Protein AF-0000000078653778 (afdb_homodimer)

Foldseek 3Di:
DPCPVFWDFAQVVVVVQLLAWFKKWKWFQDPVGIDIDIFGKFKDADPVVPPGRRDGDDWDADPVGHTDAHPRDKMKIKGKAFCDDDVNVRCVVVVQWTKMKMKTKDDWDWDDDPDPVLIDIWIKMKIFIFTKGWDDDPVVLQVRVQRRCCRNVVDHPDDDDPVRSVRMIMMMTMTPDMIMTTGDRPPDPPDD/DPCPVFWDFALVVVVVLLLAWFKKWKWFQDPVGIDIDIFGKFKDADPVVPPGRRDGDDWDADPVGHTDAHPRDKMKIKGKAACDDDVNVRCVVVVQWTKMKMKTKDDWDWDDDPDPVLIDIWIKMKIFIFTKGWDDDPVVLQVRVQRRCCRNVVDHPDDDDPVRSVRMIMMMTMTPDMIMTTGDRPPPPDDD

Structure (mmCIF, N/CA/C/O backbone):
data_AF-0000000078653778-model_v1
#
loop_
_entity.id
_entity.type
_entity.pdbx_description
1 polymer 'Antibiotic resistance protein'
#
loop_
_atom_site.group_PDB
_atom_site.id
_atom_site.type_symbol
_atom_site.label_atom_id
_atom_site.label_alt_id
_atom_site.label_comp_id
_atom_site.label_asym_id
_atom_site.label_entity_id
_atom_site.label_seq_id
_atom_site.pdbx_PDB_ins_code
_atom_site.Cartn_x
_atom_site.Cartn_y
_atom_site.Cartn_z
_atom_site.occupancy
_atom_site.B_iso_or_equiv
_atom_site.auth_seq_id
_atom_site.auth_comp_id
_atom_site.auth_asym_id
_atom_site.auth_atom_id
_atom_site.pdbx_PDB_model_num
ATOM 1 N N . MET A 1 1 ? 24.938 -0.867 0.561 1 30.3 1 MET A N 1
ATOM 2 C CA . MET A 1 1 ? 24.719 0.503 1.015 1 30.3 1 MET A CA 1
ATOM 3 C C . MET A 1 1 ? 23.25 0.903 0.84 1 30.3 1 MET A C 1
ATOM 5 O O . MET A 1 1 ? 22.688 0.719 -0.235 1 30.3 1 MET A O 1
ATOM 9 N N . ARG A 1 2 ? 22.375 0.804 1.741 1 43.84 2 ARG A N 1
ATOM 10 C CA . ARG A 1 2 ? 21 1.279 1.598 1 43.84 2 ARG A CA 1
ATOM 11 C C . ARG A 1 2 ? 20.953 2.6 0.835 1 43.84 2 ARG A C 1
ATOM 13 O O . ARG A 1 2 ? 21.766 3.492 1.08 1 43.84 2 ARG A O 1
ATOM 20 N N . ARG A 1 3 ? 20.5 2.605 -0.414 1 50.75 3 ARG A N 1
ATOM 21 C CA . ARG A 1 3 ? 20.594 3.717 -1.354 1 50.75 3 ARG A CA 1
ATOM 22 C C . ARG A 1 3 ? 20.125 5.02 -0.711 1 50.75 3 ARG A C 1
ATOM 24 O O . ARG A 1 3 ? 18.953 5.379 -0.816 1 50.75 3 ARG A O 1
ATOM 31 N N . ALA A 1 4 ? 20.875 5.512 0.414 1 53.5 4 ALA A N 1
ATOM 32 C CA . ALA A 1 4 ? 20.75 6.844 1 1 53.5 4 ALA A CA 1
ATOM 33 C C . ALA A 1 4 ? 20.531 7.898 -0.078 1 53.5 4 ALA A C 1
ATOM 35 O O . ALA A 1 4 ? 20.016 8.984 0.201 1 53.5 4 ALA A O 1
ATOM 36 N N . ASP A 1 5 ? 20.844 7.426 -1.317 1 60.72 5 ASP A N 1
ATOM 37 C CA . ASP A 1 5 ? 20.781 8.398 -2.404 1 60.72 5 ASP A CA 1
ATOM 38 C C . ASP A 1 5 ? 19.344 8.688 -2.811 1 60.72 5 ASP A C 1
ATOM 40 O O . ASP A 1 5 ? 19.062 9.68 -3.486 1 60.72 5 ASP A O 1
ATOM 44 N N . ARG A 1 6 ? 18.484 7.961 -2.145 1 79.12 6 ARG A N 1
ATOM 45 C CA . ARG A 1 6 ? 17.109 8.125 -2.586 1 79.12 6 ARG A CA 1
ATOM 46 C C . ARG A 1 6 ? 16.25 8.734 -1.481 1 79.12 6 ARG A C 1
ATOM 48 O O . ARG A 1 6 ? 15.086 9.07 -1.706 1 79.12 6 ARG A O 1
ATOM 55 N N . GLU A 1 7 ? 16.984 9 -0.361 1 87.5 7 GLU A N 1
ATOM 56 C CA . GLU A 1 7 ? 16.219 9.492 0.783 1 87.5 7 GLU A CA 1
ATOM 57 C C . GLU A 1 7 ? 15.883 10.969 0.628 1 87.5 7 GLU A C 1
ATOM 59 O O . GLU A 1 7 ? 16.75 11.781 0.282 1 87.5 7 GLU A O 1
ATOM 64 N N . VAL A 1 8 ? 14.695 11.289 0.898 1 92.06 8 VAL A N 1
ATOM 65 C CA . VAL A 1 8 ? 14.25 12.68 0.886 1 92.06 8 VAL A CA 1
ATOM 66 C C . VAL A 1 8 ? 14.656 13.367 2.186 1 92.06 8 VAL A C 1
ATOM 68 O O . VAL A 1 8 ? 14.391 12.852 3.275 1 92.06 8 VAL A O 1
ATOM 71 N N . ARG A 1 9 ? 15.172 14.555 2.02 1 92.75 9 ARG A N 1
ATOM 72 C CA . ARG A 1 9 ? 15.617 15.25 3.225 1 92.75 9 ARG A CA 1
ATOM 73 C C . ARG A 1 9 ? 15.031 16.656 3.287 1 92.75 9 ARG A C 1
ATOM 75 O O . ARG A 1 9 ? 15.18 17.359 4.293 1 92.75 9 ARG A O 1
ATOM 82 N N . SER A 1 10 ? 14.414 17.078 2.295 1 95.38 10 SER A N 1
ATOM 83 C CA . SER A 1 10 ? 13.781 18.406 2.266 1 95.38 10 SER A CA 1
ATOM 84 C C . SER A 1 10 ? 12.32 18.312 2.688 1 95.38 10 SER A C 1
ATOM 86 O O . SER A 1 10 ? 11.547 17.547 2.117 1 95.38 10 SER A O 1
ATOM 88 N N . PRO A 1 11 ? 11.938 19.141 3.664 1 97.12 11 PRO A N 1
ATOM 89 C CA . PRO A 1 11 ? 10.523 19.172 4.043 1 97.12 11 PRO A CA 1
ATOM 90 C C . PRO A 1 11 ? 9.609 19.516 2.871 1 97.12 11 PRO A C 1
ATOM 92 O O . PRO A 1 11 ? 8.492 18.984 2.777 1 97.12 11 PRO A O 1
ATOM 95 N N . GLN A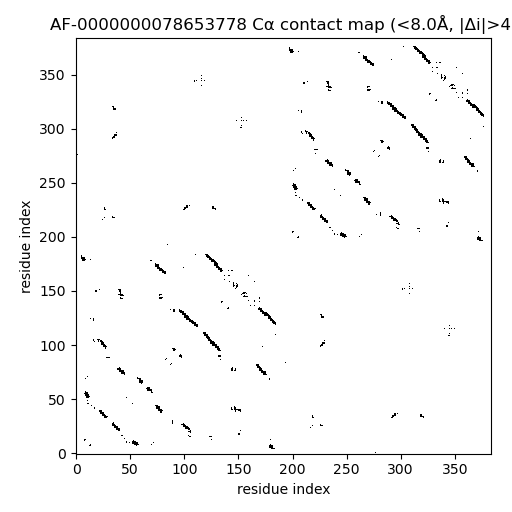 1 12 ? 10.078 20.328 2.029 1 97.44 12 GLN A N 1
ATOM 96 C CA . GLN A 1 12 ? 9.281 20.703 0.867 1 97.44 12 GLN A CA 1
ATOM 97 C C . GLN A 1 12 ? 9.031 19.5 -0.033 1 97.44 12 GLN A C 1
ATOM 99 O O . GLN A 1 12 ? 7.934 19.344 -0.581 1 97.44 12 GLN A O 1
ATOM 104 N N . GLN A 1 13 ? 9.992 18.656 -0.194 1 95.69 13 GLN A N 1
ATOM 105 C CA . GLN A 1 13 ? 9.844 17.453 -1.012 1 95.69 13 GLN A CA 1
ATOM 106 C C . GLN A 1 13 ? 8.82 16.5 -0.4 1 95.69 13 GLN A C 1
ATOM 108 O O . GLN A 1 13 ? 8.062 15.844 -1.121 1 95.69 13 GLN A O 1
ATOM 113 N N . ILE A 1 14 ? 8.812 16.422 0.907 1 97.44 14 ILE A N 1
ATOM 114 C CA . ILE A 1 14 ? 7.805 15.609 1.587 1 97.44 14 ILE A CA 1
ATOM 115 C C . ILE A 1 14 ? 6.41 16.125 1.26 1 97.44 14 ILE A C 1
ATOM 117 O O . ILE A 1 14 ? 5.52 15.359 0.89 1 97.44 14 ILE A O 1
ATOM 121 N N . LYS A 1 15 ? 6.316 17.438 1.4 1 97.69 15 LYS A N 1
ATOM 122 C CA . LYS A 1 15 ? 5.035 18.062 1.097 1 97.69 15 LYS A CA 1
ATOM 123 C C . LYS A 1 15 ? 4.617 17.797 -0.345 1 97.69 15 LYS A C 1
ATOM 125 O O . LYS A 1 15 ? 3.445 17.531 -0.616 1 97.69 15 LYS A O 1
ATOM 130 N N . ASP A 1 16 ? 5.547 17.875 -1.261 1 96.69 16 ASP A N 1
ATOM 131 C CA . ASP A 1 16 ? 5.27 17.641 -2.674 1 96.69 16 ASP A CA 1
ATOM 132 C C . ASP A 1 16 ? 4.758 16.219 -2.898 1 96.69 16 ASP A C 1
ATOM 134 O O . ASP A 1 16 ? 3.852 16 -3.705 1 96.69 16 ASP A O 1
ATOM 138 N N . ILE A 1 17 ? 5.328 15.266 -2.193 1 97 17 ILE A N 1
ATOM 139 C CA . ILE A 1 17 ? 4.906 13.875 -2.314 1 97 17 ILE A CA 1
ATOM 140 C C . ILE A 1 17 ? 3.498 13.711 -1.75 1 97 17 ILE A C 1
ATOM 142 O O . ILE A 1 17 ? 2.646 13.07 -2.367 1 97 17 ILE A O 1
ATOM 146 N N . LEU A 1 18 ? 3.242 14.312 -0.627 1 97.62 18 LEU A N 1
ATOM 147 C CA . LEU A 1 18 ? 1.921 14.266 -0.008 1 97.62 18 LEU A CA 1
ATOM 148 C C . LEU A 1 18 ? 0.864 14.859 -0.936 1 97.62 18 LEU A C 1
ATOM 150 O O . LEU A 1 18 ? -0.246 14.328 -1.033 1 97.62 18 LEU A O 1
ATOM 154 N N . ASP A 1 19 ? 1.27 15.914 -1.582 1 95.94 19 ASP A N 1
ATOM 155 C CA . ASP A 1 19 ? 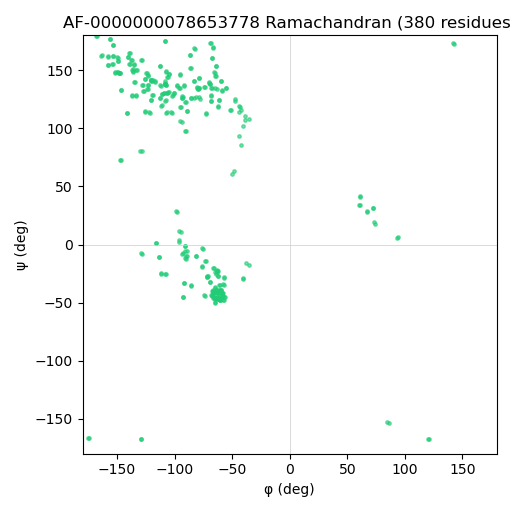0.352 16.578 -2.496 1 95.94 19 ASP A CA 1
ATOM 156 C C . ASP A 1 19 ? 0.07 15.727 -3.725 1 95.94 19 ASP A C 1
ATOM 158 O O . ASP A 1 19 ? -1.044 15.734 -4.254 1 95.94 19 ASP A O 1
ATOM 162 N N . ALA A 1 20 ? 1.016 14.961 -4.141 1 94.69 20 ALA A N 1
ATOM 163 C CA . ALA A 1 20 ? 0.935 14.242 -5.406 1 94.69 20 ALA A CA 1
ATOM 164 C C . ALA A 1 20 ? 0.213 12.906 -5.23 1 94.69 20 ALA A C 1
ATOM 166 O O . ALA A 1 20 ? -0.497 12.461 -6.133 1 94.69 20 ALA A O 1
ATOM 167 N N . CYS A 1 21 ? 0.378 12.266 -4.141 1 95.25 21 CYS A N 1
ATOM 168 C CA . CYS A 1 21 ? -0.183 10.938 -3.928 1 95.25 21 CYS A CA 1
ATOM 169 C C . CYS A 1 21 ? -1.666 11.016 -3.586 1 95.25 21 CYS A C 1
ATOM 171 O O . CYS A 1 21 ? -2.082 11.883 -2.811 1 95.25 21 CYS A O 1
ATOM 173 N N . GLU A 1 22 ? -2.418 10.047 -4.082 1 92.62 22 GLU A N 1
ATOM 174 C CA . GLU A 1 22 ? -3.861 10.102 -3.881 1 92.62 22 GLU A CA 1
ATOM 175 C C . GLU A 1 22 ? -4.324 9.047 -2.879 1 92.62 22 GLU A C 1
ATOM 177 O O . GLU A 1 22 ? -5.387 9.188 -2.268 1 92.62 22 GLU A O 1
ATOM 182 N N . VAL A 1 23 ? -3.529 8.016 -2.789 1 95.81 23 VAL A N 1
ATOM 183 C CA . VAL A 1 23 ? -3.955 6.863 -1.999 1 95.81 23 VAL A CA 1
ATOM 184 C C . VAL A 1 23 ? -2.908 6.555 -0.929 1 95.81 23 VAL A C 1
ATOM 186 O O . VAL A 1 23 ? -1.706 6.602 -1.196 1 95.81 23 VAL A O 1
ATOM 189 N N . VAL A 1 24 ? -3.334 6.328 0.263 1 97.94 24 VAL A N 1
ATOM 190 C CA . VAL A 1 24 ? -2.488 5.816 1.335 1 97.94 24 VAL A CA 1
ATOM 191 C C . VAL A 1 24 ? -2.842 4.359 1.622 1 97.94 24 VAL A C 1
ATOM 193 O O . VAL A 1 24 ? -4.016 3.982 1.596 1 97.94 24 VAL A O 1
ATOM 196 N N . ARG A 1 25 ? -1.89 3.529 1.802 1 98.44 25 ARG A N 1
ATOM 197 C CA . ARG A 1 25 ? -2.07 2.154 2.26 1 98.44 25 ARG A CA 1
ATOM 198 C C . ARG A 1 25 ? -1.765 2.029 3.748 1 98.44 25 ARG A C 1
ATOM 200 O O . ARG A 1 25 ? -0.719 2.486 4.215 1 98.44 25 ARG A O 1
ATOM 207 N N . ILE A 1 26 ? -2.662 1.409 4.465 1 98.75 26 ILE A N 1
ATOM 208 C CA . ILE A 1 26 ? -2.551 1.307 5.918 1 98.75 26 ILE A CA 1
ATOM 209 C C . ILE A 1 26 ? -2.506 -0.163 6.328 1 98.75 26 ILE A C 1
ATOM 211 O O . ILE A 1 26 ? -3.395 -0.941 5.973 1 98.75 26 ILE A O 1
ATOM 215 N N . ALA A 1 27 ? -1.493 -0.511 7.035 1 98.75 27 ALA A N 1
ATOM 216 C CA . ALA A 1 27 ? -1.37 -1.862 7.574 1 98.75 27 ALA A CA 1
ATOM 217 C C . ALA A 1 27 ? -1.571 -1.87 9.086 1 98.75 27 ALA A C 1
ATOM 219 O O . ALA A 1 27 ? -1.087 -0.979 9.789 1 98.75 27 ALA A O 1
ATOM 220 N N . TYR A 1 28 ? -2.264 -2.801 9.562 1 98.44 28 TYR A N 1
ATOM 221 C CA . TYR A 1 28 ? -2.471 -2.979 11 1 98.44 28 TYR A CA 1
ATOM 222 C C . TYR A 1 28 ? -2.75 -4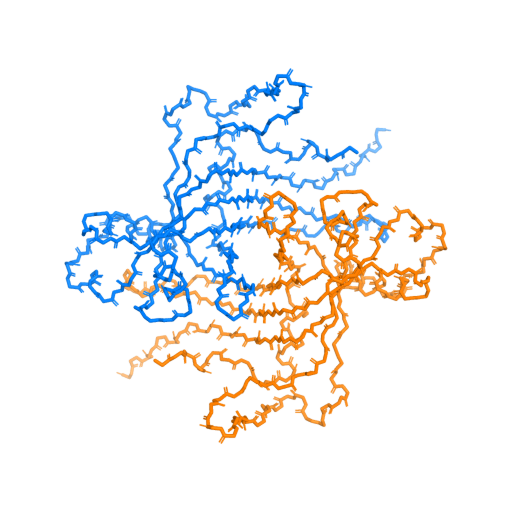.438 11.328 1 98.44 28 TYR A C 1
ATOM 224 O O . TYR A 1 28 ? -3.023 -5.246 10.438 1 98.44 28 TYR A O 1
ATOM 232 N N . GLN A 1 29 ? -2.596 -4.758 12.555 1 96.88 29 GLN A N 1
ATOM 233 C CA . GLN A 1 29 ? -2.939 -6.07 13.094 1 96.88 29 GLN A CA 1
ATOM 234 C C . GLN A 1 29 ? -4.258 -6.02 13.859 1 96.88 29 GLN A C 1
ATOM 236 O O . GLN A 1 29 ? -4.465 -5.141 14.695 1 96.88 29 GLN A O 1
ATOM 241 N N . ASP A 1 30 ? -5.121 -6.918 13.492 1 95.5 30 ASP A N 1
ATOM 242 C CA . ASP A 1 30 ? -6.359 -7.051 14.258 1 95.5 30 ASP A CA 1
ATOM 243 C C . ASP A 1 30 ? -6.605 -8.5 14.656 1 95.5 30 ASP A C 1
ATOM 245 O O . ASP A 1 30 ? -5.684 -9.32 14.648 1 95.5 30 ASP A O 1
ATOM 249 N N . ALA A 1 31 ? -7.801 -8.805 15.125 1 92.44 31 ALA A N 1
ATOM 250 C CA . ALA A 1 31 ? -8.117 -10.141 15.625 1 92.44 31 ALA A CA 1
ATOM 251 C C . ALA A 1 31 ? -7.977 -11.188 14.523 1 92.44 31 ALA A C 1
ATOM 253 O O . ALA A 1 31 ? -7.656 -12.352 14.797 1 92.44 31 ALA A O 1
ATOM 254 N N . GLU A 1 32 ? -8.164 -10.773 13.242 1 91.69 32 GLU A N 1
ATOM 255 C CA . GLU A 1 32 ? -8.086 -11.695 12.109 1 91.69 32 GLU A CA 1
ATOM 256 C C . GLU A 1 32 ? -6.66 -11.781 11.57 1 91.69 32 GLU A C 1
ATOM 258 O O . GLU A 1 32 ? -6.352 -12.664 10.758 1 91.69 32 GLU A O 1
ATOM 263 N N . GLY A 1 33 ? -5.836 -10.859 12.023 1 94.88 33 GLY A N 1
ATOM 264 C CA . GLY A 1 33 ? -4.449 -10.891 11.586 1 94.88 33 GLY A CA 1
ATOM 265 C C . GLY A 1 33 ? -4.02 -9.617 10.883 1 94.88 33 GLY A C 1
ATOM 266 O O . GLY A 1 33 ? -4.684 -8.586 10.992 1 94.88 33 GLY A O 1
ATOM 267 N N . LEU A 1 34 ? -2.875 -9.703 10.25 1 97.25 34 LEU A N 1
ATOM 268 C CA . LEU A 1 34 ? -2.279 -8.594 9.523 1 97.25 34 LEU A CA 1
ATOM 269 C C . LEU A 1 34 ? -3.08 -8.273 8.266 1 97.25 34 LEU A C 1
ATOM 271 O O . LEU A 1 34 ? -3.516 -9.18 7.551 1 97.25 34 LEU A O 1
ATOM 275 N N . THR A 1 35 ? -3.264 -7 7.992 1 97.56 35 THR A N 1
ATOM 276 C CA . THR A 1 35 ? -3.992 -6.59 6.797 1 97.56 35 THR A CA 1
ATOM 277 C C . THR A 1 35 ? -3.482 -5.25 6.285 1 97.56 35 THR A C 1
ATOM 279 O O . THR A 1 35 ? -2.771 -4.535 6.996 1 97.56 35 THR A O 1
ATOM 282 N N . ILE A 1 36 ? -3.754 -4.941 5.059 1 98.19 36 ILE A N 1
ATOM 283 C CA . ILE A 1 36 ? -3.494 -3.656 4.418 1 98.19 36 ILE A CA 1
ATOM 284 C C . ILE A 1 36 ? -4.766 -3.15 3.74 1 98.19 36 ILE A C 1
ATOM 286 O O . ILE A 1 36 ? -5.473 -3.916 3.082 1 98.19 36 ILE A O 1
ATOM 290 N N . VAL A 1 37 ? -5.023 -1.916 3.887 1 96.56 37 VAL A N 1
ATOM 291 C CA . VAL A 1 37 ? -6.184 -1.348 3.205 1 96.56 37 VAL A CA 1
ATOM 292 C C . VAL A 1 37 ? -5.789 -0.04 2.521 1 96.56 37 VAL A C 1
ATOM 294 O O . VAL A 1 37 ? -5.145 0.817 3.129 1 96.56 37 VAL A O 1
ATOM 297 N N . PRO A 1 38 ? -6.086 0.088 1.267 1 96.25 38 PRO A N 1
ATOM 298 C CA . PRO A 1 38 ? -5.895 1.373 0.59 1 96.25 38 PRO A CA 1
ATOM 299 C C . PRO A 1 38 ? -7.059 2.336 0.811 1 96.25 38 PRO A C 1
ATOM 301 O O . PRO A 1 38 ? -8.219 1.918 0.819 1 96.25 38 PRO A O 1
ATOM 304 N N . MET A 1 39 ? -6.754 3.617 0.992 1 95.44 39 MET A N 1
ATOM 305 C CA . MET A 1 39 ? -7.797 4.617 1.207 1 95.44 39 MET A CA 1
ATOM 306 C C . MET A 1 39 ? -7.367 5.977 0.66 1 95.44 39 MET A C 1
ATOM 308 O O . MET A 1 39 ? -6.176 6.285 0.621 1 95.44 39 MET A O 1
ATOM 312 N N . ASN A 1 40 ? -8.344 6.711 0.215 1 94.06 40 ASN A N 1
ATOM 313 C CA . ASN A 1 40 ? -8.062 8.125 0.01 1 94.06 40 ASN A CA 1
ATOM 314 C C . ASN A 1 40 ? -7.816 8.844 1.333 1 94.06 40 ASN A C 1
ATOM 316 O O . ASN A 1 40 ? -8.242 8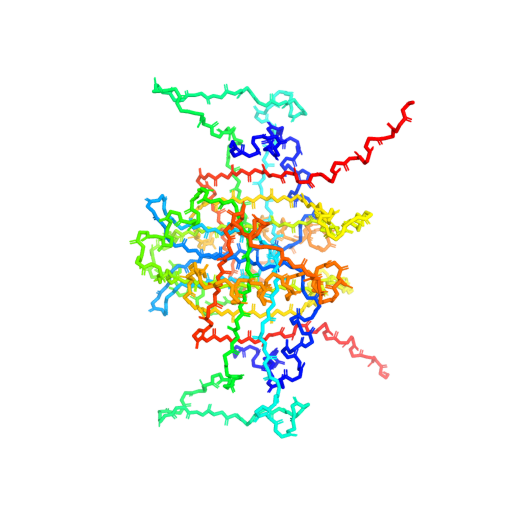.375 2.389 1 94.06 40 ASN A O 1
ATOM 320 N N . PHE A 1 41 ? -7.16 9.992 1.19 1 97 41 PHE A N 1
ATOM 321 C CA . PHE A 1 41 ? -6.789 10.625 2.451 1 97 41 PHE A CA 1
ATOM 322 C C . PHE A 1 41 ? -6.652 12.133 2.281 1 97 41 PHE A C 1
ATOM 324 O O . PHE A 1 41 ? -6.512 12.625 1.161 1 97 41 PHE A O 1
ATOM 331 N N . GLY A 1 42 ? -6.816 12.812 3.359 1 97.31 42 GLY A N 1
ATOM 332 C CA . GLY A 1 42 ? -6.289 14.148 3.578 1 97.31 42 GLY A CA 1
ATOM 333 C C . GLY A 1 42 ? -5.141 14.18 4.57 1 97.31 42 GLY A C 1
ATOM 334 O O . GLY A 1 42 ? -4.805 13.156 5.172 1 97.31 42 GLY A O 1
ATOM 335 N N . TYR A 1 43 ? -4.543 15.43 4.734 1 98.44 43 TYR A N 1
ATOM 336 C CA . TYR A 1 43 ? -3.439 15.43 5.688 1 98.44 43 TYR A CA 1
ATOM 337 C C . TYR A 1 43 ? -3.189 16.828 6.238 1 98.44 43 TYR A C 1
ATOM 339 O O . TYR A 1 43 ? -3.68 17.812 5.684 1 98.44 43 TYR A O 1
ATOM 347 N N . ASP A 1 44 ? -2.502 16.828 7.316 1 98 44 ASP A N 1
ATOM 348 C CA . ASP A 1 44 ? -1.923 18.031 7.906 1 98 44 ASP A CA 1
ATOM 349 C C . ASP A 1 44 ? -0.422 17.875 8.133 1 98 44 ASP A C 1
ATOM 351 O O . ASP A 1 44 ? 0.004 16.984 8.883 1 98 44 ASP A O 1
ATOM 355 N N . PHE A 1 45 ? 0.381 18.625 7.445 1 98.12 45 PHE A N 1
ATOM 356 C CA . PHE A 1 45 ? 1.835 18.703 7.523 1 98.12 45 PHE A CA 1
ATOM 357 C C . PHE A 1 45 ? 2.311 20.141 7.371 1 98.12 45 PHE A C 1
ATOM 359 O O . PHE A 1 45 ? 2.225 20.719 6.285 1 98.12 45 PHE A O 1
ATOM 366 N N . SER A 1 46 ? 2.83 20.656 8.367 1 95.12 46 SER A N 1
ATOM 367 C CA . SER A 1 46 ? 3.166 22.078 8.352 1 95.12 46 SER A CA 1
ATOM 368 C C . SER A 1 46 ? 4.641 22.281 8.023 1 95.12 46 SER A C 1
ATOM 370 O O . SER A 1 46 ? 5.516 21.656 8.617 1 95.12 46 SER A O 1
ATOM 372 N N . LEU A 1 47 ? 4.902 23.25 7.168 1 95.56 47 LEU A N 1
ATOM 373 C CA . LEU A 1 47 ? 6.262 23.656 6.836 1 95.56 47 LEU A CA 1
ATOM 374 C C . LEU A 1 47 ? 6.723 24.797 7.723 1 95.56 47 LEU A C 1
ATOM 376 O O . LEU A 1 47 ? 7.891 25.188 7.684 1 95.56 47 LEU A O 1
ATOM 380 N N . ALA A 1 48 ? 5.855 25.328 8.5 1 93.75 48 ALA A N 1
ATOM 381 C CA . ALA A 1 48 ? 6.09 26.578 9.234 1 93.75 48 ALA A CA 1
ATOM 382 C C . ALA A 1 48 ? 7.242 26.406 10.219 1 93.75 48 ALA A C 1
ATOM 384 O O . ALA A 1 48 ? 7.891 27.391 10.586 1 93.75 48 ALA A O 1
ATOM 385 N N . ARG A 1 49 ? 7.555 25.281 10.602 1 91.75 49 ARG A N 1
ATOM 386 C CA . ARG A 1 49 ? 8.594 25.047 11.594 1 91.75 49 ARG A CA 1
ATOM 387 C C . ARG A 1 49 ? 9.984 25.094 10.953 1 91.75 49 ARG A C 1
ATOM 389 O O . ARG A 1 49 ? 10.992 25.125 11.656 1 91.75 49 ARG A O 1
ATOM 396 N N . PHE A 1 50 ? 9.953 25.125 9.648 1 94.94 50 PHE A N 1
ATOM 397 C CA . PHE A 1 50 ? 11.227 25.109 8.93 1 94.94 50 PHE A CA 1
ATOM 398 C C . PHE A 1 50 ? 11.516 26.484 8.312 1 94.94 50 PHE A C 1
ATOM 400 O O . PHE A 1 50 ? 10.742 26.969 7.488 1 94.94 50 PHE A O 1
ATOM 407 N N . ALA A 1 51 ? 12.594 27.047 8.602 1 94.75 51 ALA A N 1
ATOM 408 C CA . ALA A 1 51 ? 12.961 28.359 8.055 1 94.75 51 ALA A CA 1
ATOM 409 C C . ALA A 1 51 ? 13.188 28.281 6.551 1 94.75 51 ALA A C 1
ATOM 411 O O . ALA A 1 51 ? 12.781 29.188 5.812 1 94.75 51 ALA A O 1
ATOM 412 N N . HIS A 1 52 ? 13.828 27.188 6.152 1 96.06 52 HIS A N 1
ATOM 413 C CA . HIS A 1 52 ? 14.109 26.953 4.742 1 96.06 52 HIS A CA 1
ATOM 414 C C . HIS A 1 52 ? 13.664 25.547 4.324 1 96.06 52 HIS A C 1
ATOM 416 O O . HIS A 1 52 ? 14.492 24.656 4.156 1 96.06 52 HIS A O 1
ATOM 422 N N . PRO A 1 53 ? 12.398 25.328 4.059 1 96.19 53 PRO A N 1
ATOM 423 C CA . PRO A 1 53 ? 11.859 23.984 3.809 1 96.19 53 PRO A CA 1
ATOM 424 C C . PRO A 1 53 ? 12.398 23.359 2.529 1 96.19 53 PRO A C 1
ATOM 426 O O . PRO A 1 53 ? 12.336 22.141 2.359 1 96.19 53 PRO A O 1
ATOM 429 N N . GLU A 1 54 ? 12.914 24.172 1.607 1 95.56 54 GLU A N 1
ATOM 430 C CA . GLU A 1 54 ? 13.453 23.672 0.345 1 95.56 54 GLU A CA 1
ATOM 431 C C . GLU A 1 54 ? 14.82 23.031 0.543 1 95.56 54 GLU A C 1
ATOM 433 O O . GLU A 1 54 ? 15.289 22.281 -0.314 1 95.56 54 GLU A O 1
ATOM 438 N N . ASP A 1 55 ? 15.461 23.359 1.646 1 95.12 55 ASP A N 1
ATOM 439 C CA . ASP A 1 55 ? 16.797 22.828 1.923 1 95.12 55 ASP A CA 1
ATOM 440 C C . ASP A 1 55 ? 16.719 21.469 2.609 1 95.12 55 ASP A C 1
ATOM 442 O O . ASP A 1 55 ? 15.789 21.203 3.375 1 95.12 55 ASP A O 1
ATOM 446 N N . ASP A 1 56 ? 17.766 20.703 2.363 1 93.81 56 ASP A N 1
ATOM 447 C CA . ASP A 1 56 ? 17.875 19.422 3.053 1 93.81 56 ASP A CA 1
ATOM 448 C C . ASP A 1 56 ? 18.109 19.625 4.547 1 93.81 56 ASP A C 1
ATOM 450 O O . ASP A 1 56 ? 18.922 20.469 4.941 1 93.81 56 ASP A O 1
ATOM 454 N N . LEU A 1 57 ? 17.422 18.906 5.312 1 93.25 57 LEU A N 1
ATOM 455 C CA . LEU A 1 57 ? 17.75 18.875 6.734 1 93.25 57 LEU A CA 1
ATOM 456 C C . LEU A 1 57 ? 19.109 18.25 6.973 1 93.25 57 LEU A C 1
ATOM 458 O O . LEU A 1 57 ? 19.547 17.375 6.219 1 93.25 57 LEU A O 1
ATOM 462 N N . PRO A 1 58 ? 19.703 18.75 7.988 1 87.75 58 PRO A N 1
ATOM 463 C CA . PRO A 1 58 ? 21.031 18.188 8.266 1 87.75 58 PRO A CA 1
ATOM 464 C C . PRO A 1 58 ? 20.969 16.719 8.656 1 87.75 58 PRO A C 1
ATOM 466 O O . PRO A 1 58 ? 19.984 16.266 9.227 1 87.75 58 PRO A O 1
ATOM 469 N N . ALA A 1 59 ? 22.031 16.047 8.195 1 84.88 59 ALA A N 1
ATOM 470 C CA . ALA A 1 59 ? 22.156 14.664 8.625 1 84.88 59 ALA A CA 1
ATOM 471 C C . ALA A 1 59 ? 22.344 14.578 10.141 1 84.88 59 ALA A C 1
ATOM 473 O O . ALA A 1 59 ? 23.031 15.406 10.734 1 84.88 59 ALA A O 1
ATOM 474 N N . ASN A 1 60 ? 21.562 13.641 10.766 1 82.12 60 ASN A N 1
ATOM 475 C CA . ASN A 1 60 ? 21.719 13.422 12.203 1 82.12 60 ASN A CA 1
ATOM 476 C C . ASN A 1 60 ? 22.141 11.992 12.516 1 82.12 60 ASN A C 1
ATOM 478 O O . ASN A 1 60 ? 21.828 11.062 11.766 1 82.12 60 ASN A O 1
ATOM 482 N N . VAL A 1 61 ? 23.016 11.82 13.492 1 83.31 61 VAL A N 1
ATOM 483 C CA . VAL A 1 61 ? 23.469 10.508 13.922 1 83.31 61 VAL A CA 1
ATOM 484 C C . VAL A 1 61 ? 23.188 10.328 15.414 1 83.31 61 VAL A C 1
ATOM 486 O O . VAL A 1 61 ? 23.188 11.305 16.172 1 83.31 61 VAL A O 1
ATOM 489 N N . SER A 1 62 ? 22.891 9.141 15.727 1 84.62 62 SER A N 1
ATOM 490 C CA . SER A 1 62 ? 22.719 8.828 17.141 1 84.62 62 SER A CA 1
ATOM 491 C C . SER A 1 62 ? 24.047 8.883 17.875 1 84.62 62 SER A C 1
ATOM 493 O O . SER A 1 62 ? 25.094 9.094 17.266 1 84.62 62 SER A O 1
ATOM 495 N N . ALA A 1 63 ? 23.922 8.734 19.219 1 87.44 63 ALA A N 1
ATOM 496 C CA . ALA A 1 63 ? 25.109 8.773 20.062 1 87.44 63 ALA A CA 1
ATOM 497 C C . ALA A 1 63 ? 26.125 7.715 19.641 1 87.44 63 ALA A C 1
ATOM 499 O O . ALA A 1 63 ? 27.328 7.93 19.75 1 87.44 63 ALA A O 1
ATOM 500 N N . ASP A 1 64 ? 25.672 6.695 19.094 1 89 64 ASP A N 1
ATOM 501 C CA . ASP A 1 64 ? 26.547 5.594 18.688 1 89 64 ASP A CA 1
ATOM 502 C C . ASP A 1 64 ? 26.922 5.699 17.219 1 89 64 ASP A C 1
ATOM 504 O O . ASP A 1 64 ? 27.547 4.789 16.672 1 89 64 ASP A O 1
ATOM 508 N N . GLY A 1 65 ? 26.484 6.75 16.609 1 84.44 65 GLY A N 1
ATOM 509 C CA . GLY A 1 65 ? 26.922 7.031 15.25 1 84.44 65 GLY A CA 1
ATOM 510 C C . GLY A 1 65 ? 25.984 6.473 14.195 1 84.44 65 GLY A C 1
ATOM 511 O O . GLY A 1 65 ? 26.281 6.52 13 1 84.44 65 GLY A O 1
ATOM 512 N N . THR A 1 66 ? 24.906 5.949 14.594 1 82.69 66 THR A N 1
ATOM 513 C CA . THR A 1 66 ? 23.969 5.395 13.633 1 82.69 66 THR A CA 1
ATOM 514 C C . THR A 1 66 ? 23.156 6.504 12.969 1 82.69 66 THR A C 1
ATOM 516 O O . THR A 1 66 ? 22.625 7.383 13.648 1 82.69 66 THR A O 1
ATOM 519 N N . PRO A 1 67 ? 23.172 6.5 11.656 1 81 67 PRO A N 1
ATOM 520 C CA . PRO A 1 67 ? 22.375 7.527 10.977 1 81 67 PRO A CA 1
ATOM 521 C C . PRO A 1 67 ? 20.906 7.512 11.398 1 81 67 PRO A C 1
ATOM 523 O O . PRO A 1 67 ? 20.312 6.441 11.547 1 81 67 PRO A O 1
ATOM 526 N N . LEU A 1 68 ? 20.391 8.758 11.672 1 83.38 68 LEU A N 1
ATOM 527 C CA . LEU A 1 68 ? 18.984 8.914 12.023 1 83.38 68 LEU A CA 1
ATOM 528 C C . LEU A 1 68 ? 18.203 9.523 10.859 1 83.38 68 LEU A C 1
ATOM 530 O O . LEU A 1 68 ? 18.719 10.367 10.125 1 83.38 68 LEU A O 1
ATOM 534 N N . PRO A 1 69 ? 17.016 9.094 10.711 1 84.06 69 PRO A N 1
ATOM 535 C CA . PRO A 1 69 ? 16.203 9.727 9.68 1 84.06 69 PRO A CA 1
ATOM 536 C C . PRO A 1 69 ? 15.93 11.203 9.961 1 84.06 69 PRO A C 1
ATOM 538 O O . PRO A 1 69 ? 16 11.633 11.117 1 84.06 69 PRO A O 1
ATOM 541 N N . PRO A 1 70 ? 15.695 11.945 8.898 1 90.62 70 PRO A N 1
ATOM 542 C CA . PRO A 1 70 ? 15.359 13.352 9.125 1 90.62 70 PRO A CA 1
ATOM 543 C C . PRO A 1 70 ? 14.102 13.531 9.984 1 90.62 70 PRO A C 1
ATOM 545 O O . PRO A 1 70 ? 13.148 12.766 9.852 1 90.62 70 PRO A O 1
ATOM 548 N N . ASP A 1 71 ? 14.172 14.508 10.852 1 92.44 71 ASP A N 1
ATOM 549 C CA . ASP A 1 71 ? 13.031 14.82 11.695 1 92.44 71 ASP A CA 1
ATOM 550 C C . ASP A 1 71 ? 12.125 15.859 11.031 1 92.44 71 ASP A C 1
ATOM 552 O O . ASP A 1 71 ? 12.344 17.062 11.172 1 92.44 71 ASP A O 1
ATOM 556 N N . PHE A 1 72 ? 11.078 15.414 10.398 1 95.12 72 PHE A N 1
ATOM 557 C CA . PHE A 1 72 ? 10.164 16.312 9.688 1 95.12 72 PHE A CA 1
ATOM 558 C C . PHE A 1 72 ? 9.031 16.766 10.594 1 95.12 72 PHE A C 1
ATOM 560 O O . PHE A 1 72 ? 8.133 17.484 10.164 1 95.12 72 PHE A O 1
ATOM 567 N N . GLY A 1 73 ? 8.992 16.312 11.789 1 93.88 73 GLY A N 1
ATOM 568 C CA . GLY A 1 73 ? 7.879 16.641 12.672 1 93.88 73 GLY A CA 1
ATOM 569 C C . GLY A 1 73 ? 6.703 15.695 12.508 1 93.88 73 GLY A C 1
ATOM 570 O O . GLY A 1 73 ? 6.871 14.539 12.102 1 93.88 73 GLY A O 1
ATOM 571 N N . GLU A 1 74 ? 5.562 16.219 12.82 1 96.19 74 GLU A N 1
ATOM 572 C CA . GLU A 1 74 ? 4.379 15.367 12.844 1 96.19 74 GLU A CA 1
ATOM 573 C C . GLU A 1 74 ? 3.611 15.461 11.523 1 96.19 74 GLU A C 1
ATOM 575 O O . GLU A 1 74 ? 3.428 16.547 10.984 1 96.19 74 GLU A O 1
ATOM 580 N N . LEU A 1 75 ? 3.264 14.359 11.078 1 98.31 75 LEU A N 1
ATOM 581 C CA . LEU A 1 75 ? 2.326 14.219 9.969 1 98.31 75 LEU A CA 1
ATOM 582 C C . LEU A 1 75 ? 1.017 13.594 10.445 1 98.31 75 LEU A C 1
ATOM 584 O O . LEU A 1 75 ? 1.024 12.555 11.109 1 98.31 75 LEU A O 1
ATOM 588 N N . ARG A 1 76 ? -0.05 14.266 10.156 1 98.81 76 ARG A N 1
ATOM 589 C CA . ARG A 1 76 ? -1.367 13.695 10.414 1 98.81 76 ARG A CA 1
ATOM 590 C C . ARG A 1 76 ? -2.07 13.336 9.109 1 98.81 76 ARG A C 1
ATOM 592 O O . ARG A 1 76 ? -2.145 14.148 8.188 1 98.81 76 ARG A O 1
ATOM 599 N N . ILE A 1 77 ? -2.557 12.156 9.062 1 98.81 77 ILE A N 1
ATOM 600 C CA . ILE A 1 77 ? -3.311 11.664 7.918 1 98.81 77 ILE A CA 1
ATOM 601 C C . ILE A 1 77 ? -4.777 11.477 8.305 1 98.81 77 ILE A C 1
ATOM 603 O O . ILE A 1 77 ? -5.078 10.859 9.328 1 98.81 77 ILE A O 1
ATOM 607 N N . PHE A 1 78 ? -5.641 12.016 7.527 1 98.69 78 PHE A N 1
ATOM 608 C CA . PHE A 1 78 ? -7.07 11.984 7.82 1 98.69 78 PHE A CA 1
ATOM 609 C C . PHE A 1 78 ? -7.793 11.031 6.871 1 98.69 78 PHE A C 1
ATOM 611 O O . PHE A 1 78 ? -7.562 11.062 5.664 1 98.69 78 PHE A O 1
ATOM 618 N N . LEU A 1 79 ? -8.711 10.281 7.469 1 97.69 79 LEU A N 1
ATOM 619 C CA . LEU A 1 79 ? -9.469 9.273 6.727 1 97.69 79 LEU A CA 1
ATOM 620 C C . LEU A 1 79 ? -10.922 9.25 7.168 1 97.69 79 LEU A C 1
ATOM 622 O O . LEU A 1 79 ? -11.258 9.703 8.266 1 97.69 79 LEU A O 1
ATOM 626 N N . HIS A 1 80 ? -11.719 8.68 6.312 1 95.06 80 HIS A N 1
ATOM 627 C CA . HIS A 1 80 ? -13.117 8.516 6.691 1 95.06 80 HIS A CA 1
ATOM 628 C C . HIS A 1 80 ? -13.633 7.129 6.32 1 95.06 80 HIS A C 1
ATOM 630 O O . HIS A 1 80 ? -13.125 6.508 5.383 1 95.06 80 HIS A O 1
ATOM 636 N N . SER A 1 81 ? -14.586 6.648 7.07 1 94.75 81 SER A N 1
ATOM 637 C CA . SER A 1 81 ? -15.227 5.367 6.805 1 94.75 81 SER A CA 1
ATOM 638 C C . SER A 1 81 ? -16.625 5.309 7.418 1 94.75 81 SER A C 1
ATOM 640 O O . SER A 1 81 ? -17.078 6.281 8.016 1 94.75 81 SER A O 1
ATOM 642 N N . ALA A 1 82 ? -17.266 4.188 7.152 1 93.12 82 ALA A N 1
ATOM 643 C CA . ALA A 1 82 ? -18.5 3.91 7.863 1 93.12 82 ALA A CA 1
ATOM 644 C C . ALA A 1 82 ? -18.25 3.689 9.352 1 93.12 82 ALA A C 1
ATOM 646 O O . ALA A 1 82 ? -17.094 3.533 9.773 1 93.12 82 ALA A O 1
ATOM 647 N N . HIS A 1 83 ? -19.234 3.643 10.094 1 93.56 83 HIS A N 1
ATOM 648 C CA . HIS A 1 83 ? -19.125 3.488 11.539 1 93.56 83 HIS A CA 1
ATOM 649 C C . HIS A 1 83 ? -18.688 2.074 11.906 1 93.56 83 HIS A C 1
ATOM 651 O O . HIS A 1 83 ? -18.047 1.869 12.945 1 93.56 83 HIS A O 1
ATOM 657 N N . GLU A 1 84 ? -19.062 1.179 10.992 1 91.62 84 GLU A N 1
ATOM 658 C CA . GLU A 1 84 ? -18.766 -0.226 11.242 1 91.62 84 GLU A CA 1
ATOM 659 C C . GLU A 1 84 ? -17.734 -0.751 10.242 1 91.62 84 GLU A C 1
ATOM 661 O O . GLU A 1 84 ? -17.672 -0.288 9.102 1 91.62 84 GLU A O 1
ATOM 666 N N . GLY A 1 85 ? -17.047 -1.792 10.812 1 92.19 85 GLY A N 1
ATOM 667 C CA . GLY A 1 85 ? -16.062 -2.422 9.945 1 92.19 85 GLY A CA 1
ATOM 668 C C . GLY A 1 85 ? -14.805 -2.846 10.68 1 92.19 85 GLY A C 1
ATOM 669 O O . GLY A 1 85 ? -14.562 -2.406 11.805 1 92.19 85 GLY A O 1
ATOM 670 N N . ARG A 1 86 ? -14.023 -3.521 9.938 1 92.94 86 ARG A N 1
ATOM 671 C CA . ARG A 1 86 ? -12.828 -4.148 10.492 1 92.94 86 ARG A CA 1
ATOM 672 C C . ARG A 1 86 ? -11.867 -3.104 11.047 1 92.94 86 ARG A C 1
ATOM 674 O O . ARG A 1 86 ? -11.297 -3.285 12.133 1 92.94 86 ARG A O 1
ATOM 681 N N . LYS A 1 87 ? -11.672 -2.012 10.383 1 94.88 87 LYS A N 1
ATOM 682 C CA . LYS A 1 87 ? -10.742 -0.965 10.789 1 94.88 87 LYS A CA 1
ATOM 683 C C . LYS A 1 87 ? -11.188 -0.311 12.094 1 94.88 87 LYS A C 1
ATOM 685 O O . LYS A 1 87 ? -10.391 -0.167 13.023 1 94.88 87 LYS A O 1
ATOM 690 N N . ILE A 1 88 ? -12.383 0.062 12.141 1 96.19 88 ILE A N 1
ATOM 691 C CA . ILE A 1 88 ? -12.914 0.764 13.305 1 96.19 88 ILE A CA 1
ATOM 692 C C . ILE A 1 88 ? -12.945 -0.179 14.508 1 96.19 88 ILE A C 1
ATOM 694 O O . ILE A 1 88 ? -12.625 0.222 15.625 1 96.19 88 ILE A O 1
ATOM 698 N N . ASP A 1 89 ? -13.32 -1.445 14.242 1 96.88 89 ASP A N 1
ATOM 699 C CA . ASP A 1 89 ? -13.273 -2.449 15.305 1 96.88 89 ASP A CA 1
ATOM 700 C C . ASP A 1 89 ? -11.867 -2.58 15.875 1 96.88 89 ASP A C 1
ATOM 702 O O . ASP A 1 89 ? -11.695 -2.686 17.094 1 96.88 89 ASP A O 1
ATOM 706 N N . ALA A 1 90 ? -10.891 -2.566 15.031 1 97.88 90 ALA A N 1
ATOM 707 C CA . ALA A 1 90 ? -9.5 -2.693 15.461 1 97.88 90 ALA A CA 1
ATOM 708 C C . ALA A 1 90 ? -9.078 -1.495 16.312 1 97.88 90 ALA A C 1
ATOM 710 O O . ALA A 1 90 ? -8.438 -1.657 17.344 1 97.88 90 ALA A O 1
ATOM 711 N N . ILE A 1 91 ? -9.414 -0.297 15.836 1 98.19 91 ILE A N 1
ATOM 712 C CA . ILE A 1 91 ? -9.07 0.92 16.562 1 98.19 91 ILE A CA 1
ATOM 713 C C . ILE A 1 91 ? -9.711 0.894 17.953 1 98.19 91 ILE A C 1
ATOM 715 O O . ILE A 1 91 ? -9.062 1.198 18.953 1 98.19 91 ILE A O 1
ATOM 719 N N . SER A 1 92 ? -10.953 0.521 17.953 1 97.44 92 SER A N 1
ATOM 720 C CA . SER A 1 92 ? -11.688 0.441 19.219 1 97.44 92 SER A CA 1
ATOM 721 C C . SER A 1 92 ? -11.047 -0.58 20.156 1 97.44 92 SER A C 1
ATOM 723 O O . SER A 1 92 ? -10.836 -0.295 21.344 1 97.44 92 SER A O 1
ATOM 725 N N . ALA A 1 93 ? -10.734 -1.732 19.641 1 97.75 93 ALA A N 1
ATOM 726 C CA . ALA A 1 93 ? -10.148 -2.807 20.438 1 97.75 93 ALA A CA 1
ATOM 727 C C . ALA A 1 93 ? -8.789 -2.398 21 1 97.75 93 ALA A C 1
ATOM 729 O O . ALA A 1 93 ? -8.367 -2.896 22.047 1 97.75 93 ALA A O 1
ATOM 730 N N . ALA A 1 94 ? -8.141 -1.449 20.359 1 97.94 94 ALA A N 1
ATOM 731 C CA . ALA A 1 94 ? -6.82 -0.989 20.781 1 97.94 94 ALA A CA 1
ATOM 732 C C . ALA A 1 94 ? -6.926 0.242 21.688 1 97.94 94 ALA A C 1
ATOM 734 O O . ALA A 1 94 ? -5.941 0.952 21.891 1 97.94 94 ALA A O 1
ATOM 735 N N . GLY A 1 95 ? -8.148 0.575 22.141 1 98 95 GLY A N 1
ATOM 736 C CA . GLY A 1 95 ? -8.336 1.717 23.016 1 98 95 GLY A CA 1
ATOM 737 C C . GLY A 1 95 ? -8.172 3.049 22.312 1 98 95 GLY A C 1
ATOM 738 O O . GLY A 1 95 ? -7.625 3.996 22.875 1 98 95 GLY A O 1
ATOM 739 N N . ASN A 1 96 ? -8.516 3.076 21.062 1 98.25 96 ASN A N 1
ATOM 740 C CA . ASN A 1 96 ? -8.438 4.262 20.219 1 98.25 96 ASN A CA 1
ATOM 741 C C . ASN A 1 96 ? -6.996 4.691 19.984 1 98.25 96 ASN A C 1
ATOM 743 O O . ASN A 1 96 ? -6.711 5.887 19.891 1 98.25 96 ASN A O 1
ATOM 747 N N . ALA A 1 97 ? -6.09 3.771 20 1 98.44 97 ALA A N 1
ATOM 748 C CA . ALA A 1 97 ? -4.672 3.955 19.703 1 98.44 97 ALA A CA 1
ATOM 749 C C . ALA A 1 97 ? -4.086 2.707 19.047 1 98.44 97 ALA A C 1
ATOM 751 O O . ALA A 1 97 ? -3.289 1.993 19.656 1 98.44 97 ALA A O 1
ATOM 752 N N . LEU A 1 98 ? -4.426 2.49 17.844 1 98.5 98 LEU A N 1
ATOM 753 C CA . LEU A 1 98 ? -4 1.312 17.094 1 98.5 98 LEU A CA 1
ATOM 754 C C . LEU A 1 98 ? -2.68 1.571 16.375 1 98.5 98 LEU A C 1
ATOM 756 O O . LEU A 1 98 ? -2.6 2.447 15.516 1 98.5 98 LEU A O 1
ATOM 760 N N . PRO A 1 99 ? -1.603 0.874 16.75 1 98.44 99 PRO A N 1
ATOM 761 C CA . PRO A 1 99 ? -0.372 1.002 15.969 1 98.44 99 PRO A CA 1
ATOM 762 C C . PRO A 1 99 ? -0.562 0.607 14.508 1 98.44 99 PRO A C 1
ATOM 764 O O . PRO A 1 99 ? -1.154 -0.435 14.211 1 98.44 99 PRO A O 1
ATOM 767 N N . VAL A 1 100 ? -0.078 1.439 13.594 1 98.81 100 VAL A N 1
ATOM 768 C CA . VAL A 1 100 ? -0.227 1.163 12.164 1 98.81 100 VAL A CA 1
ATOM 769 C C . VAL A 1 100 ? 1.066 1.514 11.438 1 98.81 100 VAL A C 1
ATOM 771 O O . VAL A 1 100 ? 1.901 2.256 11.961 1 98.81 100 VAL A O 1
ATOM 774 N N . ALA A 1 101 ? 1.296 0.917 10.336 1 98.81 101 ALA A N 1
ATOM 775 C CA . ALA A 1 101 ? 2.223 1.393 9.312 1 98.81 101 ALA A CA 1
ATOM 776 C C . ALA A 1 101 ? 1.47 1.979 8.125 1 98.81 101 ALA A C 1
ATOM 778 O O . ALA A 1 101 ? 0.355 1.552 7.812 1 98.81 101 ALA A O 1
ATOM 779 N N . PHE A 1 102 ? 2.023 2.975 7.484 1 98.81 102 PHE A N 1
ATOM 780 C CA . PHE A 1 102 ? 1.372 3.557 6.316 1 98.81 102 PHE A CA 1
ATOM 781 C C . PHE A 1 102 ? 2.377 3.781 5.191 1 98.81 102 PHE A C 1
ATOM 783 O O . PHE A 1 102 ? 3.578 3.895 5.438 1 98.81 102 PHE A O 1
ATOM 790 N N . GLU A 1 103 ? 1.901 3.805 4.023 1 98.56 103 GLU A N 1
ATOM 791 C CA . GLU A 1 103 ? 2.699 3.967 2.812 1 98.56 103 GLU A CA 1
ATOM 792 C C . GLU A 1 103 ? 1.928 4.734 1.742 1 98.56 103 GLU A C 1
ATOM 794 O O . GLU A 1 103 ? 0.733 4.5 1.544 1 98.56 103 GLU A O 1
ATOM 799 N N . LEU A 1 104 ? 2.57 5.688 1.149 1 97.62 104 LEU A N 1
ATOM 800 C CA . LEU A 1 104 ? 2.127 6.41 -0.039 1 97.62 104 LEU A CA 1
ATOM 801 C C . LEU A 1 104 ? 3.131 6.25 -1.177 1 97.62 104 LEU A C 1
ATOM 803 O O . LEU A 1 104 ? 4.344 6.285 -0.951 1 97.62 104 LEU A O 1
ATOM 807 N N . ASP A 1 105 ? 2.607 6.125 -2.346 1 95.38 105 ASP A N 1
ATOM 808 C CA . ASP A 1 105 ? 3.508 6.184 -3.492 1 95.38 105 ASP A CA 1
ATOM 809 C C . ASP A 1 105 ? 2.785 6.715 -4.73 1 95.38 105 ASP A C 1
ATOM 811 O O . ASP A 1 105 ? 1.569 6.555 -4.859 1 95.38 105 ASP A O 1
ATOM 815 N N . CYS A 1 106 ? 3.525 7.422 -5.598 1 92.31 106 CYS A N 1
ATOM 816 C CA . CYS A 1 106 ? 2.975 8.023 -6.805 1 92.31 106 CYS A CA 1
ATOM 817 C C . CYS A 1 106 ? 4.047 8.18 -7.875 1 92.31 106 CYS A C 1
ATOM 819 O O . CYS A 1 106 ? 5.219 7.879 -7.633 1 92.31 106 CYS A O 1
ATOM 821 N N . ASP A 1 107 ? 3.592 8.57 -9.086 1 87.62 107 ASP A N 1
ATOM 822 C CA . ASP A 1 107 ? 4.43 8.891 -10.234 1 87.62 107 ASP A CA 1
ATOM 823 C C . ASP A 1 107 ? 5.266 7.68 -10.656 1 87.62 107 ASP A C 1
ATOM 825 O O . ASP A 1 107 ? 6.469 7.801 -10.891 1 87.62 107 ASP A O 1
ATOM 829 N N . HIS A 1 108 ? 4.566 6.578 -10.609 1 83.25 108 HIS A N 1
ATOM 830 C CA . HIS A 1 108 ? 5.242 5.379 -11.086 1 83.25 108 HIS A CA 1
ATOM 831 C C . HIS A 1 108 ? 5.469 5.434 -12.594 1 83.25 108 HIS A C 1
ATOM 833 O O . HIS A 1 108 ? 4.539 5.715 -13.352 1 83.25 108 HIS A O 1
ATOM 839 N N . GLN A 1 109 ? 6.691 5.297 -12.969 1 78.62 109 GLN A N 1
ATOM 840 C CA . GLN A 1 109 ? 7.051 5.184 -14.383 1 78.62 109 GLN A CA 1
ATOM 841 C C . GLN A 1 109 ? 8.102 4.098 -14.594 1 78.62 109 GLN A C 1
ATOM 843 O O . GLN A 1 109 ? 9.062 3.994 -13.828 1 78.62 109 GLN A O 1
ATOM 848 N N . VAL A 1 110 ? 7.797 3.234 -15.5 1 71.31 110 VAL A N 1
ATOM 849 C CA . VAL A 1 110 ? 8.773 2.223 -15.883 1 71.31 110 VAL A CA 1
ATOM 850 C C . VAL A 1 110 ? 9.578 2.707 -17.094 1 71.31 110 VAL A C 1
ATOM 852 O O . VAL A 1 110 ? 9.008 3.215 -18.062 1 71.31 110 VAL A O 1
ATOM 855 N N . HIS A 1 111 ? 10.852 2.68 -16.938 1 73 111 HIS A N 1
ATOM 856 C CA . HIS A 1 111 ? 11.742 3.107 -18.016 1 73 111 HIS A CA 1
ATOM 857 C C . HIS A 1 111 ? 12.438 1.915 -18.656 1 73 111 HIS A C 1
ATOM 859 O O . HIS A 1 111 ? 13.086 1.124 -17.969 1 73 111 HIS A O 1
ATOM 865 N N . GLU A 1 112 ? 12.094 1.69 -19.875 1 65.75 112 GLU A N 1
ATOM 866 C CA . GLU A 1 112 ? 12.688 0.572 -20.594 1 65.75 112 GLU A CA 1
ATOM 867 C C . GLU A 1 112 ? 14.141 0.859 -20.969 1 65.75 112 GLU A C 1
ATOM 869 O O . GLU A 1 112 ? 14.469 1.962 -21.406 1 65.75 112 GLU A O 1
ATOM 874 N N . GLY A 1 113 ? 15.07 0.13 -20.375 1 60.34 113 GLY A N 1
ATOM 875 C CA . GLY A 1 113 ? 16.453 0.246 -20.828 1 60.34 113 GLY A CA 1
ATOM 876 C C . GLY A 1 113 ? 16.75 -0.605 -22.047 1 60.34 113 GLY A C 1
ATOM 877 O O . GLY A 1 113 ? 15.883 -1.344 -22.516 1 60.34 113 GLY A O 1
ATOM 878 N N . ARG A 1 114 ? 17.969 -0.335 -22.656 1 54.12 114 ARG A N 1
ATOM 879 C CA . ARG A 1 114 ? 18.453 -1.017 -23.844 1 54.12 114 ARG A CA 1
ATOM 880 C C . ARG A 1 114 ? 18.703 -2.496 -23.578 1 54.12 114 ARG A C 1
ATOM 882 O O . ARG A 1 114 ? 18.734 -3.307 -24.5 1 54.12 114 ARG A O 1
ATOM 889 N N . THR A 1 115 ? 18.922 -2.828 -22.375 1 57.47 115 THR A N 1
ATOM 890 C CA . THR A 1 115 ? 19.156 -4.219 -22 1 57.47 115 THR A CA 1
ATOM 891 C C . THR A 1 115 ? 18.125 -4.703 -21 1 57.47 115 THR A C 1
ATOM 893 O O . THR A 1 115 ? 17.594 -3.916 -20.219 1 57.47 115 THR A O 1
ATOM 896 N N . PRO A 1 116 ? 17.703 -5.918 -21.156 1 55.38 116 PRO A N 1
ATOM 897 C CA . PRO A 1 116 ? 16.703 -6.508 -20.266 1 55.38 116 PRO A CA 1
ATOM 898 C C . PRO A 1 116 ? 16.922 -6.148 -18.812 1 55.38 116 PRO A C 1
ATOM 900 O O . PRO A 1 116 ? 15.961 -5.992 -18.047 1 55.38 116 PRO A O 1
ATOM 903 N N . CYS A 1 117 ? 18.203 -5.898 -18.406 1 58.06 117 CYS A N 1
ATOM 904 C CA . CYS A 1 117 ? 18.484 -5.664 -17 1 58.06 117 CYS A CA 1
ATOM 905 C C . CYS A 1 117 ? 18.406 -4.18 -16.672 1 58.06 117 CYS A C 1
ATOM 907 O O . CYS A 1 117 ? 18.516 -3.795 -15.5 1 58.06 117 CYS A O 1
ATOM 909 N N . ASN A 1 118 ? 18.219 -3.498 -17.734 1 61.38 118 ASN A N 1
ATOM 910 C CA . ASN A 1 118 ? 18.281 -2.059 -17.5 1 61.38 118 ASN A CA 1
ATOM 911 C C . ASN A 1 118 ? 16.891 -1.452 -17.375 1 61.38 118 ASN A C 1
ATOM 913 O O . ASN A 1 118 ? 16.656 -0.325 -17.812 1 61.38 118 ASN A O 1
ATOM 917 N N . TRP A 1 119 ? 16.031 -2.285 -16.922 1 67.25 119 TRP A N 1
ATOM 918 C CA . TRP A 1 119 ? 14.75 -1.674 -16.609 1 67.25 119 TRP A CA 1
ATOM 919 C C . TRP A 1 119 ? 14.766 -1.003 -15.242 1 67.25 119 TRP A C 1
ATOM 921 O O . TRP A 1 119 ? 15.438 -1.48 -14.32 1 67.25 119 TRP A O 1
ATOM 931 N N . SER A 1 120 ? 14.344 0.331 -15.289 1 71.62 120 SER A N 1
ATOM 932 C CA . SER A 1 120 ? 14.266 1.043 -14.023 1 71.62 120 SER A CA 1
ATOM 933 C C . SER A 1 120 ? 1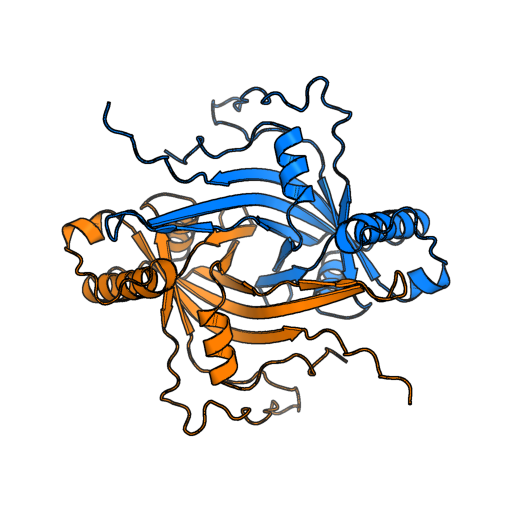2.883 1.64 -13.805 1 71.62 120 SER A C 1
ATOM 935 O O . SER A 1 120 ? 12.102 1.774 -14.75 1 71.62 120 SER A O 1
ATOM 937 N N . ALA A 1 121 ? 12.531 1.683 -12.57 1 75.62 121 ALA A N 1
ATOM 938 C CA . ALA A 1 121 ? 11.266 2.316 -12.203 1 75.62 121 ALA A CA 1
ATOM 939 C C . ALA A 1 121 ? 11.508 3.596 -11.406 1 75.62 121 ALA A C 1
ATOM 941 O O . ALA A 1 121 ? 12.453 3.672 -10.609 1 75.62 121 ALA A O 1
ATOM 942 N N . SER A 1 122 ? 10.734 4.625 -11.75 1 84.44 122 SER A N 1
ATOM 943 C CA . SER A 1 122 ? 10.758 5.844 -10.953 1 84.44 122 SER A CA 1
ATOM 944 C C . SER A 1 122 ? 9.469 6.004 -10.156 1 84.44 122 SER A C 1
ATOM 946 O O . SER A 1 122 ? 8.383 5.664 -10.641 1 84.44 122 SER A O 1
ATOM 948 N N . PHE A 1 123 ? 9.656 6.418 -8.977 1 90.31 123 PHE A N 1
ATOM 949 C CA . PHE A 1 123 ? 8.508 6.727 -8.125 1 90.31 123 PHE A CA 1
ATOM 950 C C . PHE A 1 123 ? 8.93 7.578 -6.938 1 90.31 123 PHE A C 1
ATOM 952 O O . PHE A 1 123 ? 10.117 7.715 -6.652 1 90.31 123 PHE A O 1
ATOM 959 N N . ARG A 1 124 ? 8.008 8.203 -6.297 1 94.69 124 ARG A N 1
ATOM 960 C CA . ARG A 1 124 ? 8.141 8.875 -5.008 1 94.69 124 ARG A CA 1
ATOM 961 C C . ARG A 1 124 ? 7.25 8.227 -3.957 1 94.69 124 ARG A C 1
ATOM 963 O O . ARG A 1 124 ? 6.117 7.84 -4.25 1 94.69 124 ARG A O 1
ATOM 970 N N . SER A 1 125 ? 7.824 8.133 -2.766 1 96.31 125 SER A N 1
ATOM 971 C CA . SER A 1 125 ? 7.039 7.438 -1.753 1 96.31 125 SER A CA 1
ATOM 972 C C . SER A 1 125 ? 7.328 7.98 -0.358 1 96.31 125 SER A C 1
ATOM 974 O O . SER A 1 125 ? 8.336 8.664 -0.147 1 96.31 125 SER A O 1
ATOM 976 N N . ILE A 1 126 ? 6.449 7.793 0.524 1 97.44 126 ILE A N 1
ATOM 977 C CA . ILE A 1 126 ? 6.598 7.988 1.962 1 97.44 126 ILE A CA 1
ATOM 978 C C . ILE A 1 126 ? 6.188 6.719 2.701 1 97.44 126 ILE A C 1
ATOM 980 O O . ILE A 1 126 ? 5.176 6.098 2.369 1 97.44 126 ILE A O 1
ATOM 984 N N . VAL A 1 127 ? 6.98 6.309 3.594 1 97.31 127 VAL A N 1
ATOM 985 C CA . VAL A 1 127 ? 6.672 5.191 4.48 1 97.31 127 VAL A CA 1
ATOM 986 C C . VAL A 1 127 ? 6.82 5.633 5.938 1 97.31 127 VAL A C 1
ATOM 988 O O . VAL A 1 127 ? 7.738 6.387 6.27 1 97.31 127 VAL A O 1
ATOM 991 N N . GLY A 1 128 ? 5.922 5.117 6.77 1 97.56 128 GLY A N 1
ATOM 992 C CA . GLY A 1 128 ? 6.004 5.504 8.172 1 97.56 128 GLY A CA 1
ATOM 993 C C . GLY A 1 128 ? 5.133 4.652 9.078 1 97.56 128 GLY A C 1
ATOM 994 O O . GLY A 1 128 ? 4.543 3.666 8.625 1 97.56 128 GLY A O 1
ATOM 995 N N . THR A 1 129 ? 5.211 4.996 10.352 1 98.12 129 THR A N 1
ATOM 996 C CA . THR A 1 129 ? 4.391 4.383 11.391 1 98.12 129 THR A CA 1
ATOM 997 C C . THR A 1 129 ? 3.689 5.449 12.227 1 98.12 129 THR A C 1
ATOM 999 O O . THR A 1 129 ? 4.074 6.621 12.195 1 98.12 129 THR A O 1
ATOM 1002 N N . GLY A 1 130 ? 2.662 5.02 12.852 1 98.44 130 GLY A N 1
ATOM 1003 C CA . GLY A 1 130 ? 1.907 5.922 13.711 1 98.44 130 GLY A CA 1
ATOM 1004 C C . GLY A 1 130 ? 0.793 5.227 14.469 1 98.44 130 GLY A C 1
ATOM 1005 O O . GLY A 1 130 ? 0.773 3.998 14.57 1 98.44 130 GLY A O 1
ATOM 1006 N N . MET A 1 131 ? -0.081 6.047 15.031 1 98.75 131 MET A N 1
ATOM 1007 C CA . MET A 1 131 ? -1.233 5.57 15.789 1 98.75 131 MET A CA 1
ATOM 1008 C C . MET A 1 131 ? -2.537 6.031 15.148 1 98.75 131 MET A C 1
ATOM 1010 O O . MET A 1 131 ? -2.701 7.215 14.852 1 98.75 131 MET A O 1
ATOM 1014 N N . ALA A 1 132 ? -3.408 5.09 14.938 1 98.81 132 ALA A N 1
ATOM 1015 C CA . ALA A 1 132 ? -4.73 5.406 14.406 1 98.81 132 ALA A CA 1
ATOM 1016 C C . ALA A 1 132 ? -5.73 5.645 15.539 1 98.81 132 ALA A C 1
ATOM 1018 O O . ALA A 1 132 ? -5.73 4.918 16.531 1 98.81 132 ALA A O 1
ATOM 1019 N N . SER A 1 133 ? -6.535 6.645 15.414 1 98.81 133 SER A N 1
ATOM 1020 C CA . SER A 1 133 ? -7.551 6.98 16.406 1 98.81 133 SER A CA 1
ATOM 1021 C C . SER A 1 133 ? -8.773 7.617 15.75 1 98.81 133 SER A C 1
ATOM 1023 O O . SER A 1 133 ? -8.648 8.328 14.75 1 98.81 133 SER A O 1
ATOM 1025 N N . VAL A 1 134 ? -9.898 7.359 16.328 1 98.56 134 VAL A N 1
ATOM 1026 C CA . VAL A 1 134 ? -11.125 8 15.875 1 98.56 134 VAL A CA 1
ATOM 1027 C C . VAL A 1 134 ? -11.211 9.414 16.438 1 98.56 134 VAL A C 1
ATOM 1029 O O . VAL A 1 134 ? -10.906 9.633 17.625 1 98.56 134 VAL A O 1
ATOM 1032 N N . ILE A 1 135 ? -11.555 10.359 15.602 1 98.25 135 ILE A N 1
ATOM 1033 C CA . ILE A 1 135 ? -11.758 11.742 16.031 1 98.25 135 ILE A CA 1
ATOM 1034 C C . ILE A 1 135 ? -13.18 11.922 16.531 1 98.25 135 ILE A C 1
ATOM 1036 O O . ILE A 1 135 ? -14.148 11.703 15.797 1 98.25 135 ILE A O 1
ATOM 1040 N N . THR A 1 136 ? -13.328 12.414 17.703 1 96.25 136 THR A N 1
ATOM 1041 C CA . THR A 1 136 ? -14.664 12.531 18.281 1 96.25 136 THR A CA 1
ATOM 1042 C C . THR A 1 136 ? -15.07 14 18.406 1 96.25 136 THR A C 1
ATOM 1044 O O . THR A 1 136 ? -16.266 14.32 18.453 1 96.25 136 THR A O 1
ATOM 1047 N N . ASN A 1 137 ? -14.094 14.891 18.5 1 96.94 137 ASN A N 1
ATOM 1048 C CA . ASN A 1 137 ? -14.375 16.312 18.562 1 96.94 137 ASN A CA 1
ATOM 1049 C C . ASN A 1 137 ? -14.922 16.844 17.25 1 96.94 137 ASN A C 1
ATOM 1051 O O . ASN A 1 137 ? -14.297 16.656 16.188 1 96.94 137 ASN A O 1
ATOM 1055 N N . LEU A 1 138 ? -16.031 17.531 17.281 1 96.62 138 LEU A N 1
ATOM 1056 C CA . LEU A 1 138 ? -16.719 17.953 16.078 1 96.62 138 LEU A CA 1
ATOM 1057 C C . LEU A 1 138 ? -15.852 18.906 15.25 1 96.62 138 LEU A C 1
ATOM 1059 O O . LEU A 1 138 ? -15.75 18.766 14.031 1 96.62 138 LEU A O 1
ATOM 1063 N N . ASP A 1 139 ? -15.258 19.859 15.891 1 96.69 139 ASP A N 1
ATOM 1064 C CA . ASP A 1 139 ? -14.438 20.828 15.18 1 96.69 139 ASP A CA 1
ATOM 1065 C C . ASP A 1 139 ? -13.266 20.141 14.477 1 96.69 139 ASP A C 1
ATOM 1067 O O . ASP A 1 139 ? -12.93 20.469 13.336 1 96.69 139 ASP A O 1
ATOM 1071 N N . GLU A 1 140 ? -12.672 19.219 15.117 1 97 140 GLU A N 1
ATOM 1072 C CA . GLU A 1 140 ? -11.562 18.469 14.531 1 97 140 GLU A CA 1
ATOM 1073 C C . GLU A 1 140 ? -12.031 17.609 13.359 1 97 140 GLU A C 1
ATOM 1075 O O . GLU A 1 140 ? -11.328 17.484 12.359 1 97 140 GLU A O 1
ATOM 1080 N N . LYS A 1 141 ? -13.172 17.047 13.602 1 96.94 141 LYS A N 1
ATOM 1081 C CA . LYS A 1 141 ? -13.758 16.25 12.523 1 96.94 141 LYS A CA 1
ATOM 1082 C C . LYS A 1 141 ? -13.953 17.094 11.266 1 96.94 141 LYS A C 1
ATOM 1084 O O . LYS A 1 141 ? -13.617 16.672 10.164 1 96.94 141 LYS A O 1
ATOM 1089 N N . ILE A 1 142 ? -14.508 18.203 11.461 1 96.06 142 ILE A N 1
ATOM 1090 C CA . ILE A 1 142 ? -14.781 19.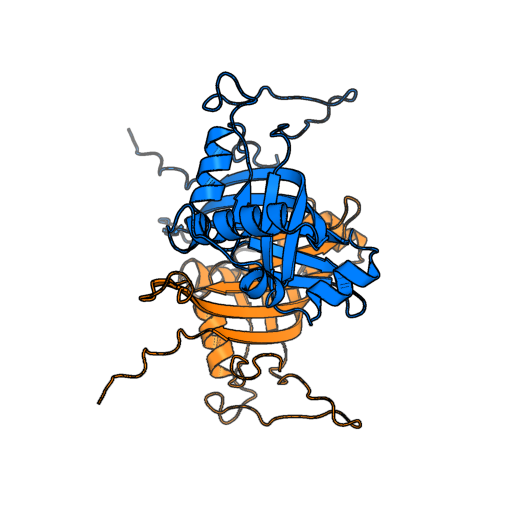109 10.352 1 96.06 142 ILE A CA 1
ATOM 1091 C C . ILE A 1 142 ? -13.469 19.5 9.656 1 96.06 142 ILE A C 1
ATOM 1093 O O . ILE A 1 142 ? -13.375 19.453 8.43 1 96.06 142 ILE A O 1
ATOM 1097 N N . THR A 1 143 ? -12.484 19.859 10.453 1 96.31 143 THR A N 1
ATOM 1098 C CA . THR A 1 143 ? -11.18 20.234 9.906 1 96.31 143 THR A CA 1
ATOM 1099 C C . THR A 1 143 ? -10.594 19.078 9.094 1 96.31 143 THR A C 1
ATOM 1101 O O . THR A 1 143 ? -10.07 19.297 7.996 1 96.31 143 THR A O 1
ATOM 1104 N N . ALA A 1 144 ? -10.656 17.906 9.57 1 97.25 144 ALA A N 1
ATOM 1105 C CA . ALA A 1 144 ? -10.133 16.719 8.898 1 97.25 144 ALA A CA 1
ATOM 1106 C C . ALA A 1 144 ? -10.867 16.469 7.582 1 97.25 144 ALA A C 1
ATOM 1108 O O . ALA A 1 144 ? -10.234 16.188 6.559 1 97.25 144 ALA A O 1
ATOM 1109 N N . MET A 1 145 ? -12.133 16.562 7.625 1 95.12 145 MET A N 1
ATOM 1110 C CA . MET A 1 145 ? -12.93 16.344 6.422 1 95.12 145 MET A CA 1
ATOM 1111 C C . MET A 1 145 ? -12.641 17.406 5.371 1 95.12 145 MET A C 1
ATOM 1113 O O . MET A 1 145 ? -12.609 17.125 4.176 1 95.12 145 MET A O 1
ATOM 1117 N N . GLN A 1 146 ? -12.523 18.594 5.82 1 95.06 146 GLN A N 1
ATOM 1118 C CA . GLN A 1 146 ? -12.172 19.672 4.895 1 95.06 146 GLN A CA 1
ATOM 1119 C C . GLN A 1 146 ? -10.836 19.406 4.219 1 95.06 146 GLN A C 1
ATOM 1121 O O . GLN A 1 146 ? -10.672 19.656 3.021 1 95.06 146 GLN A O 1
ATOM 1126 N N . ALA A 1 147 ? -9.867 18.922 4.98 1 95.88 147 ALA A N 1
ATOM 1127 C CA . ALA A 1 147 ? -8.57 18.562 4.41 1 95.88 147 ALA A CA 1
ATOM 1128 C C . ALA A 1 147 ? -8.719 17.453 3.365 1 95.88 147 ALA A C 1
ATOM 1130 O O . ALA A 1 147 ? -8.078 17.5 2.311 1 95.88 147 ALA A O 1
ATOM 1131 N N . LEU A 1 148 ? -9.539 16.516 3.65 1 93.75 148 LEU A N 1
ATOM 1132 C CA . LEU A 1 148 ? -9.82 15.422 2.725 1 93.75 148 LEU A CA 1
ATOM 1133 C C . LEU A 1 148 ? -10.453 15.945 1.44 1 93.75 148 LEU A C 1
ATOM 1135 O O . LEU A 1 148 ? -10.008 15.602 0.341 1 93.75 148 LEU A O 1
ATOM 1139 N N . MET A 1 149 ? -11.422 16.781 1.597 1 91.06 149 MET A N 1
ATOM 1140 C CA . MET A 1 149 ? -12.133 17.312 0.439 1 91.06 149 MET A CA 1
ATOM 1141 C C . MET A 1 149 ? -11.219 18.203 -0.396 1 91.06 149 MET A C 1
ATOM 1143 O O . MET A 1 149 ? -11.266 18.156 -1.627 1 91.06 149 MET A O 1
ATOM 1147 N N . SER A 1 150 ? -10.516 18.984 0.31 1 91.81 150 SER A N 1
ATOM 1148 C CA . SER A 1 150 ? -9.57 19.859 -0.39 1 91.81 150 SER A CA 1
ATOM 1149 C C . SER A 1 150 ? -8.594 19.047 -1.237 1 91.81 150 SER A C 1
ATOM 1151 O O . SER A 1 150 ? -8.391 19.344 -2.414 1 91.81 150 SER A O 1
ATOM 1153 N N . LYS A 1 151 ? -8.078 18.016 -0.691 1 91.12 151 LYS A N 1
ATOM 1154 C CA . LYS A 1 151 ? -7.062 17.219 -1.364 1 91.12 151 LYS A CA 1
ATOM 1155 C C . LYS A 1 151 ? -7.672 16.375 -2.479 1 91.12 151 LYS A C 1
ATOM 1157 O O . LYS A 1 151 ? -7.125 16.297 -3.58 1 91.12 151 LYS A O 1
ATOM 1162 N N . GLN A 1 152 ? -8.734 15.781 -2.246 1 87.94 152 GLN A N 1
ATOM 1163 C CA . GLN A 1 152 ? -9.266 14.75 -3.135 1 87.94 152 GLN A CA 1
ATOM 1164 C C . GLN A 1 152 ? -10.219 15.352 -4.164 1 87.94 152 GLN A C 1
ATOM 1166 O O . GLN A 1 152 ? -10.266 14.898 -5.312 1 87.94 152 GLN A O 1
ATOM 1171 N N . ALA A 1 153 ? -10.906 16.359 -3.768 1 84.38 153 ALA A N 1
ATOM 1172 C CA . ALA A 1 153 ? -11.914 16.906 -4.664 1 84.38 153 ALA A CA 1
ATOM 1173 C C . ALA A 1 153 ? -11.539 18.312 -5.117 1 84.38 153 ALA A C 1
ATOM 1175 O O . ALA A 1 153 ? -12.227 18.906 -5.949 1 84.38 153 ALA A O 1
ATOM 1176 N N . GLY A 1 154 ? -10.508 18.875 -4.465 1 86.38 154 GLY A N 1
ATOM 1177 C CA . GLY A 1 154 ? -10.125 20.25 -4.793 1 86.38 154 GLY A CA 1
ATOM 1178 C C . GLY A 1 154 ? -11.102 21.281 -4.266 1 86.38 154 GLY A C 1
ATOM 1179 O O . GLY A 1 154 ? -11.219 22.375 -4.836 1 86.38 154 GLY A O 1
ATOM 1180 N N . MET A 1 155 ? -11.891 20.859 -3.295 1 85.88 155 MET A N 1
ATOM 1181 C CA . MET A 1 155 ? -12.875 21.766 -2.693 1 85.88 155 MET A CA 1
ATOM 1182 C C . MET A 1 155 ? -12.398 22.266 -1.337 1 85.88 155 MET A C 1
ATOM 1184 O O . MET A 1 155 ? -12.406 21.516 -0.355 1 85.88 155 MET A O 1
ATOM 1188 N N . ASP A 1 156 ? -12.164 23.469 -1.304 1 87 156 ASP A N 1
ATOM 1189 C CA . ASP A 1 156 ? -11.656 24.047 -0.062 1 87 156 ASP A CA 1
ATOM 1190 C C . ASP A 1 156 ? -12.797 24.625 0.772 1 87 156 ASP A C 1
ATOM 1192 O O . ASP A 1 156 ? -13.789 25.109 0.226 1 87 156 ASP A O 1
ATOM 1196 N N . HIS A 1 157 ? -12.703 24.578 2.066 1 86.31 157 HIS A N 1
ATOM 1197 C CA . HIS A 1 157 ? -13.562 25.25 3.039 1 86.31 157 HIS A CA 1
ATOM 1198 C C . HIS A 1 157 ? -15.016 24.797 2.885 1 86.31 157 HIS A C 1
ATOM 1200 O O . HIS A 1 157 ? -15.922 25.625 2.906 1 86.31 157 HIS A O 1
ATOM 1206 N N . VAL A 1 158 ? -15.188 23.562 2.531 1 85.25 158 VAL A N 1
ATOM 1207 C CA . VAL A 1 158 ? -16.531 23.016 2.465 1 85.25 158 VAL A CA 1
ATOM 1208 C C . VAL A 1 158 ? -17.188 23.062 3.846 1 85.25 158 VAL A C 1
ATOM 1210 O O . VAL A 1 158 ? -16.594 22.625 4.836 1 85.25 158 VAL A O 1
ATOM 1213 N N . PRO A 1 159 ? -18.312 23.688 3.887 1 90.5 159 PRO A N 1
ATOM 1214 C CA . PRO A 1 159 ? -19.016 23.656 5.172 1 90.5 159 PRO A CA 1
ATOM 1215 C C . PRO A 1 159 ? -19.656 22.312 5.461 1 90.5 159 PRO A C 1
ATOM 1217 O O . PRO A 1 159 ? -20.188 21.672 4.551 1 90.5 159 PRO A O 1
ATOM 1220 N N . PHE A 1 160 ? -19.516 21.859 6.625 1 91 160 PHE A N 1
ATOM 1221 C CA . PHE A 1 160 ? -20.156 20.625 7.062 1 91 160 PHE A CA 1
ATOM 1222 C C . PHE A 1 160 ? -21.031 20.875 8.281 1 91 160 PHE A C 1
ATOM 1224 O O . PHE A 1 160 ? -20.656 21.625 9.188 1 91 160 PHE A O 1
ATOM 1231 N N . THR A 1 161 ? -22.188 20.266 8.234 1 91.88 161 THR A N 1
ATOM 1232 C CA . THR A 1 161 ? -23.062 20.328 9.398 1 91.88 161 THR A CA 1
ATOM 1233 C C . THR A 1 161 ? -22.734 19.219 10.391 1 91.88 161 THR A C 1
ATOM 1235 O O . THR A 1 161 ? -22.047 18.25 10.047 1 91.88 161 THR A O 1
ATOM 1238 N N . ALA A 1 162 ? -23.25 19.438 11.609 1 92.94 162 ALA A N 1
ATOM 1239 C CA . ALA A 1 162 ? -23.078 18.391 12.625 1 92.94 162 ALA A CA 1
ATOM 1240 C C . ALA A 1 162 ? -23.75 17.094 12.188 1 92.94 162 ALA A C 1
ATOM 1242 O O . ALA A 1 162 ? -23.234 16 12.461 1 92.94 162 ALA A O 1
ATOM 1243 N N . GLN A 1 163 ? -24.812 17.203 11.531 1 91.94 163 GLN A N 1
ATOM 1244 C CA . GLN A 1 163 ? -25.562 16.031 11.062 1 91.94 163 GLN A CA 1
ATOM 1245 C C . GLN A 1 163 ? -24.75 15.258 10.023 1 91.94 163 GLN A C 1
ATOM 1247 O O . GLN A 1 163 ? -24.688 14.023 10.07 1 91.94 163 GLN A O 1
ATOM 1252 N N . GLN A 1 164 ? -24.203 15.977 9.109 1 88.81 164 GLN A N 1
ATOM 1253 C CA . GLN A 1 164 ? -23.375 15.344 8.094 1 88.81 164 GLN A CA 1
ATOM 1254 C C . GLN A 1 164 ? -22.172 14.625 8.727 1 88.81 164 GLN A C 1
ATOM 1256 O O . GLN A 1 164 ? -21.844 13.5 8.344 1 88.81 164 GLN A O 1
ATOM 1261 N N . MET A 1 165 ? -21.625 15.219 9.703 1 92 165 MET A N 1
ATOM 1262 C CA . MET A 1 165 ? -20.438 14.656 10.359 1 92 165 MET A CA 1
ATOM 1263 C C . MET A 1 165 ? -20.812 13.43 11.188 1 92 165 MET A C 1
ATOM 1265 O O . MET A 1 165 ? -20 12.539 11.391 1 92 165 MET A O 1
ATOM 1269 N N . ALA A 1 166 ? -22.047 13.406 11.641 1 92.12 166 ALA A N 1
ATOM 1270 C CA . ALA A 1 166 ? -22.516 12.281 12.453 1 92.12 166 ALA A CA 1
ATOM 1271 C C . ALA A 1 166 ? -22.719 11.039 11.594 1 92.12 166 ALA A C 1
ATOM 1273 O O . ALA A 1 166 ? -22.781 9.922 12.117 1 92.12 166 ALA A O 1
ATOM 1274 N N . SER A 1 167 ? -22.75 11.164 10.32 1 91.44 167 SER A N 1
ATOM 1275 C CA . SER A 1 167 ? -23.078 10.047 9.43 1 91.44 167 SER A CA 1
ATOM 1276 C C . SER A 1 167 ? -21.828 9.281 9.023 1 91.44 167 SER A C 1
ATOM 1278 O O . SER A 1 167 ? -21.922 8.211 8.406 1 91.44 167 SER A O 1
ATOM 1280 N N . VAL A 1 168 ? -20.688 9.844 9.352 1 92.69 168 VAL A N 1
ATOM 1281 C CA . VAL A 1 168 ? -19.469 9.18 8.945 1 92.69 168 VAL A CA 1
ATOM 1282 C C . VAL A 1 168 ? -18.5 9.109 10.125 1 92.69 168 VAL A C 1
ATOM 1284 O O . VAL A 1 168 ? -18.578 9.922 11.047 1 92.69 168 VAL A O 1
ATOM 1287 N N . THR A 1 169 ? -17.734 8.164 10.141 1 96.69 169 THR A N 1
ATOM 1288 C CA . THR A 1 169 ? -16.609 8.094 11.07 1 96.69 169 THR A CA 1
ATOM 1289 C C . THR A 1 169 ? -15.359 8.711 10.461 1 96.69 169 THR A C 1
ATOM 1291 O O . THR A 1 169 ? -14.969 8.359 9.344 1 96.69 169 THR A O 1
ATOM 1294 N N . VAL A 1 170 ? -14.836 9.68 11.125 1 97.81 170 VAL A N 1
ATOM 1295 C CA . VAL A 1 170 ? -13.57 10.289 10.727 1 97.81 170 VAL A CA 1
ATOM 1296 C C . VAL A 1 170 ? -12.469 9.859 11.695 1 97.81 170 VAL A C 1
ATOM 1298 O O . VAL A 1 170 ? -12.648 9.906 12.914 1 97.81 170 VAL A O 1
ATOM 1301 N N . TRP A 1 171 ? -11.359 9.406 11.164 1 98.5 171 TRP A N 1
ATOM 1302 C CA . TRP A 1 171 ? -10.242 8.969 11.992 1 98.5 171 TRP A CA 1
ATOM 1303 C C . TRP A 1 171 ? -8.914 9.43 11.398 1 98.5 171 TRP A C 1
ATOM 1305 O O . TRP A 1 171 ? -8.883 9.992 10.305 1 98.5 171 TRP A O 1
ATOM 1315 N N . GLN A 1 172 ? -7.918 9.367 12.195 1 98.81 172 GLN A N 1
ATOM 1316 C CA . GLN A 1 172 ? -6.633 9.906 11.773 1 98.81 172 GLN A CA 1
ATOM 1317 C C . GLN A 1 172 ? -5.488 8.977 12.164 1 98.81 172 GLN A C 1
ATOM 1319 O O . GLN A 1 172 ? -5.652 8.102 13.016 1 98.81 172 GLN A O 1
ATOM 1324 N N . ILE A 1 173 ? -4.438 9.117 11.516 1 98.88 173 ILE A N 1
ATOM 1325 C CA . ILE A 1 173 ? -3.145 8.57 11.906 1 98.88 173 ILE A CA 1
ATOM 1326 C C . ILE A 1 173 ? -2.197 9.695 12.289 1 98.88 173 ILE A C 1
ATOM 1328 O O . ILE A 1 173 ? -1.96 10.617 11.508 1 98.88 173 ILE A O 1
ATOM 1332 N N . THR A 1 174 ? -1.765 9.664 13.469 1 98.75 174 THR A N 1
ATOM 1333 C CA . THR A 1 174 ? -0.682 10.539 13.898 1 98.75 174 THR A CA 1
ATOM 1334 C C . THR A 1 174 ? 0.666 9.836 13.781 1 98.75 174 THR A C 1
ATOM 1336 O O . THR A 1 174 ? 0.919 8.852 14.484 1 98.75 174 THR A O 1
ATOM 1339 N N . SER A 1 175 ? 1.54 10.391 12.945 1 98.38 175 SER A N 1
ATOM 1340 C CA . SER A 1 175 ? 2.789 9.711 12.633 1 98.38 175 SER A CA 1
ATOM 1341 C C . SER A 1 175 ? 3.729 9.695 13.828 1 98.38 175 SER A C 1
ATOM 1343 O O . SER A 1 175 ? 3.781 10.664 14.594 1 98.38 175 SER A O 1
ATOM 1345 N N . THR A 1 176 ? 4.402 8.594 14.062 1 96.56 176 THR A N 1
ATOM 1346 C CA . THR A 1 176 ? 5.531 8.516 14.984 1 96.56 176 THR A CA 1
ATOM 1347 C C . THR A 1 176 ? 6.848 8.734 14.25 1 96.56 176 THR A C 1
ATOM 1349 O O . THR A 1 176 ? 7.719 9.461 14.727 1 96.56 176 THR A O 1
ATOM 1352 N N . ASN A 1 177 ? 7.023 8.086 13.094 1 93.81 177 ASN A N 1
ATOM 1353 C CA . ASN A 1 177 ? 8.156 8.258 12.195 1 93.81 177 ASN A CA 1
ATOM 1354 C C . ASN A 1 177 ? 7.746 8.062 10.734 1 93.81 177 ASN A C 1
ATOM 1356 O O . ASN A 1 177 ? 6.789 7.34 10.445 1 93.81 177 ASN A O 1
ATOM 1360 N N . PHE A 1 178 ? 8.438 8.82 9.883 1 96.25 178 PHE A N 1
ATOM 1361 C CA . PHE A 1 178 ? 8.242 8.57 8.461 1 96.25 178 PHE A CA 1
ATOM 1362 C C . PHE A 1 178 ? 9.43 9.086 7.656 1 96.25 178 PHE A C 1
ATOM 1364 O O . PHE A 1 178 ? 10.148 9.977 8.102 1 96.25 178 PHE A O 1
ATOM 1371 N N . THR A 1 179 ? 9.602 8.477 6.527 1 95 179 THR A N 1
ATOM 1372 C CA . THR A 1 179 ? 10.664 8.828 5.594 1 95 179 THR A CA 1
ATOM 1373 C C . THR A 1 179 ? 10.133 8.867 4.164 1 95 179 THR A C 1
ATOM 1375 O O . THR A 1 179 ? 9.133 8.227 3.846 1 95 179 THR A O 1
ATOM 1378 N N . GLY A 1 180 ? 10.727 9.727 3.4 1 94.94 180 GLY A N 1
ATOM 1379 C CA . GLY A 1 180 ? 10.438 9.789 1.977 1 94.94 180 GLY A CA 1
ATOM 1380 C C . GLY A 1 180 ? 11.57 9.242 1.118 1 94.94 180 GLY A C 1
ATOM 1381 O O . GLY A 1 180 ? 12.742 9.352 1.479 1 94.94 180 GLY A O 1
ATOM 1382 N N . LYS A 1 181 ? 11.195 8.68 -0.001 1 92.56 181 LYS A N 1
ATOM 1383 C CA . LYS A 1 181 ? 12.164 8.203 -0.982 1 92.56 181 LYS A CA 1
ATOM 1384 C C . LYS A 1 181 ? 11.773 8.633 -2.395 1 92.56 181 LYS A C 1
ATOM 1386 O O . LYS A 1 181 ? 10.586 8.625 -2.744 1 92.56 181 LYS A O 1
ATOM 1391 N N . ILE A 1 182 ? 12.75 9.008 -3.135 1 90.12 182 ILE A N 1
ATOM 1392 C CA . ILE A 1 182 ? 12.578 9.305 -4.551 1 90.12 182 ILE A CA 1
ATOM 1393 C C . ILE A 1 182 ? 13.492 8.406 -5.387 1 90.12 182 ILE A C 1
ATOM 1395 O O . ILE A 1 182 ? 14.711 8.469 -5.258 1 90.12 182 ILE A O 1
ATOM 1399 N N . HIS A 1 183 ? 12.883 7.543 -6.133 1 82.5 183 HIS A N 1
ATOM 1400 C CA . HIS A 1 183 ? 13.617 6.699 -7.066 1 82.5 183 HIS A CA 1
ATOM 1401 C C . HIS A 1 183 ? 13.656 7.32 -8.461 1 82.5 183 HIS A C 1
ATOM 1403 O O . HIS A 1 183 ? 12.617 7.445 -9.109 1 82.5 183 HIS A O 1
ATOM 1409 N N . THR A 1 184 ? 14.797 7.848 -8.805 1 73.69 184 THR A N 1
ATOM 1410 C CA . THR A 1 184 ? 14.945 8.453 -10.125 1 73.69 184 THR A CA 1
ATOM 1411 C C . THR A 1 184 ? 15.75 7.543 -11.055 1 73.69 184 THR A C 1
ATOM 1413 O O . THR A 1 184 ? 16.625 6.801 -10.594 1 73.69 184 THR A O 1
ATOM 1416 N N . VAL A 1 185 ? 15.242 7.254 -12.383 1 62.41 185 VAL A N 1
ATOM 1417 C CA . VAL A 1 185 ? 15.969 6.441 -13.352 1 62.41 185 VAL A CA 1
ATOM 1418 C C . VAL A 1 185 ? 17.297 7.109 -13.695 1 62.41 185 VAL A C 1
ATOM 1420 O O . VAL A 1 185 ? 17.344 8.312 -13.953 1 62.41 185 VAL A O 1
ATOM 1423 N N . PRO A 1 186 ? 18.391 6.426 -13.422 1 56.44 186 PRO A N 1
ATOM 1424 C CA . PRO A 1 186 ? 19.672 7.02 -13.852 1 56.44 186 PRO A CA 1
ATOM 1425 C C . PRO A 1 186 ? 19.656 7.414 -15.328 1 56.44 186 PRO A C 1
ATOM 1427 O O . PRO A 1 186 ? 19.016 6.746 -16.141 1 56.44 186 PRO A O 1
ATOM 1430 N N . ARG A 1 187 ? 19.781 8.734 -15.617 1 47.41 187 ARG A N 1
ATOM 1431 C CA . ARG A 1 187 ? 19.969 9.18 -17 1 47.41 187 ARG A CA 1
ATOM 1432 C C . ARG A 1 187 ? 21.047 8.359 -17.703 1 47.41 187 ARG A C 1
ATOM 1434 O O . ARG A 1 187 ? 22.094 8.078 -17.109 1 47.41 187 ARG A O 1
ATOM 1441 N N . PRO A 1 188 ? 20.609 7.75 -18.844 1 45.22 188 PRO A N 1
ATOM 1442 C CA . PRO A 1 188 ? 21.703 7.145 -19.609 1 45.22 188 PRO A CA 1
ATOM 1443 C C . PRO A 1 188 ? 22.938 8.055 -19.703 1 45.22 188 PRO A C 1
ATOM 1445 O O . PRO A 1 188 ? 22.797 9.281 -19.688 1 45.22 188 PRO A O 1
ATOM 1448 N N . HIS A 1 189 ? 24.109 7.703 -19.203 1 39.59 189 HIS A N 1
ATOM 1449 C CA . HIS A 1 189 ? 25.344 8.398 -19.516 1 39.59 189 HIS A CA 1
ATOM 1450 C C . HIS A 1 189 ? 25.422 8.727 -21.016 1 39.59 189 HIS A C 1
ATOM 1452 O O . HIS A 1 189 ? 25.328 7.832 -21.859 1 39.59 189 HIS A O 1
ATOM 1458 N N . GLY A 1 190 ? 24.906 9.781 -21.531 1 34 190 GLY A N 1
ATOM 1459 C CA . GLY A 1 190 ? 25.359 10.234 -22.828 1 34 190 GLY A CA 1
ATOM 1460 C C . GLY A 1 190 ? 26.859 10.203 -23 1 34 190 GLY A C 1
ATOM 1461 O O . GLY A 1 190 ? 27.594 10.367 -22.016 1 34 190 GLY A O 1
ATOM 1462 N N . GLY A 1 191 ? 27.344 9.344 -23.891 1 31.08 191 GLY A N 1
ATOM 1463 C CA . GLY A 1 191 ? 28.688 9.5 -24.453 1 31.08 191 GLY A CA 1
ATOM 1464 C C . GLY A 1 191 ? 29.031 10.945 -24.766 1 31.08 191 GLY A C 1
ATOM 1465 O O . GLY A 1 191 ? 28.266 11.648 -25.422 1 31.08 191 GLY A O 1
ATOM 1466 N N . LYS A 1 192 ? 29.828 11.758 -24 1 22.66 192 LYS A N 1
ATOM 1467 C CA . LYS A 1 192 ? 30.672 12.703 -24.719 1 22.66 192 LYS A CA 1
ATOM 1468 C C . LYS A 1 192 ? 31.625 11.977 -25.672 1 22.66 192 LYS A C 1
ATOM 1470 O O . LYS A 1 192 ? 32.156 10.922 -25.328 1 22.66 192 LYS A O 1
ATOM 1475 N N . MET B 1 1 ? -23.906 -2.791 5.145 1 30.34 1 MET B N 1
ATOM 1476 C CA . MET B 1 1 ? -23.672 -3.932 4.262 1 30.34 1 MET B CA 1
ATOM 1477 C C . MET B 1 1 ? -22.312 -3.822 3.58 1 30.34 1 MET B C 1
ATOM 1479 O O . MET B 1 1 ? -21.969 -2.771 3.035 1 30.34 1 MET B O 1
ATOM 1483 N N . ARG B 1 2 ? -21.25 -4.391 3.98 1 44.28 2 ARG B N 1
ATOM 1484 C CA . ARG B 1 2 ? -19.984 -4.359 3.27 1 44.28 2 ARG B CA 1
ATOM 1485 C C . ARG B 1 2 ? -20.188 -4.469 1.763 1 44.28 2 ARG B C 1
ATOM 1487 O O . ARG B 1 2 ? -21.031 -5.246 1.303 1 44.28 2 ARG B O 1
ATOM 1494 N N . ARG B 1 3 ? -19.938 -3.426 0.996 1 50.59 3 ARG B N 1
ATOM 1495 C CA . ARG B 1 3 ? -20.297 -3.289 -0.413 1 50.59 3 ARG B CA 1
ATOM 1496 C C . ARG B 1 3 ? -19.859 -4.512 -1.211 1 50.59 3 ARG B C 1
ATOM 1498 O O . ARG B 1 3 ? -18.766 -4.52 -1.788 1 50.59 3 ARG B O 1
ATOM 1505 N N . ALA B 1 4 ? -20.406 -5.785 -0.848 1 53.16 4 ALA B N 1
ATOM 1506 C CA . ALA B 1 4 ? -20.328 -7.012 -1.638 1 53.16 4 ALA B CA 1
ATOM 1507 C C . ALA B 1 4 ? -20.406 -6.707 -3.131 1 53.16 4 ALA B C 1
ATOM 1509 O O . ALA B 1 4 ? -19.938 -7.5 -3.957 1 53.16 4 ALA B O 1
ATOM 1510 N N . ASP B 1 5 ? -20.891 -5.473 -3.383 1 60.94 5 ASP B N 1
ATOM 1511 C CA . ASP B 1 5 ? -21.125 -5.125 -4.781 1 60.94 5 ASP B CA 1
ATOM 1512 C C . ASP B 1 5 ? -19.797 -4.824 -5.492 1 60.94 5 ASP B C 1
ATOM 1514 O O . ASP B 1 5 ? -19.75 -4.805 -6.727 1 60.94 5 ASP B O 1
ATOM 1518 N N . ARG B 1 6 ? -18.797 -4.871 -4.695 1 79.19 6 ARG B N 1
ATOM 1519 C CA . ARG B 1 6 ? -17.531 -4.477 -5.312 1 79.19 6 ARG B CA 1
ATOM 1520 C C . ARG B 1 6 ? -16.547 -5.645 -5.348 1 79.19 6 ARG B C 1
ATOM 1522 O O . ARG B 1 6 ? -15.477 -5.539 -5.945 1 79.19 6 ARG B O 1
ATOM 1529 N N . GLU B 1 7 ? -17.094 -6.785 -4.832 1 87.94 7 GLU B N 1
ATOM 1530 C CA . GLU B 1 7 ? -16.188 -7.93 -4.742 1 87.94 7 GLU B CA 1
ATOM 1531 C C . GLU B 1 7 ? -16.031 -8.609 -6.098 1 87.94 7 GLU B C 1
ATOM 1533 O O . GLU B 1 7 ? -17 -8.859 -6.797 1 87.94 7 GLU B O 1
ATOM 1538 N N . VAL B 1 8 ? -14.844 -8.898 -6.414 1 92.31 8 VAL B N 1
ATOM 1539 C CA . VAL B 1 8 ? -14.531 -9.625 -7.637 1 92.31 8 VAL B CA 1
ATOM 1540 C C . VAL B 1 8 ? -14.766 -11.117 -7.426 1 92.31 8 VAL B C 1
ATOM 1542 O O . VAL B 1 8 ? -14.266 -11.695 -6.457 1 92.31 8 VAL B O 1
ATOM 1545 N N . ARG B 1 9 ? -15.414 -11.695 -8.406 1 93 9 ARG B N 1
ATOM 1546 C CA . ARG B 1 9 ? -15.695 -13.117 -8.242 1 93 9 ARG B CA 1
ATOM 1547 C C . ARG B 1 9 ? -15.25 -13.914 -9.469 1 93 9 ARG B C 1
ATOM 1549 O O . ARG B 1 9 ? -15.281 -15.141 -9.461 1 93 9 ARG B O 1
ATOM 1556 N N . SER B 1 10 ? -14.859 -13.273 -10.461 1 95.56 10 SER B N 1
ATOM 1557 C CA . SER B 1 10 ? -14.367 -13.922 -11.672 1 95.56 10 SER B CA 1
ATOM 1558 C C . SER B 1 10 ? -12.852 -14.086 -11.633 1 95.56 10 SER B C 1
ATOM 1560 O O . SER B 1 10 ? -12.125 -13.109 -11.438 1 95.56 10 SER B O 1
ATOM 1562 N N . PRO B 1 11 ? -12.383 -15.32 -11.844 1 97.25 11 PRO B N 1
A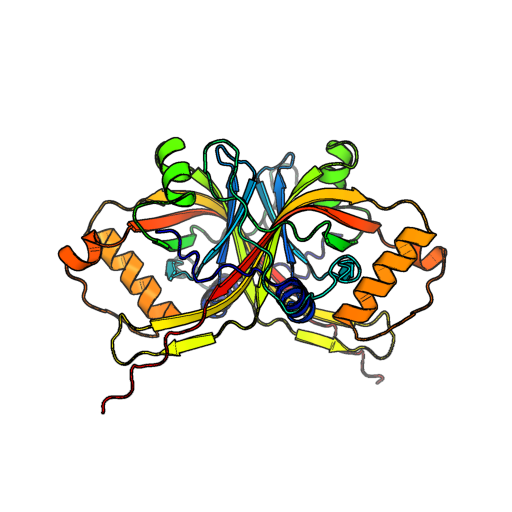TOM 1563 C CA . PRO B 1 11 ? -10.93 -15.516 -11.914 1 97.25 11 PRO B CA 1
ATOM 1564 C C . PRO B 1 11 ? -10.273 -14.656 -12.992 1 97.25 11 PRO B C 1
ATOM 1566 O O . PRO B 1 11 ? -9.148 -14.18 -12.812 1 97.25 11 PRO B O 1
ATOM 1569 N N . GLN B 1 12 ? -10.961 -14.477 -14.047 1 97.56 12 GLN B N 1
ATOM 1570 C CA . GLN B 1 12 ? -10.422 -13.648 -15.125 1 97.56 12 GLN B CA 1
ATOM 1571 C C . GLN B 1 12 ? -10.219 -12.211 -14.664 1 97.56 12 GLN B C 1
ATOM 1573 O O . GLN B 1 12 ? -9.234 -11.57 -15.031 1 97.56 12 GLN B O 1
ATOM 1578 N N . GLN B 1 13 ? -11.117 -11.688 -13.891 1 95.81 13 GLN B N 1
ATOM 1579 C CA . GLN B 1 13 ? -11 -10.328 -13.383 1 95.81 13 GLN B CA 1
ATOM 1580 C C . GLN B 1 13 ? -9.805 -10.195 -12.445 1 95.81 13 GLN B C 1
ATOM 1582 O O . GLN B 1 13 ? -9.125 -9.164 -12.438 1 95.81 13 GLN B O 1
ATOM 1587 N N . ILE B 1 14 ? -9.555 -11.227 -11.672 1 97.5 14 ILE B N 1
ATOM 1588 C CA . ILE B 1 14 ? -8.375 -11.234 -10.82 1 97.5 14 ILE B CA 1
ATOM 1589 C C . ILE B 1 14 ? -7.117 -11.133 -11.672 1 97.5 14 ILE B C 1
ATOM 1591 O O . ILE B 1 14 ? -6.238 -10.312 -11.398 1 97.5 14 ILE B O 1
ATOM 1595 N N . LYS B 1 15 ? -7.117 -11.969 -12.68 1 97.75 15 LYS B N 1
ATOM 1596 C CA . LYS B 1 15 ? -5.98 -11.953 -13.594 1 97.75 15 LYS B CA 1
ATOM 1597 C C . LYS B 1 15 ? -5.797 -10.578 -14.227 1 97.75 15 LYS B C 1
ATOM 1599 O O . LYS B 1 15 ? -4.672 -10.094 -14.359 1 97.75 15 LYS B O 1
ATOM 1604 N N . ASP B 1 16 ? -6.867 -9.961 -14.625 1 96.81 16 ASP B N 1
ATOM 1605 C CA . ASP B 1 16 ? -6.824 -8.641 -15.242 1 96.81 16 ASP B CA 1
ATOM 1606 C C . ASP B 1 16 ? -6.23 -7.605 -14.289 1 96.81 16 ASP B C 1
ATOM 1608 O O . ASP B 1 16 ? -5.461 -6.738 -14.711 1 96.81 16 ASP B O 1
ATOM 1612 N N . ILE B 1 17 ? -6.586 -7.703 -13.039 1 97.06 17 ILE B N 1
ATOM 1613 C CA . ILE B 1 17 ? -6.066 -6.777 -12.031 1 97.06 17 ILE B CA 1
ATOM 1614 C C . ILE B 1 17 ? -4.57 -7.016 -11.844 1 97.06 17 ILE B C 1
ATOM 1616 O O . ILE B 1 17 ? -3.783 -6.066 -11.797 1 97.06 17 ILE B O 1
ATOM 1620 N N . LEU B 1 18 ? -4.172 -8.258 -11.766 1 97.69 18 LEU B N 1
ATOM 1621 C CA . LEU B 1 18 ? -2.762 -8.609 -11.625 1 97.69 18 LEU B CA 1
ATOM 1622 C C . LEU B 1 18 ? -1.947 -8.086 -12.797 1 97.69 18 LEU B C 1
ATOM 1624 O O . LEU B 1 18 ? -0.825 -7.609 -12.617 1 97.69 18 LEU B O 1
ATOM 1628 N N . ASP B 1 19 ? -2.555 -8.18 -13.938 1 96.06 19 ASP B N 1
ATOM 1629 C CA . ASP B 1 19 ? -1.88 -7.727 -15.148 1 96.06 19 ASP B CA 1
ATOM 1630 C C . ASP B 1 19 ? -1.74 -6.207 -15.164 1 96.06 19 ASP B C 1
ATOM 1632 O O . ASP B 1 19 ? -0.747 -5.672 -15.664 1 96.06 19 ASP B O 1
ATOM 1636 N N . ALA B 1 20 ? -2.668 -5.531 -14.602 1 94.75 20 ALA B N 1
ATOM 1637 C CA . ALA B 1 20 ? -2.744 -4.078 -14.711 1 94.75 20 ALA B CA 1
ATOM 1638 C C . ALA B 1 20 ? -1.883 -3.398 -13.648 1 94.75 20 ALA B C 1
ATOM 1640 O O . ALA B 1 20 ? -1.299 -2.342 -13.898 1 94.75 20 ALA B O 1
ATOM 1641 N N . CYS B 1 21 ? -1.797 -3.945 -12.492 1 95.31 21 CYS B N 1
ATOM 1642 C CA . CYS B 1 21 ? -1.089 -3.314 -11.383 1 95.31 21 CYS B CA 1
ATOM 1643 C C . CYS B 1 21 ? 0.417 -3.506 -11.516 1 95.31 21 CYS B C 1
ATOM 1645 O O . CYS B 1 21 ? 0.881 -4.598 -11.852 1 95.31 21 CYS B O 1
ATOM 1647 N N . GLU B 1 22 ? 1.152 -2.477 -11.133 1 92.69 22 GLU B N 1
ATOM 1648 C CA . GLU B 1 22 ? 2.598 -2.541 -11.32 1 92.69 22 GLU B CA 1
ATOM 1649 C C . GLU B 1 22 ? 3.322 -2.723 -9.992 1 92.69 22 GLU B C 1
ATOM 1651 O O . GLU B 1 22 ? 4.453 -3.211 -9.953 1 92.69 22 GLU B O 1
ATOM 1656 N N . VAL B 1 23 ? 2.658 -2.281 -8.945 1 95.81 23 VAL B N 1
ATOM 1657 C CA . VAL B 1 23 ? 3.318 -2.234 -7.645 1 95.81 23 VAL B CA 1
ATOM 1658 C C . VAL B 1 23 ? 2.512 -3.039 -6.629 1 95.81 23 VAL B C 1
ATOM 1660 O O . VAL B 1 23 ? 1.282 -2.959 -6.598 1 95.81 23 VAL B O 1
ATOM 1663 N N . VAL B 1 24 ? 3.164 -3.852 -5.867 1 97.94 24 VAL B N 1
ATOM 1664 C CA . VAL B 1 24 ? 2.572 -4.523 -4.715 1 97.94 24 VAL B CA 1
ATOM 1665 C C . VAL B 1 24 ? 3.105 -3.902 -3.426 1 97.94 24 VAL B C 1
ATOM 1667 O O . VAL B 1 24 ? 4.285 -3.557 -3.338 1 97.94 24 VAL B O 1
ATOM 1670 N N . ARG B 1 25 ? 2.279 -3.674 -2.479 1 98.44 25 ARG B N 1
ATOM 1671 C CA . ARG B 1 25 ? 2.664 -3.256 -1.135 1 98.44 25 ARG B CA 1
ATOM 1672 C C . ARG B 1 25 ? 2.641 -4.438 -0.167 1 98.44 25 ARG B C 1
ATOM 1674 O O . ARG B 1 25 ? 1.657 -5.176 -0.106 1 98.44 25 ARG B O 1
ATOM 1681 N N . ILE B 1 26 ? 3.709 -4.594 0.563 1 98.75 26 ILE B N 1
ATOM 1682 C CA . ILE B 1 26 ? 3.865 -5.734 1.457 1 98.75 26 ILE B CA 1
ATOM 1683 C C . ILE B 1 26 ? 4.035 -5.246 2.895 1 98.75 26 ILE B C 1
ATOM 1685 O O . ILE B 1 26 ? 4.914 -4.43 3.178 1 98.75 26 ILE B O 1
ATOM 1689 N N . ALA B 1 27 ? 3.201 -5.723 3.75 1 98.75 27 ALA B N 1
ATOM 1690 C CA . ALA B 1 27 ? 3.305 -5.414 5.172 1 98.75 27 ALA B CA 1
ATOM 1691 C C . ALA B 1 27 ? 3.77 -6.633 5.965 1 98.75 27 ALA B C 1
ATOM 1693 O O . ALA B 1 27 ? 3.334 -7.754 5.707 1 98.75 27 ALA B O 1
ATOM 1694 N N . TYR B 1 28 ? 4.625 -6.434 6.863 1 98.44 28 TYR B N 1
ATOM 1695 C CA . TYR B 1 28 ? 5.102 -7.488 7.746 1 98.44 28 TYR B CA 1
ATOM 1696 C C . TYR B 1 28 ? 5.582 -6.914 9.078 1 98.44 28 TYR B C 1
ATOM 1698 O O . TYR B 1 28 ? 5.777 -5.703 9.203 1 98.44 28 TYR B O 1
ATOM 1706 N N . GLN B 1 29 ? 5.676 -7.762 10.031 1 96.88 29 GLN B N 1
ATOM 1707 C CA . GLN B 1 29 ? 6.242 -7.434 11.336 1 96.88 29 GLN B CA 1
ATOM 1708 C C . GLN B 1 29 ? 7.672 -7.953 11.461 1 96.88 29 GLN B C 1
ATOM 1710 O O . GLN B 1 29 ? 7.945 -9.109 11.148 1 96.88 29 GLN B O 1
ATOM 1715 N N . ASP B 1 30 ? 8.531 -7.051 11.844 1 95.5 30 ASP B N 1
ATOM 1716 C CA . ASP B 1 30 ? 9.898 -7.48 12.133 1 95.5 30 ASP B CA 1
ATOM 1717 C C . ASP B 1 30 ? 10.352 -6.973 13.492 1 95.5 30 ASP B C 1
ATOM 1719 O O . ASP B 1 30 ? 9.531 -6.598 14.328 1 95.5 30 ASP B O 1
ATOM 1723 N N . ALA B 1 31 ? 11.641 -7.062 13.773 1 92.62 31 ALA B N 1
ATOM 1724 C CA . ALA B 1 31 ? 12.18 -6.695 15.078 1 92.62 31 ALA B CA 1
ATOM 1725 C C . ALA B 1 31 ? 11.938 -5.219 15.375 1 92.62 31 ALA B C 1
ATOM 1727 O O . ALA B 1 31 ? 11.797 -4.824 16.547 1 92.62 31 ALA B O 1
ATOM 1728 N N . GLU B 1 32 ? 11.828 -4.379 14.312 1 91.69 32 GLU B N 1
ATOM 1729 C CA . GLU B 1 32 ? 11.633 -2.941 14.477 1 91.69 32 GLU B CA 1
ATOM 1730 C C . GLU B 1 32 ? 10.148 -2.586 14.516 1 91.69 32 GLU B C 1
ATOM 1732 O O . GLU B 1 32 ? 9.789 -1.456 14.844 1 91.69 32 GLU B O 1
ATOM 1737 N N . GLY B 1 33 ? 9.344 -3.574 14.164 1 95 33 GLY B N 1
ATOM 1738 C CA . GLY B 1 33 ? 7.91 -3.334 14.203 1 95 33 GLY B CA 1
ATOM 1739 C C . GLY B 1 33 ? 7.238 -3.508 12.852 1 95 33 GLY B C 1
ATOM 1740 O O . GLY B 1 33 ? 7.812 -4.105 11.938 1 95 33 GLY B O 1
ATOM 1741 N N . LEU B 1 34 ? 6.008 -3.055 12.781 1 97.31 34 LEU B N 1
ATOM 1742 C CA . LEU B 1 34 ? 5.184 -3.141 11.578 1 97.31 34 LEU B CA 1
ATOM 1743 C C . LEU B 1 34 ? 5.711 -2.211 10.492 1 97.31 34 LEU B C 1
ATOM 1745 O O . LEU B 1 34 ? 6.09 -1.072 10.773 1 97.31 34 LEU B O 1
ATOM 1749 N N . THR B 1 35 ? 5.73 -2.689 9.266 1 97.56 35 THR B N 1
ATOM 1750 C CA . THR B 1 35 ? 6.191 -1.869 8.156 1 97.56 35 THR B CA 1
ATOM 1751 C C . THR B 1 35 ? 5.469 -2.254 6.867 1 97.56 35 THR B C 1
ATOM 1753 O O . THR B 1 35 ? 4.84 -3.312 6.793 1 97.56 35 THR B O 1
ATOM 1756 N N . ILE B 1 36 ? 5.48 -1.386 5.898 1 98.19 36 ILE B N 1
ATOM 1757 C CA . ILE B 1 36 ? 4.992 -1.611 4.543 1 98.19 36 ILE B CA 1
ATOM 1758 C C . ILE B 1 36 ? 6.074 -1.225 3.533 1 98.19 36 ILE B C 1
ATOM 1760 O O . ILE B 1 36 ? 6.73 -0.19 3.682 1 98.19 36 ILE B O 1
ATOM 1764 N N . VAL B 1 37 ? 6.23 -2.012 2.557 1 96.5 37 VAL B N 1
ATOM 1765 C CA . VAL B 1 37 ? 7.191 -1.667 1.516 1 96.5 37 VAL B CA 1
ATOM 1766 C C . VAL B 1 37 ? 6.562 -1.877 0.141 1 96.5 37 VAL B C 1
ATOM 1768 O O . VAL B 1 37 ? 5.953 -2.918 -0.118 1 96.5 37 VAL B O 1
ATOM 1771 N N . PRO B 1 38 ? 6.617 -0.899 -0.695 1 96.12 38 PRO B N 1
ATOM 1772 C CA . PRO B 1 38 ? 6.191 -1.086 -2.084 1 96.12 38 PRO B CA 1
ATOM 1773 C C . PRO B 1 38 ? 7.281 -1.701 -2.959 1 96.12 38 PRO B C 1
ATOM 1775 O O . PRO B 1 38 ? 8.461 -1.363 -2.814 1 96.12 38 PRO B O 1
ATOM 1778 N N . MET B 1 39 ? 6.895 -2.598 -3.863 1 95.38 39 MET B N 1
ATOM 1779 C CA . MET B 1 39 ? 7.859 -3.242 -4.75 1 95.38 39 MET B CA 1
ATOM 1780 C C . MET B 1 39 ? 7.219 -3.602 -6.082 1 95.38 39 MET B C 1
ATOM 1782 O O . MET B 1 39 ? 6.016 -3.861 -6.148 1 95.38 39 MET B O 1
ATOM 1786 N N . ASN B 1 40 ? 8.023 -3.559 -7.098 1 94 40 ASN B N 1
ATOM 1787 C CA . ASN B 1 40 ? 7.578 -4.215 -8.32 1 94 40 ASN B CA 1
ATOM 1788 C C . ASN B 1 40 ? 7.504 -5.73 -8.148 1 94 40 ASN B C 1
ATOM 1790 O O . ASN B 1 40 ? 8.148 -6.289 -7.258 1 94 40 ASN B O 1
ATOM 1794 N N . PHE B 1 41 ? 6.734 -6.324 -9.062 1 96.94 41 PHE B N 1
ATOM 1795 C CA . PHE B 1 41 ? 6.535 -7.75 -8.828 1 96.94 41 PHE B CA 1
ATOM 1796 C C . PHE B 1 41 ? 6.227 -8.477 -10.133 1 96.94 41 PHE B C 1
ATOM 1798 O O . PHE B 1 41 ? 5.852 -7.848 -11.125 1 96.94 41 PHE B O 1
ATOM 1805 N N . GLY B 1 42 ? 6.523 -9.719 -10.141 1 97.31 42 GLY B N 1
ATOM 1806 C CA . GLY B 1 42 ? 5.918 -10.703 -11.023 1 97.31 42 GLY B CA 1
ATOM 1807 C C . GLY B 1 42 ? 4.969 -11.648 -10.305 1 97.31 42 GLY B C 1
ATOM 1808 O O . GLY B 1 42 ? 4.832 -11.586 -9.078 1 97.31 42 GLY B O 1
ATOM 1809 N N . TYR B 1 43 ? 4.297 -12.539 -11.133 1 98.44 43 TYR B N 1
ATOM 1810 C CA . TYR B 1 43 ? 3.383 -13.422 -10.422 1 98.44 43 TYR B CA 1
ATOM 1811 C C . TYR B 1 43 ? 3.104 -14.688 -11.219 1 98.44 43 TYR B C 1
ATOM 1813 O O . TYR B 1 43 ? 3.395 -14.75 -12.422 1 98.44 43 TYR B O 1
ATOM 1821 N N . ASP B 1 44 ? 2.631 -15.648 -10.516 1 98 44 ASP B N 1
ATOM 1822 C CA . ASP B 1 44 ? 2.055 -16.859 -11.086 1 98 44 ASP B CA 1
ATOM 1823 C C . ASP B 1 44 ? 0.64 -17.094 -10.555 1 98 44 ASP B C 1
ATOM 1825 O O . ASP B 1 44 ? 0.44 -17.25 -9.352 1 98 44 ASP B O 1
ATOM 1829 N N . PHE B 1 45 ? -0.344 -17.031 -11.398 1 98.12 45 PHE B N 1
ATOM 1830 C CA . PHE B 1 45 ? -1.761 -17.281 -11.164 1 98.12 45 PHE B CA 1
ATOM 1831 C C . PHE B 1 45 ? -2.391 -18.016 -12.336 1 98.12 45 PHE B C 1
ATOM 1833 O O . PHE B 1 45 ? -2.549 -17.438 -13.422 1 98.12 45 PHE B O 1
ATOM 1840 N N . SER B 1 46 ? -2.775 -19.172 -12.117 1 95.38 46 SER B N 1
ATOM 1841 C CA . SER B 1 46 ? -3.24 -19.984 -13.227 1 95.38 46 SER B CA 1
ATOM 1842 C C . SER B 1 46 ? -4.762 -19.969 -13.328 1 95.38 46 SER B C 1
ATOM 1844 O O . SER B 1 46 ? -5.457 -20.188 -12.336 1 95.38 46 SER B O 1
ATOM 1846 N N . LEU B 1 47 ? -5.25 -19.844 -14.539 1 95.81 47 LEU B N 1
ATOM 1847 C CA . LEU B 1 47 ? -6.68 -19.922 -14.82 1 95.81 47 LEU B CA 1
ATOM 1848 C C . LEU B 1 47 ? -7.086 -21.344 -15.195 1 95.81 47 LEU B C 1
ATOM 1850 O O . LEU B 1 47 ? -8.273 -21.641 -15.328 1 95.81 47 LEU B O 1
ATOM 1854 N N . ALA B 1 48 ? -6.141 -22.188 -15.359 1 94 48 ALA B N 1
ATOM 1855 C CA . ALA B 1 48 ? -6.355 -23.516 -15.93 1 94 48 ALA B CA 1
ATOM 1856 C C . ALA B 1 48 ? -7.301 -24.344 -15.062 1 94 48 ALA B C 1
ATOM 1858 O O . ALA B 1 48 ? -7.969 -25.25 -15.555 1 94 48 ALA B O 1
ATOM 1859 N N . ARG B 1 49 ? -7.43 -24.047 -13.875 1 91.88 49 ARG B N 1
ATOM 1860 C CA . ARG B 1 49 ? -8.258 -24.828 -12.961 1 91.88 49 ARG B CA 1
ATOM 1861 C C . ARG B 1 49 ? -9.727 -24.453 -13.102 1 91.88 49 ARG B C 1
ATOM 1863 O O . ARG B 1 49 ? -10.602 -25.141 -12.57 1 91.88 49 ARG B O 1
ATOM 1870 N N . PHE B 1 50 ? -9.945 -23.391 -13.836 1 95.19 50 PHE B N 1
ATOM 1871 C CA . PHE B 1 50 ? -11.312 -22.922 -13.992 1 95.19 50 PHE B CA 1
ATOM 1872 C C . PHE B 1 50 ? -11.828 -23.203 -15.398 1 95.19 50 PHE B C 1
ATOM 1874 O O . PHE B 1 50 ? -11.258 -22.734 -16.391 1 95.19 50 PHE B O 1
ATOM 1881 N N . ALA B 1 51 ? -12.875 -23.875 -15.523 1 95 51 ALA B N 1
ATOM 1882 C CA . ALA B 1 51 ? -13.453 -24.203 -16.828 1 95 51 ALA B CA 1
ATOM 1883 C C . ALA B 1 51 ? -13.93 -22.953 -17.547 1 95 51 ALA B C 1
ATOM 1885 O O . ALA B 1 51 ? -13.75 -22.812 -18.766 1 95 51 ALA B O 1
ATOM 1886 N N . HIS B 1 52 ? -14.547 -22.078 -16.75 1 96.19 52 HIS B N 1
ATOM 1887 C CA . HIS B 1 52 ? -15.047 -20.812 -17.281 1 96.19 52 HIS B CA 1
ATOM 1888 C C . HIS B 1 52 ? -14.555 -19.625 -16.438 1 96.19 52 HIS B C 1
ATOM 1890 O O . HIS B 1 52 ? -15.32 -19.062 -15.656 1 96.19 52 HIS B O 1
ATOM 1896 N N . PRO B 1 53 ? -13.344 -19.156 -16.625 1 96.31 53 PRO B N 1
ATOM 1897 C CA . PRO B 1 53 ? -12.734 -18.156 -15.758 1 96.31 53 PRO B CA 1
ATOM 1898 C C . PRO B 1 53 ? -13.438 -16.797 -15.852 1 96.31 53 PRO B C 1
ATOM 1900 O O . PRO B 1 53 ? -13.289 -15.961 -14.953 1 96.31 53 PRO B O 1
ATOM 1903 N N . GLU B 1 54 ? -14.172 -16.562 -16.922 1 95.62 54 GLU B N 1
ATOM 1904 C CA . GLU B 1 54 ? -14.883 -15.2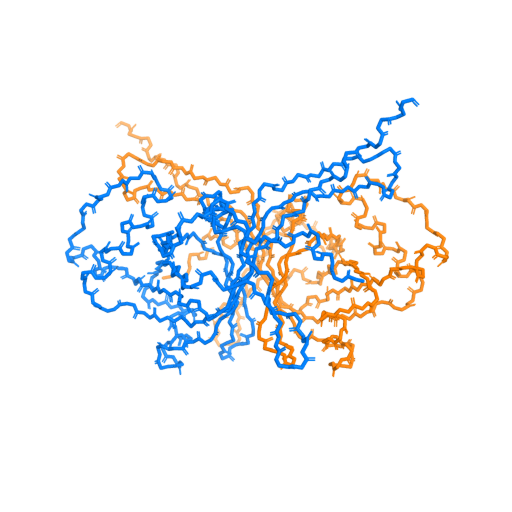89 -17.109 1 95.62 54 GLU B CA 1
ATOM 1905 C C . GLU B 1 54 ? -16.125 -15.227 -16.234 1 95.62 54 GLU B C 1
ATOM 1907 O O . GLU B 1 54 ? -16.672 -14.141 -16 1 95.62 54 GLU B O 1
ATOM 1912 N N . ASP B 1 55 ? -16.578 -16.375 -15.781 1 95.19 55 ASP B N 1
ATOM 1913 C CA . ASP B 1 55 ? -17.797 -16.438 -14.969 1 95.19 55 ASP B CA 1
ATOM 1914 C C . ASP B 1 55 ? -17.484 -16.219 -13.492 1 95.19 55 ASP B C 1
ATOM 1916 O O . ASP B 1 55 ? -16.406 -16.609 -13.016 1 95.19 55 ASP B O 1
ATOM 1920 N N . ASP B 1 56 ? -18.469 -15.688 -12.812 1 93.81 56 ASP B N 1
ATOM 1921 C CA . ASP B 1 56 ? -18.328 -15.539 -11.367 1 93.81 56 ASP B CA 1
ATOM 1922 C C . ASP B 1 56 ? -18.328 -16.891 -10.672 1 93.81 56 ASP B C 1
ATOM 1924 O O . ASP B 1 56 ? -19.125 -17.781 -11.008 1 93.81 56 ASP B O 1
ATOM 1928 N N . LEU B 1 57 ? -17.438 -17.062 -9.781 1 93.38 57 LEU B N 1
ATOM 1929 C CA . LEU B 1 57 ? -17.5 -18.234 -8.922 1 93.38 57 LEU B CA 1
ATOM 1930 C C . LEU B 1 57 ? -18.75 -18.203 -8.039 1 93.38 57 LEU B C 1
ATOM 1932 O O . LEU B 1 57 ? -19.219 -17.125 -7.656 1 93.38 57 LEU B O 1
ATOM 1936 N N . PRO B 1 58 ? -19.203 -19.375 -7.797 1 87.94 58 PRO B N 1
ATOM 1937 C CA . PRO B 1 58 ? -20.391 -19.406 -6.953 1 87.94 58 PRO B CA 1
ATOM 1938 C C . PRO B 1 58 ? -20.141 -18.875 -5.539 1 87.94 58 PRO B C 1
ATOM 1940 O O . PRO B 1 58 ? -19.016 -19 -5.035 1 87.94 58 PRO B O 1
ATOM 1943 N N . ALA B 1 59 ? -21.188 -18.234 -5.051 1 85 59 ALA B N 1
ATOM 1944 C CA . ALA B 1 59 ? -21.094 -17.812 -3.652 1 85 59 ALA B CA 1
ATOM 1945 C C . ALA B 1 59 ? -21.016 -19.031 -2.729 1 85 59 ALA B C 1
ATOM 1947 O O . ALA B 1 59 ? -21.672 -20.047 -2.969 1 85 59 ALA B O 1
ATOM 1948 N N . ASN B 1 60 ? -20.062 -18.938 -1.754 1 82.5 60 ASN B N 1
ATOM 1949 C CA . ASN B 1 60 ? -19.938 -20.016 -0.768 1 82.5 60 ASN B CA 1
ATOM 1950 C C . ASN B 1 60 ? -20.156 -19.5 0.649 1 82.5 60 ASN B C 1
ATOM 1952 O O . ASN B 1 60 ? -19.891 -18.328 0.941 1 82.5 60 ASN B O 1
ATOM 1956 N N . VAL B 1 61 ? -20.828 -20.281 1.476 1 83.38 61 VAL B N 1
ATOM 1957 C CA . VAL B 1 61 ? -21.078 -19.922 2.871 1 83.38 61 VAL B CA 1
ATOM 1958 C C . VAL B 1 61 ? -20.516 -21.016 3.781 1 83.38 61 VAL B C 1
ATOM 1960 O O . VAL B 1 61 ? -20.484 -22.188 3.402 1 83.38 61 VAL B O 1
ATOM 1963 N N . SER B 1 62 ? -20.047 -20.562 4.875 1 84.81 62 SER B N 1
ATOM 1964 C CA . SER B 1 62 ? -19.609 -21.516 5.883 1 84.81 62 SER B CA 1
ATOM 1965 C C . SER B 1 62 ? -20.781 -22.281 6.473 1 84.81 62 SER B C 1
ATOM 1967 O O . SER B 1 62 ? -21.938 -22.016 6.141 1 84.81 62 SER B O 1
ATOM 1969 N N . ALA B 1 63 ? -20.422 -23.281 7.309 1 87.69 63 ALA B N 1
ATOM 1970 C CA . ALA B 1 63 ? -21.438 -24.109 7.953 1 87.69 63 ALA B CA 1
ATOM 1971 C C . ALA B 1 63 ? -22.406 -23.25 8.758 1 87.69 63 ALA B C 1
ATOM 1973 O O . ALA B 1 63 ? -23.594 -23.578 8.859 1 87.69 63 ALA B O 1
ATOM 1974 N N . ASP B 1 64 ? -21.969 -22.188 9.219 1 89.19 64 ASP B N 1
ATOM 1975 C CA . ASP B 1 64 ? -22.797 -21.328 10.062 1 89.19 64 ASP B CA 1
ATOM 1976 C C . ASP B 1 64 ? -23.453 -20.219 9.234 1 89.19 64 ASP B C 1
ATOM 1978 O O . ASP B 1 64 ? -24.062 -19.297 9.781 1 89.19 64 ASP B O 1
ATOM 1982 N N . GLY B 1 65 ? -23.203 -20.266 7.953 1 84.69 65 GLY B N 1
ATOM 1983 C CA . GLY B 1 65 ? -23.891 -19.359 7.055 1 84.69 65 GLY B CA 1
ATOM 1984 C C . GLY B 1 65 ? -23.109 -18.094 6.77 1 84.69 65 GLY B C 1
ATOM 1985 O O . GLY B 1 65 ? -23.609 -17.172 6.129 1 84.69 65 GLY B O 1
ATOM 1986 N N . THR B 1 66 ? -21.922 -18.031 7.234 1 83 66 THR B N 1
ATOM 1987 C CA . THR B 1 66 ? -21.109 -16.844 6.996 1 83 66 THR B CA 1
ATOM 1988 C C . THR B 1 66 ? -20.547 -16.844 5.582 1 83 66 THR B C 1
ATOM 1990 O O . THR B 1 66 ? -19.984 -17.859 5.141 1 83 66 THR B O 1
ATOM 1993 N N . PRO B 1 67 ? -20.797 -15.781 4.859 1 81.25 67 PRO B N 1
ATOM 1994 C CA . PRO B 1 67 ? -20.234 -15.734 3.51 1 81.25 67 PRO B CA 1
ATOM 1995 C C . PRO B 1 67 ? -18.719 -15.93 3.492 1 81.25 67 PRO B C 1
ATOM 1997 O O . PRO B 1 67 ? -18.016 -15.398 4.352 1 81.25 67 PRO B O 1
ATOM 2000 N N . LEU B 1 68 ? -18.281 -16.812 2.525 1 83.62 68 LEU B N 1
ATOM 2001 C CA . LEU B 1 68 ? -16.859 -17.062 2.338 1 83.62 68 LEU B CA 1
ATOM 2002 C C . LEU B 1 68 ? -16.344 -16.391 1.068 1 83.62 68 LEU B C 1
ATOM 2004 O O . LEU B 1 68 ? -17.078 -16.297 0.074 1 83.62 68 LEU B O 1
ATOM 2008 N N . PRO B 1 69 ? -15.164 -15.914 1.129 1 84.19 69 PRO B N 1
ATOM 2009 C CA . PRO B 1 69 ? -14.602 -15.344 -0.102 1 84.19 69 PRO B CA 1
ATOM 2010 C C . PRO B 1 69 ? -14.43 -16.391 -1.202 1 84.19 69 PRO B C 1
ATOM 2012 O O . PRO B 1 69 ? -14.344 -17.594 -0.916 1 84.19 69 PRO B O 1
ATOM 2015 N N . PRO B 1 70 ? -14.461 -15.906 -2.436 1 90.94 70 PRO B N 1
ATOM 2016 C CA . PRO B 1 70 ? -14.219 -16.859 -3.527 1 90.94 70 PRO B CA 1
ATOM 2017 C C . PRO B 1 70 ? -12.859 -17.531 -3.426 1 90.94 70 PRO B C 1
ATOM 2019 O O . PRO B 1 70 ? -11.875 -16.906 -3.037 1 90.94 70 PRO B O 1
ATOM 2022 N N . ASP B 1 71 ? -12.867 -18.812 -3.752 1 92.69 71 ASP B N 1
ATOM 2023 C CA . ASP B 1 71 ? -11.617 -19.578 -3.746 1 92.69 71 ASP B CA 1
ATOM 2024 C C . ASP B 1 71 ? -10.945 -19.531 -5.117 1 92.69 71 ASP B C 1
ATOM 2026 O O . ASP B 1 71 ? -11.25 -20.344 -5.988 1 92.69 71 ASP B O 1
ATOM 2030 N N . PHE B 1 72 ? -10 -18.656 -5.285 1 95.25 72 PHE B N 1
ATOM 2031 C CA . PHE B 1 72 ? -9.32 -18.484 -6.562 1 95.25 72 PHE B CA 1
ATOM 2032 C C . PHE B 1 72 ? -8.086 -19.375 -6.637 1 95.25 72 PHE B C 1
ATOM 2034 O O . PHE B 1 72 ? -7.344 -19.344 -7.625 1 95.25 72 PHE B O 1
ATOM 2041 N N . GLY B 1 73 ? -7.793 -20.109 -5.637 1 94.12 73 GLY B N 1
ATOM 2042 C CA . GLY B 1 73 ? -6.578 -20.906 -5.605 1 94.12 73 GLY B CA 1
ATOM 2043 C C . GLY B 1 73 ? -5.363 -20.125 -5.133 1 94.12 73 GLY B C 1
ATOM 2044 O O . GLY B 1 73 ? -5.496 -19.156 -4.391 1 94.12 73 GLY B O 1
ATOM 2045 N N . GLU B 1 74 ? -4.234 -20.578 -5.598 1 96.31 74 GLU B N 1
ATOM 2046 C CA . GLU B 1 74 ? -2.992 -20 -5.098 1 96.31 74 GLU B CA 1
ATOM 2047 C C . GLU B 1 74 ? -2.486 -18.891 -6.027 1 96.31 74 GLU B C 1
ATOM 2049 O O . GLU B 1 74 ? -2.51 -19.047 -7.25 1 96.31 74 GLU B O 1
ATOM 2054 N N . LEU B 1 75 ? -2.119 -17.875 -5.43 1 98.38 75 LEU B N 1
ATOM 2055 C CA . LEU B 1 75 ? -1.385 -16.797 -6.078 1 98.38 75 LEU B CA 1
ATOM 2056 C C . LEU B 1 75 ? 0.04 -16.719 -5.539 1 98.38 75 LEU B C 1
ATOM 2058 O O . LEU B 1 75 ? 0.247 -16.672 -4.324 1 98.38 75 LEU B O 1
ATOM 2062 N N . ARG B 1 76 ? 0.977 -16.766 -6.434 1 98.81 76 ARG B N 1
ATOM 2063 C CA . ARG B 1 76 ? 2.365 -16.531 -6.055 1 98.81 76 ARG B CA 1
ATOM 2064 C C . ARG B 1 76 ? 2.854 -15.188 -6.59 1 98.81 76 ARG B C 1
ATOM 2066 O O . ARG B 1 76 ? 2.691 -14.883 -7.777 1 98.81 76 ARG B O 1
ATOM 2073 N N . ILE B 1 77 ? 3.426 -14.438 -5.746 1 98.81 77 ILE B N 1
ATOM 2074 C CA . ILE B 1 77 ? 4.008 -13.148 -6.098 1 98.81 77 ILE B CA 1
ATOM 2075 C C . ILE B 1 77 ? 5.527 -13.219 -5.992 1 98.81 77 ILE B C 1
ATOM 2077 O O . ILE B 1 77 ? 6.066 -13.68 -4.984 1 98.81 77 ILE B O 1
ATOM 2081 N N . PHE B 1 78 ? 6.188 -12.805 -7.008 1 98.69 78 PHE B N 1
ATOM 2082 C CA . PHE B 1 78 ? 7.641 -12.891 -7.07 1 98.69 78 PHE B CA 1
ATOM 2083 C C . PHE B 1 78 ? 8.273 -11.508 -6.938 1 98.69 78 PHE B C 1
ATOM 2085 O O . PHE B 1 78 ? 7.824 -10.547 -7.578 1 98.69 78 PHE B O 1
ATOM 2092 N N . LEU B 1 79 ? 9.344 -11.484 -6.168 1 97.69 79 LEU B N 1
ATOM 2093 C CA . LEU B 1 79 ? 10.039 -10.234 -5.879 1 97.69 79 LEU B CA 1
ATOM 2094 C C . LEU B 1 79 ? 11.555 -10.438 -5.875 1 97.69 79 LEU B C 1
ATOM 2096 O O . LEU B 1 79 ? 12.031 -11.562 -5.707 1 97.69 79 LEU B O 1
ATOM 2100 N N . HIS B 1 80 ? 12.234 -9.344 -6.008 1 95 80 HIS B N 1
ATOM 2101 C CA . HIS B 1 80 ? 13.688 -9.43 -5.918 1 95 80 HIS B CA 1
ATOM 2102 C C . HIS B 1 80 ? 14.258 -8.289 -5.074 1 95 80 HIS B C 1
ATOM 2104 O O . HIS B 1 80 ? 13.648 -7.219 -4.98 1 95 80 HIS B O 1
ATOM 2110 N N . SER B 1 81 ? 15.359 -8.547 -4.441 1 94.75 81 SER B N 1
ATOM 2111 C CA . SER B 1 81 ? 16.062 -7.543 -3.648 1 94.75 81 SER B CA 1
ATOM 2112 C C . SER B 1 81 ? 17.547 -7.879 -3.514 1 94.75 81 SER B C 1
ATOM 2114 O O . SER B 1 81 ? 18.016 -8.883 -4.062 1 94.75 81 SER B O 1
ATOM 2116 N N . ALA B 1 82 ? 18.219 -6.965 -2.854 1 93.12 82 ALA B N 1
ATOM 2117 C CA . ALA B 1 82 ? 19.594 -7.277 -2.457 1 93.12 82 ALA B CA 1
ATOM 2118 C C . ALA B 1 82 ? 19.625 -8.398 -1.419 1 93.12 82 ALA B C 1
ATOM 2120 O O . ALA B 1 82 ? 18.594 -8.758 -0.854 1 93.12 82 ALA B O 1
ATOM 2121 N N . HIS B 1 83 ? 20.734 -8.883 -1.156 1 93.62 83 HIS B N 1
ATOM 2122 C CA . HIS B 1 83 ? 20.891 -9.992 -0.222 1 93.62 83 HIS B CA 1
ATOM 2123 C C . HIS B 1 83 ? 20.656 -9.539 1.216 1 93.62 83 HIS B C 1
ATOM 2125 O O . HIS B 1 83 ? 20.234 -10.328 2.059 1 93.62 83 HIS B O 1
ATOM 2131 N N . GLU B 1 84 ? 20.953 -8.25 1.386 1 91.62 84 GLU B N 1
ATOM 2132 C CA . GLU B 1 84 ? 20.828 -7.695 2.729 1 91.62 84 GLU B CA 1
ATOM 2133 C C . GLU B 1 84 ? 19.703 -6.676 2.801 1 91.62 84 GLU B C 1
ATOM 2135 O O . GLU B 1 84 ? 19.391 -6.012 1.81 1 91.62 84 GLU B O 1
ATOM 2140 N N . GLY B 1 85 ? 19.234 -6.617 4.082 1 92.19 85 GLY B N 1
ATOM 2141 C CA . GLY B 1 85 ? 18.172 -5.641 4.309 1 92.19 85 GLY B CA 1
ATOM 2142 C C . GLY B 1 85 ? 17.109 -6.129 5.273 1 92.19 85 GLY B C 1
ATOM 2143 O O . GLY B 1 85 ? 17.031 -7.324 5.566 1 92.19 85 GLY B O 1
ATOM 2144 N N . ARG B 1 86 ? 16.266 -5.219 5.57 1 92.94 86 ARG B N 1
ATOM 2145 C CA . ARG B 1 86 ? 15.258 -5.441 6.598 1 92.94 86 ARG B CA 1
ATOM 2146 C C . ARG B 1 86 ? 14.32 -6.582 6.207 1 92.94 86 ARG B C 1
ATOM 2148 O O . ARG B 1 86 ? 13.969 -7.418 7.043 1 92.94 86 ARG B O 1
ATOM 2155 N N . LYS B 1 87 ? 13.906 -6.66 4.977 1 94.81 87 LYS B N 1
ATOM 2156 C CA . LYS B 1 87 ? 12.969 -7.676 4.504 1 94.81 87 LYS B CA 1
ATOM 2157 C C . LYS B 1 87 ? 13.578 -9.07 4.602 1 94.81 87 LYS B C 1
ATOM 2159 O O . LYS B 1 87 ? 12.953 -9.992 5.133 1 94.81 87 LYS B O 1
ATOM 2164 N N . ILE B 1 88 ? 14.727 -9.203 4.102 1 96.19 88 ILE B N 1
ATOM 2165 C CA . ILE B 1 88 ? 15.391 -10.5 4.07 1 96.19 88 ILE B CA 1
ATOM 2166 C C . ILE B 1 88 ? 15.727 -10.945 5.488 1 96.19 88 ILE B C 1
ATOM 2168 O O . ILE B 1 88 ? 15.57 -12.125 5.828 1 96.19 88 ILE B O 1
ATOM 2172 N N . ASP B 1 89 ? 16.156 -9.984 6.324 1 96.88 89 ASP B N 1
ATOM 2173 C CA . ASP B 1 89 ? 16.406 -10.281 7.73 1 96.88 89 ASP B CA 1
ATOM 2174 C C . ASP B 1 89 ? 15.133 -10.812 8.398 1 96.88 89 ASP B C 1
ATOM 2176 O O . ASP B 1 89 ? 15.188 -11.773 9.172 1 96.88 89 ASP B O 1
ATOM 2180 N N . ALA B 1 90 ? 14.031 -10.234 8.109 1 97.88 90 ALA B N 1
ATOM 2181 C CA . ALA B 1 90 ? 12.758 -10.648 8.688 1 97.88 90 ALA B CA 1
ATOM 2182 C C . ALA B 1 90 ? 12.383 -12.055 8.242 1 97.88 90 ALA B C 1
ATOM 2184 O O . ALA B 1 90 ? 11.953 -12.875 9.055 1 97.88 90 ALA B O 1
ATOM 2185 N N . ILE B 1 91 ? 12.508 -12.312 6.945 1 98.19 91 ILE B N 1
ATOM 2186 C CA . ILE B 1 91 ? 12.18 -13.625 6.402 1 98.19 91 ILE B CA 1
ATOM 2187 C C . ILE B 1 91 ? 13.062 -14.688 7.062 1 98.19 91 ILE B C 1
ATOM 2189 O O . ILE B 1 91 ? 12.57 -15.742 7.473 1 98.19 91 ILE B O 1
ATOM 2193 N N . SER B 1 92 ? 14.32 -14.359 7.148 1 97.44 92 SER B N 1
ATOM 2194 C CA . SER B 1 92 ? 15.258 -15.281 7.773 1 97.44 92 SER B CA 1
ATOM 2195 C C . SER B 1 92 ? 14.898 -15.539 9.234 1 97.44 92 SER B C 1
ATOM 2197 O O . SER B 1 92 ? 14.875 -16.688 9.68 1 97.44 92 SER B O 1
ATOM 2199 N N . ALA B 1 93 ? 14.609 -14.492 9.961 1 97.81 93 ALA B N 1
ATOM 2200 C CA . ALA B 1 93 ? 14.281 -14.594 11.383 1 97.81 93 ALA B CA 1
ATOM 2201 C C . ALA B 1 93 ? 13.008 -15.414 11.594 1 97.81 93 ALA B C 1
ATOM 2203 O O . ALA B 1 93 ? 12.828 -16.031 12.648 1 97.81 93 ALA B O 1
ATOM 2204 N N . ALA B 1 94 ? 12.18 -15.492 10.578 1 97.94 94 ALA B N 1
ATOM 2205 C CA . ALA B 1 94 ? 10.914 -16.219 10.672 1 97.94 94 ALA B CA 1
ATOM 2206 C C . ALA B 1 94 ? 11.062 -17.641 10.125 1 97.94 94 ALA B C 1
ATOM 2208 O O . ALA B 1 94 ? 10.062 -18.312 9.836 1 97.94 94 ALA B O 1
ATOM 2209 N N . GLY B 1 95 ? 12.297 -18.094 9.875 1 98 95 GLY B N 1
ATOM 2210 C CA . GLY B 1 95 ? 12.531 -19.438 9.383 1 98 95 GLY B CA 1
ATOM 2211 C C . GLY B 1 95 ? 12.117 -19.625 7.938 1 98 95 GLY B C 1
ATOM 2212 O O . GLY B 1 95 ? 11.586 -20.672 7.57 1 98 95 GLY B O 1
ATOM 2213 N N . ASN B 1 96 ? 12.234 -18.578 7.176 1 98.31 96 ASN B N 1
ATOM 2214 C CA . ASN B 1 96 ? 11.906 -18.562 5.754 1 98.31 96 ASN B CA 1
ATOM 2215 C C . ASN B 1 96 ? 10.414 -18.75 5.523 1 98.31 96 ASN B C 1
ATOM 2217 O O . ASN B 1 96 ? 10 -19.375 4.547 1 98.31 96 ASN B O 1
ATOM 2221 N N . ALA B 1 97 ? 9.609 -18.344 6.453 1 98.44 97 ALA B N 1
ATOM 2222 C CA . ALA B 1 97 ? 8.156 -18.328 6.387 1 98.44 97 ALA B CA 1
ATOM 2223 C C . ALA B 1 97 ? 7.578 -17.141 7.16 1 98.44 97 ALA B C 1
ATOM 2225 O O . ALA B 1 97 ? 6.977 -17.328 8.219 1 98.44 97 ALA B O 1
ATOM 2226 N N . LEU B 1 98 ? 7.719 -16.016 6.633 1 98.5 98 LEU B N 1
ATOM 2227 C CA . LEU B 1 98 ? 7.281 -14.773 7.27 1 98.5 98 LEU B CA 1
ATOM 2228 C C . LEU B 1 98 ? 5.836 -14.453 6.898 1 98.5 98 LEU B C 1
ATOM 2230 O O . LEU B 1 98 ? 5.52 -14.25 5.727 1 98.5 98 LEU B O 1
ATOM 2234 N N . PRO B 1 99 ? 4.91 -14.469 7.867 1 98.38 99 PRO B N 1
ATOM 2235 C CA . PRO B 1 99 ? 3.553 -14.016 7.551 1 98.38 99 PRO B CA 1
ATOM 2236 C C . PRO B 1 99 ? 3.518 -12.57 7.047 1 98.38 99 PRO B C 1
ATOM 2238 O O . PRO B 1 99 ? 4.148 -11.695 7.641 1 98.38 99 PRO B O 1
ATOM 2241 N N . VAL B 1 100 ? 2.801 -12.336 5.953 1 98.81 100 VAL B N 1
ATOM 2242 C CA . VAL B 1 100 ? 2.721 -10.992 5.379 1 98.81 100 VAL B CA 1
ATOM 2243 C C . VAL B 1 100 ? 1.291 -10.719 4.918 1 98.81 100 VAL B C 1
ATOM 2245 O O . VAL B 1 100 ? 0.499 -11.641 4.734 1 98.81 100 VAL B O 1
ATOM 2248 N N . ALA B 1 101 ? 0.928 -9.5 4.859 1 98.81 101 ALA B N 1
ATOM 2249 C CA . ALA B 1 101 ? -0.205 -9.016 4.074 1 98.81 101 ALA B CA 1
ATOM 2250 C C . ALA B 1 101 ? 0.268 -8.305 2.811 1 98.81 101 ALA B C 1
ATOM 2252 O O . ALA B 1 101 ? 1.345 -7.703 2.795 1 98.81 101 ALA B O 1
ATOM 2253 N N . PHE B 1 102 ? -0.488 -8.398 1.739 1 98.81 102 PHE B N 1
ATOM 2254 C CA . PHE B 1 102 ? -0.112 -7.707 0.511 1 98.81 102 PHE B CA 1
ATOM 2255 C C . PHE B 1 102 ? -1.316 -7.008 -0.107 1 98.81 102 PHE B C 1
ATOM 2257 O O . PHE B 1 102 ? -2.461 -7.387 0.151 1 98.81 102 PHE B O 1
ATOM 2264 N N . GLU B 1 103 ? -1.056 -6.012 -0.837 1 98.62 103 GLU B N 1
ATOM 2265 C CA . GLU B 1 103 ? -2.066 -5.184 -1.487 1 98.62 103 GLU B CA 1
ATOM 2266 C C . GLU B 1 103 ? -1.574 -4.668 -2.834 1 98.62 103 GLU B C 1
ATOM 2268 O O . GLU B 1 103 ? -0.418 -4.258 -2.963 1 98.62 103 GLU B O 1
ATOM 2273 N N . LEU B 1 104 ? -2.402 -4.781 -3.826 1 97.62 104 LEU B N 1
ATOM 2274 C CA . LEU B 1 104 ? -2.25 -4.176 -5.145 1 97.62 104 LEU B CA 1
ATOM 2275 C C . LEU B 1 104 ? -3.42 -3.246 -5.453 1 97.62 104 LEU B C 1
ATOM 2277 O O . LEU B 1 104 ? -4.57 -3.566 -5.145 1 97.62 104 LEU B O 1
ATOM 2281 N N . ASP B 1 105 ? -3.107 -2.164 -6.086 1 95.62 105 ASP B N 1
ATOM 2282 C CA . ASP B 1 105 ? -4.199 -1.346 -6.602 1 95.62 105 ASP B CA 1
ATOM 2283 C C . ASP B 1 105 ? -3.76 -0.556 -7.832 1 95.62 105 ASP B C 1
ATOM 2285 O O . ASP B 1 105 ? -2.578 -0.238 -7.984 1 95.62 105 ASP B O 1
ATOM 2289 N N . CYS B 1 106 ? -4.699 -0.318 -8.766 1 92.5 106 CYS B N 1
ATOM 2290 C CA . CYS B 1 106 ? -4.426 0.381 -10.016 1 92.5 106 CYS B CA 1
ATOM 2291 C C . CYS B 1 106 ? -5.68 1.061 -10.547 1 92.5 106 CYS B C 1
ATOM 2293 O O . CYS B 1 106 ? -6.758 0.923 -9.961 1 92.5 106 CYS B O 1
ATOM 2295 N N . ASP B 1 107 ? -5.48 1.869 -11.602 1 87.94 107 ASP B N 1
ATOM 2296 C CA . ASP B 1 107 ? -6.535 2.551 -12.352 1 87.94 107 ASP B CA 1
ATOM 2297 C C . ASP B 1 107 ? -7.316 3.506 -11.453 1 87.94 107 ASP B C 1
ATOM 2299 O O . ASP B 1 107 ? -8.547 3.518 -11.477 1 87.94 107 ASP B O 1
ATOM 2303 N N . HIS B 1 108 ? -6.527 4.16 -10.641 1 83.75 108 HIS B N 1
ATOM 2304 C CA . HIS B 1 108 ? -7.16 5.176 -9.805 1 83.75 108 HIS B CA 1
ATOM 2305 C C . HIS B 1 108 ? -7.652 6.352 -10.641 1 83.75 108 HIS B C 1
ATOM 2307 O O . HIS B 1 108 ? -6.906 6.898 -11.445 1 83.75 108 HIS B O 1
ATOM 2313 N N . GLN B 1 109 ? -8.914 6.617 -10.516 1 79.5 109 GLN B N 1
ATOM 2314 C CA . GLN B 1 109 ? -9.5 7.801 -11.133 1 79.5 109 GLN B CA 1
ATOM 2315 C C . GLN B 1 109 ? -10.461 8.5 -10.18 1 79.5 109 GLN B C 1
ATOM 2317 O O . GLN B 1 109 ? -11.258 7.852 -9.508 1 79.5 109 GLN B O 1
ATOM 2322 N N . VAL B 1 110 ? -10.242 9.766 -10.039 1 72.12 110 VAL B N 1
ATOM 2323 C CA . VAL B 1 110 ? -11.172 10.57 -9.25 1 72.12 110 VAL B CA 1
ATOM 2324 C C . VAL B 1 110 ? -12.219 11.195 -10.172 1 72.12 110 VAL B C 1
ATOM 2326 O O . VAL B 1 110 ? -11.883 11.75 -11.219 1 72.12 110 VAL B O 1
ATOM 2329 N N . HIS B 1 111 ? -13.422 10.961 -9.836 1 73.62 111 HIS B N 1
ATOM 2330 C CA . HIS B 1 111 ? -14.523 11.516 -10.617 1 73.62 111 HIS B CA 1
ATOM 2331 C C . HIS B 1 111 ? -15.203 12.656 -9.875 1 73.62 111 HIS B C 1
ATOM 2333 O O . HIS B 1 111 ? -15.656 12.492 -8.742 1 73.62 111 HIS B O 1
ATOM 2339 N N . GLU B 1 112 ? -15.07 13.812 -10.422 1 65.88 112 GLU B N 1
ATOM 2340 C CA . GLU B 1 112 ? -15.672 14.992 -9.805 1 65.88 112 GLU B CA 1
ATOM 2341 C C . GLU B 1 112 ? -17.188 14.992 -9.977 1 65.88 112 GLU B C 1
ATOM 2343 O O . GLU B 1 112 ? -17.688 14.695 -11.062 1 65.88 112 GLU B O 1
ATOM 2348 N N . GLY B 1 113 ? -17.922 14.836 -8.898 1 60.31 113 GLY B N 1
ATOM 2349 C CA . GLY B 1 113 ? -19.359 15.008 -8.992 1 60.31 113 GLY B CA 1
ATOM 2350 C C . GLY B 1 113 ? -19.797 16.453 -8.898 1 60.31 113 GLY B C 1
ATOM 2351 O O . GLY B 1 113 ? -18.953 17.344 -8.711 1 60.31 113 GLY B O 1
ATOM 2352 N N . ARG B 1 114 ? -21.125 16.688 -9.219 1 53.72 114 ARG B N 1
ATOM 2353 C CA . ARG B 1 114 ? -21.766 18 -9.227 1 53.72 114 ARG B CA 1
ATOM 2354 C C . ARG B 1 114 ? -21.797 18.594 -7.824 1 53.72 114 ARG B C 1
ATOM 2356 O O . ARG B 1 114 ? -21.922 19.812 -7.664 1 53.72 114 ARG B O 1
ATOM 2363 N N . THR B 1 115 ? -21.766 17.766 -6.844 1 56.91 115 THR B N 1
ATOM 2364 C CA . THR B 1 115 ? -21.812 18.234 -5.461 1 56.91 115 THR B CA 1
ATOM 2365 C C . THR B 1 115 ? -20.562 17.797 -4.707 1 56.91 115 THR B C 1
ATOM 2367 O O . THR B 1 115 ? -19.969 16.75 -5.016 1 56.91 115 THR B O 1
ATOM 2370 N N . PRO B 1 116 ? -20.078 18.656 -3.887 1 54.97 116 PRO B N 1
ATOM 2371 C CA . PRO B 1 116 ? -18.875 18.375 -3.1 1 54.97 116 PRO B CA 1
ATOM 2372 C C . PRO B 1 116 ? -18.859 16.938 -2.555 1 54.97 116 PRO B C 1
ATOM 2374 O O . PRO B 1 116 ? -17.797 16.328 -2.443 1 54.97 116 PRO B O 1
ATOM 2377 N N . CYS B 1 117 ? -20.047 16.359 -2.291 1 57.84 117 CYS B N 1
ATOM 2378 C CA . CYS B 1 117 ? -20.094 15.039 -1.671 1 57.84 117 CYS B CA 1
ATOM 2379 C C . CYS B 1 117 ? -20.094 13.938 -2.727 1 57.84 117 CYS B C 1
ATOM 2381 O O . CYS B 1 117 ? -19.984 12.75 -2.396 1 57.84 117 CYS B O 1
ATOM 2383 N N . ASN B 1 118 ? -20.172 14.438 -3.895 1 61.34 118 ASN B N 1
ATOM 2384 C CA . ASN B 1 118 ? -20.328 13.438 -4.945 1 61.34 118 ASN B CA 1
ATOM 2385 C C . ASN B 1 118 ? -18.984 13.117 -5.613 1 61.34 118 ASN B C 1
ATOM 2387 O O . ASN B 1 118 ? -18.938 12.891 -6.824 1 61.34 118 ASN B O 1
ATOM 2391 N N . TRP B 1 119 ? -18 13.289 -4.84 1 67.94 119 TRP B N 1
ATOM 2392 C CA . TRP B 1 119 ? -16.734 12.812 -5.406 1 67.94 119 TRP B CA 1
ATOM 2393 C C . TRP B 1 119 ? -16.578 11.312 -5.191 1 67.94 119 TRP B C 1
ATOM 2395 O O . TRP B 1 119 ? -17 10.773 -4.168 1 67.94 119 TRP B O 1
ATOM 2405 N N . SER B 1 120 ? -16.328 10.633 -6.383 1 72.31 120 SER B N 1
ATOM 2406 C CA . SER B 1 120 ? -16.094 9.195 -6.273 1 72.31 120 SER B CA 1
ATOM 2407 C C . SER B 1 120 ? -14.75 8.797 -6.887 1 72.31 120 SER B C 1
ATOM 2409 O O . SER B 1 120 ? -14.164 9.562 -7.652 1 72.31 120 SER B O 1
ATOM 2411 N N . ALA B 1 121 ? -14.203 7.812 -6.293 1 76.44 121 ALA B N 1
ATOM 2412 C CA . ALA B 1 121 ? -12.961 7.266 -6.824 1 76.44 121 ALA B CA 1
ATOM 2413 C C . ALA B 1 121 ? -13.172 5.863 -7.391 1 76.44 121 ALA B C 1
ATOM 2415 O O . ALA B 1 121 ? -13.961 5.082 -6.855 1 76.44 121 ALA B O 1
ATOM 2416 N N . SER B 1 122 ? -12.586 5.625 -8.555 1 85.25 122 SER B N 1
ATOM 2417 C CA . SER B 1 122 ? -12.578 4.273 -9.102 1 85.25 122 SER B CA 1
ATOM 2418 C C . SER B 1 122 ? -11.188 3.65 -9.023 1 85.25 122 SER B C 1
ATOM 2420 O O . SER B 1 122 ? -10.18 4.344 -9.195 1 85.25 122 SER B O 1
ATOM 2422 N N . PHE B 1 123 ? -11.195 2.418 -8.711 1 90.75 123 PHE B N 1
ATOM 2423 C CA . PHE B 1 123 ? -9.953 1.66 -8.695 1 90.75 123 PHE B CA 1
ATOM 2424 C C . PHE B 1 123 ? -10.227 0.161 -8.68 1 90.75 123 PHE B C 1
ATOM 2426 O O . PHE B 1 123 ? -11.359 -0.262 -8.438 1 90.75 123 PHE B O 1
ATOM 2433 N N . ARG B 1 124 ? -9.281 -0.616 -9 1 95 124 ARG B N 1
ATOM 2434 C CA . ARG B 1 124 ? -9.25 -2.064 -8.82 1 95 124 ARG B CA 1
ATOM 2435 C C . ARG B 1 124 ? -8.125 -2.477 -7.871 1 95 124 ARG B C 1
ATOM 2437 O O . ARG B 1 124 ? -7.031 -1.91 -7.914 1 95 124 ARG B O 1
ATOM 2444 N N . SER B 1 125 ? -8.469 -3.443 -7.051 1 96.44 125 SER B N 1
ATOM 2445 C CA . SER B 1 125 ? -7.461 -3.807 -6.062 1 96.44 125 SER B CA 1
ATOM 2446 C C . SER B 1 125 ? -7.547 -5.285 -5.699 1 96.44 125 SER B C 1
ATOM 2448 O O . SER B 1 125 ? -8.562 -5.938 -5.961 1 96.44 125 SER B O 1
ATOM 2450 N N . ILE B 1 126 ? -6.516 -5.82 -5.211 1 97.56 126 ILE B N 1
ATOM 2451 C CA . ILE B 1 126 ? -6.426 -7.125 -4.566 1 97.56 126 ILE B CA 1
ATOM 2452 C C . ILE B 1 126 ? -5.773 -6.977 -3.193 1 97.56 126 ILE B C 1
ATOM 2454 O O . ILE B 1 126 ? -4.777 -6.262 -3.045 1 97.56 126 ILE B O 1
ATOM 2458 N N . VAL B 1 127 ? -6.352 -7.551 -2.229 1 97.38 127 VAL B N 1
ATOM 2459 C CA . VAL B 1 127 ? -5.785 -7.617 -0.885 1 97.38 127 VAL B CA 1
ATOM 2460 C C . VAL B 1 127 ? -5.719 -9.07 -0.427 1 97.38 127 VAL B C 1
ATOM 2462 O O . VAL B 1 127 ? -6.625 -9.859 -0.703 1 97.38 127 VAL B O 1
ATOM 2465 N N . GLY B 1 128 ? -4.629 -9.383 0.29 1 97.62 128 GLY B N 1
ATOM 2466 C CA . GLY B 1 128 ? -4.492 -10.758 0.747 1 97.62 128 GLY B CA 1
ATOM 2467 C C . GLY B 1 128 ? -3.402 -10.938 1.787 1 97.62 128 GLY B C 1
ATOM 2468 O O . GLY B 1 128 ? -2.811 -9.961 2.248 1 97.62 128 GLY B O 1
ATOM 2469 N N . THR B 1 129 ? -3.285 -12.188 2.209 1 98.12 129 THR B N 1
ATOM 2470 C CA . THR B 1 129 ? -2.238 -12.617 3.131 1 98.12 129 THR B CA 1
ATOM 2471 C C . THR B 1 129 ? -1.505 -13.844 2.588 1 98.12 129 THR B C 1
ATOM 2473 O O . THR B 1 129 ? -1.999 -14.516 1.682 1 98.12 129 THR B O 1
ATOM 2476 N N . GLY B 1 130 ? -0.342 -14.008 3.098 1 98.44 130 GLY B N 1
ATOM 2477 C CA . GLY B 1 130 ? 0.463 -15.148 2.693 1 98.44 130 GLY B CA 1
ATOM 2478 C C . GLY B 1 130 ? 1.754 -15.273 3.479 1 98.44 130 GLY B C 1
ATOM 2479 O O . GLY B 1 130 ? 1.906 -14.664 4.539 1 98.44 130 GLY B O 1
ATOM 2480 N N . MET B 1 131 ? 2.635 -16.109 2.955 1 98.75 131 MET B N 1
ATOM 2481 C CA . MET B 1 131 ? 3.943 -16.359 3.555 1 98.75 131 MET B CA 1
ATOM 2482 C C . MET B 1 131 ? 5.062 -15.969 2.594 1 98.75 131 MET B C 1
ATOM 2484 O O . MET B 1 131 ? 5.059 -16.375 1.433 1 98.75 131 MET B O 1
ATOM 2488 N N . ALA B 1 132 ? 5.961 -15.18 3.098 1 98.81 132 ALA B N 1
ATOM 2489 C CA . ALA B 1 132 ? 7.133 -14.805 2.314 1 98.81 132 ALA B CA 1
ATOM 2490 C C . ALA B 1 132 ? 8.289 -15.766 2.559 1 98.81 132 ALA B C 1
ATOM 2492 O O . ALA B 1 132 ? 8.539 -16.172 3.695 1 98.81 132 ALA B O 1
ATOM 2493 N N . SER B 1 133 ? 8.961 -16.156 1.537 1 98.81 133 SER B N 1
ATOM 2494 C CA . SER B 1 133 ? 10.102 -17.062 1.623 1 98.81 133 SER B CA 1
ATOM 2495 C C . SER B 1 133 ? 11.125 -16.766 0.53 1 98.81 133 SER B C 1
ATOM 2497 O O . SER B 1 133 ? 10.758 -16.344 -0.574 1 98.81 133 SER B O 1
ATOM 2499 N N . VAL B 1 134 ? 12.352 -16.984 0.854 1 98.56 134 VAL B N 1
ATOM 2500 C CA . VAL B 1 134 ? 13.414 -16.859 -0.137 1 98.56 134 VAL B CA 1
ATOM 2501 C C . VAL B 1 134 ? 13.469 -18.109 -1.003 1 98.56 134 VAL B C 1
ATOM 2503 O O . VAL B 1 134 ? 13.359 -19.234 -0.493 1 98.56 134 VAL B O 1
ATOM 2506 N N . ILE B 1 135 ? 13.57 -17.922 -2.297 1 98.25 135 ILE B N 1
ATOM 2507 C CA . ILE B 1 135 ? 13.711 -19.031 -3.236 1 98.25 135 ILE B CA 1
ATOM 2508 C C . ILE B 1 135 ? 15.188 -19.406 -3.359 1 98.25 135 ILE B C 1
ATOM 2510 O O . ILE B 1 135 ? 16.016 -18.594 -3.748 1 98.25 135 ILE B O 1
ATOM 2514 N N . THR B 1 136 ? 15.492 -20.641 -3.154 1 96.25 136 THR B N 1
ATOM 2515 C CA . THR B 1 136 ? 16.891 -21.062 -3.172 1 96.25 136 THR B CA 1
ATOM 2516 C C . THR B 1 136 ? 17.172 -21.953 -4.379 1 96.25 136 THR B C 1
ATOM 2518 O O . THR B 1 136 ? 18.312 -22.047 -4.832 1 96.25 136 THR B O 1
ATOM 2521 N N . ASN B 1 137 ? 16.156 -22.609 -4.895 1 96.88 137 ASN B N 1
ATOM 2522 C CA . ASN B 1 137 ? 16.297 -23.438 -6.082 1 96.88 137 ASN B CA 1
ATOM 2523 C C . ASN B 1 137 ? 16.562 -22.609 -7.328 1 96.88 137 ASN B C 1
ATOM 2525 O O . ASN B 1 137 ? 15.781 -21.688 -7.633 1 96.88 137 ASN B O 1
ATOM 2529 N N . LEU B 1 138 ? 17.578 -22.938 -8.07 1 96.62 138 LEU B N 1
ATOM 2530 C CA . LEU B 1 138 ? 18 -22.109 -9.195 1 96.62 138 LEU B CA 1
ATOM 2531 C C . LEU B 1 138 ? 16.922 -22.047 -10.266 1 96.62 138 LEU B C 1
ATOM 2533 O O . LEU B 1 138 ? 16.609 -20.969 -10.789 1 96.62 138 LEU B O 1
ATOM 2537 N N . ASP B 1 139 ? 16.375 -23.172 -10.594 1 96.69 139 ASP B N 1
ATOM 2538 C CA . ASP B 1 139 ? 15.352 -23.203 -11.633 1 96.69 139 ASP B CA 1
ATOM 2539 C C . ASP B 1 139 ? 14.141 -22.359 -11.25 1 96.69 139 ASP B C 1
ATOM 2541 O O . ASP B 1 139 ? 13.578 -21.641 -12.086 1 96.69 139 ASP B O 1
ATOM 2545 N N . GLU B 1 140 ? 13.758 -22.406 -10.031 1 97 140 GLU B N 1
ATOM 2546 C CA . GLU B 1 140 ? 12.641 -21.625 -9.531 1 97 140 GLU B CA 1
ATOM 2547 C C . GLU B 1 140 ? 12.969 -20.125 -9.555 1 97 140 GLU B C 1
ATOM 2549 O O . GLU B 1 140 ? 12.109 -19.297 -9.875 1 97 140 GLU B O 1
ATOM 2554 N N . LYS B 1 141 ? 14.18 -19.891 -9.156 1 97 141 LYS B N 1
ATOM 2555 C CA . LYS B 1 141 ? 14.633 -18.5 -9.203 1 97 141 LYS B CA 1
ATOM 2556 C C . LYS B 1 141 ? 14.523 -17.938 -10.609 1 97 141 LYS B C 1
ATOM 2558 O O . LYS B 1 141 ? 14.039 -16.828 -10.805 1 97 141 LYS B O 1
ATOM 2563 N N . ILE B 1 142 ? 14.992 -18.672 -11.516 1 96.12 142 ILE B N 1
ATOM 2564 C CA . ILE B 1 142 ? 14.977 -18.25 -12.906 1 96.12 142 ILE B CA 1
ATOM 2565 C C . ILE B 1 142 ? 13.539 -18.016 -13.367 1 96.12 142 ILE B C 1
ATOM 2567 O O . ILE B 1 142 ? 13.227 -17 -13.977 1 96.12 142 ILE B O 1
ATOM 2571 N N . THR B 1 143 ? 12.68 -18.969 -13.062 1 96.38 143 THR B N 1
ATOM 2572 C CA . THR B 1 143 ? 11.273 -18.859 -13.43 1 96.38 143 THR B CA 1
ATOM 2573 C C . THR B 1 143 ? 10.664 -17.594 -12.828 1 96.38 143 THR B C 1
ATOM 2575 O O . THR B 1 143 ? 9.938 -16.875 -13.508 1 96.38 143 THR B O 1
ATOM 2578 N N . ALA B 1 144 ? 10.922 -17.312 -11.617 1 97.25 144 ALA B N 1
ATOM 2579 C CA . ALA B 1 144 ? 10.398 -16.141 -10.914 1 97.25 144 ALA B CA 1
ATOM 2580 C C . ALA B 1 144 ? 10.906 -14.859 -11.555 1 97.25 144 ALA B C 1
ATOM 2582 O O . ALA B 1 144 ? 10.125 -13.922 -11.773 1 97.25 144 ALA B O 1
ATOM 2583 N N . MET B 1 145 ? 12.141 -14.828 -11.836 1 95.12 145 MET B N 1
ATOM 2584 C CA . MET B 1 145 ? 12.727 -13.641 -12.445 1 95.12 145 MET B CA 1
ATOM 2585 C C . MET B 1 145 ? 12.164 -13.406 -13.844 1 95.12 145 MET B C 1
ATOM 2587 O O . MET B 1 145 ? 11.945 -12.266 -14.25 1 95.12 145 MET B O 1
ATOM 2591 N N . GLN B 1 146 ? 12.016 -14.461 -14.555 1 95.19 146 GLN B N 1
ATOM 2592 C CA . GLN B 1 146 ? 11.414 -14.344 -15.875 1 95.19 146 GLN B CA 1
ATOM 2593 C C . GLN B 1 146 ? 10 -13.773 -15.789 1 95.19 146 GLN B C 1
ATOM 2595 O O . GLN B 1 146 ? 9.609 -12.953 -16.625 1 95.19 146 GLN B O 1
ATOM 2600 N N . ALA B 1 147 ? 9.234 -14.203 -14.805 1 95.88 147 ALA B N 1
ATOM 2601 C CA . ALA B 1 147 ? 7.895 -13.656 -14.586 1 95.88 147 ALA B CA 1
ATOM 2602 C C . ALA B 1 147 ? 7.957 -12.164 -14.281 1 95.88 147 ALA B C 1
ATOM 2604 O O . ALA B 1 147 ? 7.145 -11.383 -14.781 1 95.88 147 ALA B O 1
ATOM 2605 N N . LEU B 1 148 ? 8.898 -11.781 -13.484 1 93.75 148 LEU B N 1
ATOM 2606 C CA . LEU B 1 148 ? 9.109 -10.383 -13.141 1 93.75 148 LEU B CA 1
ATOM 2607 C C . LEU B 1 148 ? 9.453 -9.562 -14.375 1 93.75 148 LEU B C 1
ATOM 2609 O O . LEU B 1 148 ? 8.859 -8.508 -14.617 1 93.75 148 LEU B O 1
ATOM 2613 N N . MET B 1 149 ? 10.352 -10.078 -15.156 1 91.06 149 MET B N 1
ATOM 2614 C CA . MET B 1 149 ? 10.789 -9.359 -16.344 1 91.06 149 MET B CA 1
ATOM 2615 C C . MET B 1 149 ? 9.664 -9.266 -17.375 1 91.06 149 MET B C 1
ATOM 2617 O O . MET B 1 149 ? 9.492 -8.227 -18.016 1 91.06 149 MET B O 1
ATOM 2621 N N . SER B 1 150 ? 9.039 -10.352 -17.516 1 91.75 150 SER B N 1
ATOM 2622 C CA . SER B 1 150 ? 7.918 -10.359 -18.438 1 91.75 150 SER B CA 1
ATOM 2623 C C . SER B 1 150 ? 6.883 -9.305 -18.078 1 91.75 150 SER B C 1
ATOM 2625 O O . SER B 1 150 ? 6.449 -8.523 -18.922 1 91.75 150 SER B O 1
ATOM 2627 N N . LYS B 1 151 ? 6.562 -9.211 -16.828 1 91.12 151 LYS B N 1
ATOM 2628 C CA . LYS B 1 151 ? 5.516 -8.305 -16.375 1 91.12 151 LYS B CA 1
ATOM 2629 C C . LYS B 1 151 ? 5.996 -6.859 -16.391 1 91.12 151 LYS B C 1
ATOM 2631 O O . LYS B 1 151 ? 5.273 -5.965 -16.844 1 91.12 151 LYS B O 1
ATOM 2636 N N . GLN B 1 152 ? 7.133 -6.621 -15.961 1 88 152 GLN B N 1
ATOM 2637 C CA . GLN B 1 152 ? 7.59 -5.262 -15.695 1 88 152 GLN B CA 1
ATOM 2638 C C . GLN B 1 152 ? 8.281 -4.664 -16.922 1 88 152 GLN B C 1
ATOM 2640 O O . GLN B 1 152 ? 8.164 -3.465 -17.172 1 88 152 GLN B O 1
ATOM 2645 N N . ALA B 1 153 ? 8.93 -5.492 -17.641 1 84.44 153 ALA B N 1
ATOM 2646 C CA . ALA B 1 153 ? 9.711 -4.965 -18.766 1 84.44 153 ALA B CA 1
ATOM 2647 C C . ALA B 1 153 ? 9.141 -5.426 -20.094 1 84.44 153 ALA B C 1
ATOM 2649 O O . ALA B 1 153 ? 9.609 -5.012 -21.156 1 84.44 153 ALA B O 1
ATOM 2650 N N . GLY B 1 154 ? 8.188 -6.387 -20.016 1 86.31 154 GLY B N 1
ATOM 2651 C CA . GLY B 1 154 ? 7.629 -6.918 -21.25 1 86.31 154 GLY B CA 1
ATOM 2652 C C . GLY B 1 154 ? 8.578 -7.844 -21.984 1 86.31 154 GLY B C 1
ATOM 2653 O O . GLY B 1 154 ? 8.5 -7.984 -23.203 1 86.31 154 GLY B O 1
ATOM 2654 N N . MET B 1 155 ? 9.586 -8.328 -21.266 1 85.81 155 MET B N 1
ATOM 2655 C CA . MET B 1 155 ? 10.57 -9.234 -21.859 1 85.81 155 MET B CA 1
ATOM 2656 C C . MET B 1 155 ? 10.297 -10.672 -21.438 1 85.81 155 MET B C 1
ATOM 2658 O O . MET B 1 155 ? 10.531 -11.055 -20.297 1 85.81 155 MET B O 1
ATOM 2662 N N . ASP B 1 156 ? 9.945 -11.406 -22.375 1 87 156 ASP B N 1
ATOM 2663 C CA . ASP B 1 156 ? 9.617 -12.797 -22.078 1 87 156 ASP B CA 1
ATOM 2664 C C . ASP B 1 156 ? 10.82 -13.703 -22.312 1 87 156 ASP B C 1
ATOM 2666 O O . ASP B 1 156 ? 11.648 -13.445 -23.188 1 87 156 ASP B O 1
ATOM 2670 N N . HIS B 1 157 ? 10.969 -14.727 -21.531 1 86.38 157 HIS B N 1
ATOM 2671 C CA . HIS B 1 157 ? 11.922 -15.82 -21.703 1 86.38 157 HIS B CA 1
ATOM 2672 C C . HIS B 1 157 ? 13.359 -15.312 -21.672 1 86.38 157 HIS B C 1
ATOM 2674 O O . HIS B 1 157 ? 14.18 -15.719 -22.5 1 86.38 157 HIS B O 1
ATOM 2680 N N . VAL B 1 158 ? 13.586 -14.305 -20.875 1 85.38 158 VAL B N 1
ATOM 2681 C CA . VAL B 1 158 ? 14.945 -13.82 -20.703 1 85.38 158 VAL B CA 1
ATOM 2682 C C . VAL B 1 158 ? 15.82 -14.922 -20.109 1 85.38 158 VAL B C 1
ATOM 2684 O O . VAL B 1 158 ? 15.461 -15.539 -19.109 1 85.38 158 VAL B O 1
ATOM 2687 N N . PRO B 1 159 ? 16.859 -15.203 -20.797 1 90.69 159 PRO B N 1
ATOM 2688 C CA . PRO B 1 159 ? 17.781 -16.172 -20.203 1 90.69 159 PRO B CA 1
ATOM 2689 C C . PRO B 1 159 ? 18.594 -15.586 -19.047 1 90.69 159 PRO B C 1
ATOM 2691 O O . PRO B 1 159 ? 19 -14.422 -19.109 1 90.69 159 PRO B O 1
ATOM 2694 N N . PHE B 1 160 ? 18.703 -16.297 -18.016 1 91.12 160 PHE B N 1
ATOM 2695 C CA . PHE B 1 160 ? 19.531 -15.898 -16.891 1 91.12 160 PHE B CA 1
ATOM 2696 C C . PHE B 1 160 ? 20.578 -16.953 -16.578 1 91.12 160 PHE B C 1
ATOM 2698 O O . PHE B 1 160 ? 20.297 -18.156 -16.625 1 91.12 160 PHE B O 1
ATOM 2705 N N . THR B 1 161 ? 21.766 -16.453 -16.312 1 92.06 161 THR B N 1
ATOM 2706 C CA . THR B 1 161 ? 22.828 -17.359 -15.883 1 92.06 161 THR B CA 1
ATOM 2707 C C . THR B 1 161 ? 22.781 -17.578 -14.367 1 92.06 161 THR B C 1
ATOM 2709 O O . THR B 1 161 ? 22.156 -16.812 -13.648 1 92.06 161 THR B O 1
ATOM 2712 N N . ALA B 1 162 ? 23.484 -18.656 -13.977 1 92.94 162 ALA B N 1
ATOM 2713 C CA . ALA B 1 162 ? 23.594 -18.922 -12.547 1 92.94 162 ALA B CA 1
ATOM 2714 C C . ALA B 1 162 ? 24.297 -17.75 -11.828 1 92.94 162 ALA B C 1
ATOM 2716 O O . ALA B 1 162 ? 23.938 -17.406 -10.703 1 92.94 162 ALA B O 1
ATOM 2717 N N . GLN B 1 163 ? 25.203 -17.172 -12.469 1 91.94 163 GLN B N 1
ATOM 2718 C CA . GLN B 1 163 ? 25.953 -16.062 -11.891 1 91.94 163 GLN B CA 1
ATOM 2719 C C . GLN B 1 163 ? 25.062 -14.852 -11.68 1 91.94 163 GLN B C 1
ATOM 2721 O O . GLN B 1 163 ? 25.125 -14.195 -10.633 1 91.94 163 GLN B O 1
ATOM 2726 N N . GLN B 1 164 ? 24.297 -14.562 -12.672 1 88.81 164 GLN B N 1
ATOM 2727 C CA . GLN B 1 164 ? 23.344 -13.453 -12.555 1 88.81 164 GLN B CA 1
ATOM 2728 C C . GLN B 1 164 ? 22.359 -13.688 -11.414 1 88.81 164 GLN B C 1
ATOM 2730 O O . GLN B 1 164 ? 22.078 -12.766 -10.641 1 88.81 164 GLN B O 1
ATOM 2735 N N . MET B 1 165 ? 21.922 -14.875 -11.281 1 92.19 165 MET B N 1
ATOM 2736 C CA . MET B 1 165 ? 20.938 -15.203 -10.25 1 92.19 165 MET B CA 1
ATOM 2737 C C . MET B 1 165 ? 21.562 -15.156 -8.859 1 92.19 165 MET B C 1
ATOM 2739 O O . MET B 1 165 ? 20.875 -14.898 -7.875 1 92.19 165 MET B O 1
ATOM 2743 N N . ALA B 1 166 ? 22.844 -15.398 -8.805 1 92.19 166 ALA B N 1
ATOM 2744 C CA . ALA B 1 166 ? 23.547 -15.383 -7.523 1 92.19 166 ALA B CA 1
ATOM 2745 C C . ALA B 1 166 ? 23.719 -13.961 -7.004 1 92.19 166 ALA B C 1
ATOM 2747 O O . ALA B 1 166 ? 23.984 -13.75 -5.816 1 92.19 166 ALA B O 1
ATOM 2748 N N . SER B 1 167 ? 23.516 -12.984 -7.812 1 91.38 167 SER B N 1
ATOM 2749 C CA . SER B 1 167 ? 23.781 -11.594 -7.445 1 91.38 167 SER B CA 1
ATOM 2750 C C . SER B 1 167 ? 22.562 -10.945 -6.812 1 91.38 167 SER B C 1
ATOM 2752 O O . SER B 1 167 ? 22.641 -9.836 -6.289 1 91.38 167 SER B O 1
ATOM 2754 N N . VAL B 1 168 ? 21.453 -11.648 -6.891 1 92.56 168 VAL B N 1
ATOM 2755 C CA . VAL B 1 168 ? 20.234 -11.047 -6.355 1 92.56 168 VAL B CA 1
ATOM 2756 C C . VAL B 1 168 ? 19.5 -12.07 -5.484 1 92.56 168 VAL B C 1
ATOM 2758 O O . VAL B 1 168 ? 19.656 -13.273 -5.664 1 92.56 168 VAL B O 1
ATOM 2761 N N . THR B 1 169 ? 18.844 -11.625 -4.566 1 96.69 169 THR B N 1
ATOM 2762 C CA . THR B 1 169 ? 17.922 -12.453 -3.801 1 96.69 169 THR B CA 1
ATOM 2763 C C . THR B 1 169 ? 16.531 -12.414 -4.418 1 96.69 169 THR B C 1
ATOM 2765 O O . THR B 1 169 ? 15.984 -11.344 -4.672 1 96.69 169 THR B O 1
ATOM 2768 N N . VAL B 1 170 ? 16.047 -13.562 -4.754 1 97.81 170 VAL B N 1
ATOM 2769 C CA . VAL B 1 170 ? 14.68 -13.711 -5.246 1 97.81 170 VAL B CA 1
ATOM 2770 C C . VAL B 1 170 ? 13.812 -14.367 -4.176 1 97.81 170 VAL B C 1
ATOM 2772 O O . VAL B 1 170 ? 14.211 -15.367 -3.578 1 97.81 170 VAL B O 1
ATOM 2775 N N . TRP B 1 171 ? 12.68 -13.766 -3.908 1 98.5 171 TRP B N 1
ATOM 2776 C CA . TRP B 1 171 ? 11.773 -14.305 -2.904 1 98.5 171 TRP B CA 1
ATOM 2777 C C . TRP B 1 171 ? 10.32 -14.203 -3.373 1 98.5 171 TRP B C 1
ATOM 2779 O O . TRP B 1 171 ? 10.047 -13.625 -4.426 1 98.5 171 TRP B O 1
ATOM 2789 N N . GLN B 1 172 ? 9.492 -14.922 -2.695 1 98.81 172 GLN B N 1
ATOM 2790 C CA . GLN B 1 172 ? 8.109 -15 -3.145 1 98.81 172 GLN B CA 1
ATOM 2791 C C . GLN B 1 172 ? 7.141 -14.906 -1.968 1 98.81 172 GLN B C 1
ATOM 2793 O O . GLN B 1 172 ? 7.539 -15.094 -0.815 1 98.81 172 GLN B O 1
ATOM 2798 N N . ILE B 1 173 ? 5.984 -14.547 -2.254 1 98.88 173 ILE B N 1
ATOM 2799 C CA . ILE B 1 173 ? 4.84 -14.68 -1.359 1 98.88 173 ILE B CA 1
ATOM 2800 C C . ILE B 1 173 ? 3.875 -15.727 -1.908 1 98.88 173 ILE B C 1
ATOM 2802 O O . ILE B 1 173 ? 3.416 -15.617 -3.049 1 98.88 173 ILE B O 1
ATOM 2806 N N . THR B 1 174 ? 3.664 -16.703 -1.162 1 98.81 174 THR B N 1
ATOM 2807 C CA . THR B 1 174 ? 2.598 -17.656 -1.459 1 98.81 174 THR B CA 1
ATOM 2808 C C . THR B 1 174 ? 1.323 -17.297 -0.702 1 98.81 174 THR B C 1
ATOM 2810 O O . THR B 1 174 ? 1.292 -17.344 0.529 1 98.81 174 THR B O 1
ATOM 2813 N N . SER B 1 175 ? 0.271 -17.016 -1.458 1 98.38 175 SER B N 1
ATOM 2814 C CA . SER B 1 175 ? -0.945 -16.5 -0.844 1 98.38 175 SER B CA 1
ATOM 2815 C C . SER B 1 175 ? -1.646 -17.562 -0.009 1 98.38 175 SER B C 1
ATOM 2817 O O . SER B 1 175 ? -1.648 -18.734 -0.373 1 98.38 175 SER B O 1
ATOM 2819 N N . THR B 1 176 ? -2.16 -17.188 1.138 1 96.62 176 THR B N 1
ATOM 2820 C CA . THR B 1 176 ? -3.09 -18 1.911 1 96.62 176 THR B CA 1
ATOM 2821 C C . THR B 1 176 ? -4.535 -17.641 1.562 1 96.62 176 THR B C 1
ATOM 2823 O O . THR B 1 176 ? -5.367 -18.531 1.388 1 96.62 176 THR B O 1
ATOM 2826 N N . ASN B 1 177 ? -4.859 -16.359 1.486 1 93.88 177 ASN B N 1
ATOM 2827 C CA . ASN B 1 177 ? -6.145 -15.828 1.051 1 93.88 177 ASN B CA 1
ATOM 2828 C C . ASN B 1 177 ? -5.98 -14.492 0.344 1 93.88 177 ASN B C 1
ATOM 2830 O O . ASN B 1 177 ? -5.023 -13.758 0.603 1 93.88 177 ASN B O 1
ATOM 2834 N N . PHE B 1 178 ? -6.879 -14.289 -0.616 1 96.31 178 PHE B N 1
ATOM 2835 C CA . PHE B 1 178 ? -6.918 -12.961 -1.221 1 96.31 178 PHE B CA 1
ATOM 2836 C C . PHE B 1 178 ? -8.273 -12.703 -1.87 1 96.31 178 PHE B C 1
ATOM 2838 O O . PHE B 1 178 ? -8.984 -13.641 -2.23 1 96.31 178 PHE B O 1
ATOM 2845 N N . THR B 1 179 ? -8.586 -11.438 -1.957 1 95.12 179 THR B N 1
ATOM 2846 C CA . THR B 1 179 ? -9.828 -10.977 -2.568 1 95.12 179 THR B CA 1
ATOM 2847 C C . THR B 1 179 ? -9.57 -9.773 -3.473 1 95.12 179 THR B C 1
ATOM 2849 O O . THR B 1 179 ? -8.586 -9.055 -3.291 1 95.12 179 THR B O 1
ATOM 2852 N N . GLY B 1 180 ? -10.375 -9.688 -4.477 1 95.06 180 GLY B N 1
ATOM 2853 C CA . GLY B 1 180 ? -10.352 -8.523 -5.352 1 95.06 180 GLY B CA 1
ATOM 2854 C C . GLY B 1 180 ? -11.555 -7.617 -5.172 1 95.06 180 GLY B C 1
ATOM 2855 O O . GLY B 1 180 ? -12.648 -8.086 -4.855 1 95.06 180 GLY B O 1
ATOM 2856 N N . LYS B 1 181 ? -11.336 -6.352 -5.395 1 92.88 181 LYS B N 1
ATOM 2857 C CA . LYS B 1 181 ? -12.414 -5.371 -5.367 1 92.88 181 LYS B CA 1
ATOM 2858 C C . LYS B 1 181 ? -12.32 -4.418 -6.555 1 92.88 181 LYS B C 1
ATOM 2860 O O . LYS B 1 181 ? -11.227 -4.012 -6.949 1 92.88 181 LYS B O 1
ATOM 2865 N N . ILE B 1 182 ? -13.453 -4.109 -7.094 1 90.5 182 ILE B N 1
ATOM 2866 C CA . ILE B 1 182 ? -13.555 -3.1 -8.141 1 90.5 182 ILE B CA 1
ATOM 2867 C C . ILE B 1 182 ? -14.516 -1.999 -7.699 1 90.5 182 ILE B C 1
ATOM 2869 O O . ILE B 1 182 ? -15.695 -2.26 -7.445 1 90.5 182 ILE B O 1
ATOM 2873 N N . HIS B 1 183 ? -13.977 -0.838 -7.512 1 82.94 183 HIS B N 1
ATOM 2874 C CA . HIS B 1 183 ? -14.789 0.331 -7.203 1 82.94 183 HIS B CA 1
ATOM 2875 C C . HIS B 1 183 ? -15.117 1.122 -8.469 1 82.94 183 HIS B C 1
ATOM 2877 O O . HIS B 1 183 ? -14.227 1.702 -9.086 1 82.94 183 HIS B O 1
ATOM 2883 N N . THR B 1 184 ? -16.359 1.008 -8.883 1 74.5 184 THR B N 1
ATOM 2884 C CA . THR B 1 184 ? -16.781 1.737 -10.078 1 74.5 184 THR B CA 1
ATOM 2885 C C . THR B 1 184 ? -17.656 2.932 -9.695 1 74.5 184 THR B C 1
ATOM 2887 O O . THR B 1 184 ? -18.359 2.893 -8.688 1 74.5 184 THR B O 1
ATOM 2890 N N . VAL B 1 185 ? -17.359 4.246 -10.258 1 62.59 185 VAL B N 1
ATOM 2891 C CA . VAL B 1 185 ? -18.172 5.43 -9.992 1 62.59 185 VAL B CA 1
ATOM 2892 C C . VAL B 1 185 ? -19.578 5.219 -10.523 1 62.59 185 VAL B C 1
ATOM 2894 O O . VAL B 1 185 ? -19.766 4.766 -11.656 1 62.59 185 VAL B O 1
ATOM 2897 N N . PRO B 1 186 ? -20.562 5.246 -9.625 1 56.5 186 PRO B N 1
ATOM 2898 C CA . PRO B 1 186 ? -21.922 5.156 -10.141 1 56.5 186 PRO B CA 1
ATOM 2899 C C . PRO B 1 186 ? -22.203 6.172 -11.25 1 56.5 186 PRO B C 1
ATOM 2901 O O . PRO B 1 186 ? -21.656 7.281 -11.227 1 56.5 186 PRO B O 1
ATOM 2904 N N . ARG B 1 187 ? -22.484 5.699 -12.484 1 47.88 187 ARG B N 1
ATOM 2905 C CA . ARG B 1 187 ? -22.938 6.59 -13.555 1 47.88 187 ARG B CA 1
ATOM 2906 C C . ARG B 1 187 ? -24.047 7.504 -13.062 1 47.88 187 ARG B C 1
ATOM 2908 O O . ARG B 1 187 ? -24.953 7.066 -12.344 1 47.88 187 ARG B O 1
ATOM 2915 N N . PRO B 1 188 ? -23.797 8.867 -13.25 1 45.16 188 PRO B N 1
ATOM 2916 C CA . PRO B 1 188 ? -24.969 9.695 -12.977 1 45.16 188 PRO B CA 1
ATOM 2917 C C . PRO B 1 188 ? -26.25 9.133 -13.578 1 45.16 188 PRO B C 1
ATOM 2919 O O . PRO B 1 188 ? -26.203 8.461 -14.617 1 45.16 188 PRO B O 1
ATOM 2922 N N . HIS B 1 189 ? -27.281 8.797 -12.836 1 39.31 189 HIS B N 1
ATOM 2923 C CA . HIS B 1 189 ? -28.594 8.523 -13.406 1 39.31 189 HIS B CA 1
ATOM 2924 C C . HIS B 1 189 ? -28.953 9.57 -14.461 1 39.31 189 HIS B C 1
ATOM 2926 O O . HIS B 1 189 ? -28.859 10.773 -14.203 1 39.31 189 HIS B O 1
ATOM 2932 N N . GLY B 1 190 ? -28.719 9.43 -15.789 1 36.72 190 GLY B N 1
ATOM 2933 C CA . GLY B 1 190 ? -29.406 10.219 -16.797 1 36.72 190 GLY B CA 1
ATOM 2934 C C . GLY B 1 190 ? -30.844 10.531 -16.438 1 36.72 190 GLY B C 1
ATOM 2935 O O . GLY B 1 190 ? -31.547 9.695 -15.875 1 36.72 190 GLY B O 1
ATOM 2936 N N . GLY B 1 191 ? -31.094 11.812 -16.094 1 31.69 191 GLY B N 1
ATOM 2937 C CA . GLY B 1 191 ? -32.469 12.305 -16.234 1 31.69 191 GLY B CA 1
ATOM 2938 C C . GLY B 1 191 ? -33.125 11.844 -17.516 1 31.69 191 GLY B C 1
ATOM 2939 O O . GLY B 1 191 ? -32.531 11.875 -18.578 1 31.69 191 GLY B O 1
ATOM 2940 N N . LYS B 1 192 ? -34.25 11 -17.594 1 25.22 192 LYS B N 1
ATOM 2941 C CA . LYS B 1 192 ? -35.25 11.281 -18.594 1 25.22 192 LYS B CA 1
ATOM 2942 C C . LYS B 1 192 ? -35.875 12.664 -18.375 1 25.22 192 LYS B C 1
ATOM 2944 O O . LYS B 1 192 ? -36.094 13.086 -17.234 1 25.22 192 LYS B O 1
#

Sequence (384 aa):
MRRADREVRSPQQIKDILDACEVVRIAYQDAEGLTIVPMNFGYDFSLARFAHPEDDLPANVSADGTPLPPDFGELRIFLHSAHEGRKIDAISAAGNALPVAFELDCDHQVHEGRTPCNWSASFRSIVGTGMASVITNLDEKITAMQALMSKQAGMDHVPFTAQQMASVTVWQITSTNFTGKIHTVPRPHGGKMRRADREVRSPQQIKDILDACEVVRIAYQDAEGLTIVPMNFGYDFSLARFAHPEDDLPANVSADGTPLPPDFGELRIFLHSAHEGRKIDAISAAGNALPVAFELDCDHQVHEGRTPCNWSASFRSIVGTGMASVITNLDEKITAMQALMSKQAGMDHVPFTAQQMASVTVWQITSTNFTGKIHTVPRPHGGK

Solvent-accessible surface area (backbone atoms only — not comparable to full-atom values): 21220 Å² total; per-residue (Å²): 125,80,70,67,86,25,52,56,45,22,56,43,58,52,50,52,48,60,69,67,31,64,46,37,36,40,29,40,71,43,99,92,39,63,38,51,47,79,38,63,48,15,62,49,70,74,58,81,86,41,94,57,32,80,44,65,55,73,89,45,58,43,97,85,60,47,80,43,79,62,84,76,74,64,42,37,39,26,38,72,45,64,78,69,52,72,66,52,51,37,22,54,75,44,73,47,48,23,66,30,14,32,34,34,56,35,75,74,43,76,42,84,40,99,42,91,83,43,55,36,60,24,34,38,34,39,37,32,29,26,33,30,28,71,54,80,53,66,70,58,39,50,53,40,50,26,33,24,34,28,65,70,67,68,39,69,81,58,86,74,52,72,68,63,55,68,71,41,34,39,31,35,33,44,44,75,47,60,49,34,37,44,43,72,59,79,70,77,78,72,82,128,125,81,70,68,85,24,52,56,45,23,55,44,57,51,51,52,49,60,71,66,32,64,47,38,36,39,30,39,70,44,99,92,37,64,39,52,46,78,38,63,48,14,60,51,71,74,59,81,86,41,95,58,33,81,45,65,55,72,88,45,58,44,97,84,60,46,80,43,77,61,85,77,74,63,41,35,38,24,39,72,44,62,78,68,51,72,66,52,51,36,22,54,75,42,71,46,48,23,67,31,14,33,34,35,56,34,75,75,42,76,42,84,42,98,41,93,82,43,54,37,60,23,33,39,35,38,36,34,31,28,33,30,28,72,54,79,52,64,70,57,39,50,53,39,50,27,32,23,34,28,64,69,66,68,40,69,81,60,85,76,52,73,68,62,54,69,70,43,35,39,30,36,31,46,44,77,46,61,50,34,36,45,42,72,59,78,71,78,77,76,79,132

Secondary structure (DSSP, 8-state):
---GGGB---HHHHHHHHHH--EEEEEEEETTEEEEEEEE-EEE---TT-S-TTSPPPPEE-TTS-EE-------EEEEEE-SSSHHHHHHHHTTS-EEEEEEEEEEEEEE--SSGGG-EEEEEEEEEEEEEEE---HHHHHHHHHHHHHHHH---S----HHHHHTSEEEEEEEEEEEEEEE-PPP-----/---GGGB---HHHHHHHHHH--EEEEEEEETTEEEEEEEE-EEE---TT-S-TTSPPPPEE-TTS-EE-------EEEEEE-SSSHHHHHHHHTTS-EEEEEEEEEEEEEE--SSGGG-EEEEEEEEEEEEEEE---HHHHHHHHHHHHHHHH---S----HHHHHTSEEEEEEEEEEEEEEE-PPP-----

Organism: NCBI:txid1254439

Nearest PDB structures (foldseek):
  2fg9-assembly1_A  TM=8.499E-01  e=1.371E-10  Bacteroides thetaiotaomicron VPI-5482
  4ybn-assembly1_B  TM=8.036E-01  e=3.245E-09  Mycolicibacterium smegmatis MC2 155
  2vpa-assembly1_A  TM=7.359E-01  e=1.492E-09  Deinococcus radiodurans
  2x1j-assembly1_A-2  TM=7.304E-01  e=1.069E-09  Deinococcus radiodurans
  2x1k-assembly1_A-2  TM=7.034E-01  e=4.052E-09  Deinococcus radiodurans

pLDDT: mean 88.77, std 15.03, range [22.66, 98.88]

InterPro domains:
  IPR012349 FMN-binding split barrel [G3DSA:2.30.110.10] (1-183)
  IPR024747 Pyridoxamine 5'-phosphate oxidase-related [PF12900] (12-181)

Radius of gyration: 21.76 Å; Cα contacts (8 Å, |Δi|>4): 796; chains: 2; bounding box: 66×53×48 Å